Protein AF-A0A9D4UGA4-F1 (afdb_monomer)

Mean predicted aligned error: 6.52 Å

Sequence (391 aa):
MIQISGEIFNSGRSSRLSQLRIISALFQHAKQYIHEDLAPWADGACFQTRALFSIWGLLQLIEFYPGLVPDIDMLFGCEDTPKVHKRTFIYRPQPPPVFRYCSNMNSFDIPFPDWSFWGWPELHIKSWDKELSEILKENSAMIWEKRQPTAFWRGNTNTGGKLRKDLQHCNAAKCSAEIIHQNWNNETNMRSEESKLAQQCKHRYKIYVEGWGWSVSLKYILACDSPVFLLSPNFYDFFSRGLTPMKHYWPIRTNKLCRSIKFASDWGNNNTVEAQAMGKAGNEFIRKELSMKHVYDYMLHLLLEYAKMLQFEPMPGKFAKEMCHESFMCQATSHIEKSVYEDSMVKSHSKSSPCFLPTRDENRIETSMQQHLDIKRMIAEAEDRGLFSQN

pLDDT: mean 87.29, std 13.97, range [33.34, 98.56]

Nearest PDB structures (foldseek):
  5ub5-assembly1_A  TM=8.448E-01  e=4.622E-19  Homo sapiens
  5f87-assembly3_C  TM=8.287E-01  e=1.128E-16  Drosophila melanogaster
  7zay-assembly1_B  TM=6.312E-01  e=2.414E-03  Homo sapiens
  7scj-assembly1_B  TM=5.598E-01  e=2.414E-03  Homo sapiens
  7sck-assembly1_B  TM=6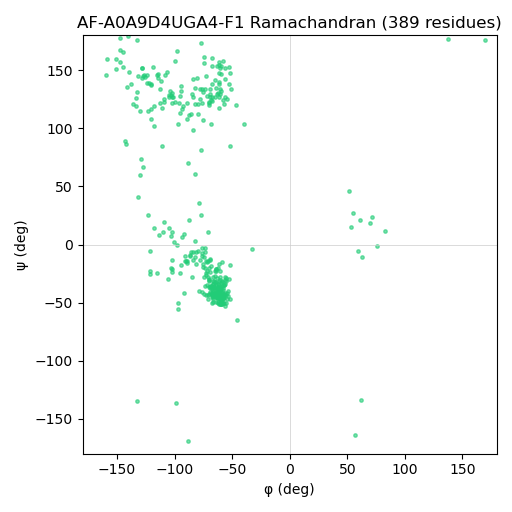.416E-01  e=9.543E-03  Homo sapiens

Secondary structure (DSSP, 8-state):
---IIIIIHHT-S--GGGGS--EEEEEETTEEEEEGGG-TTSTTSSSTTHHHHHHHHHHHHHHHSTTTSPPEEEEEE-SSS---BGGGGTTS-----EEES-B-TTB--EE---GGGT-BGGGTBPPHHHHHHHHHHHHTTS-GGGSEEEEEEEE-TTSSHHHHHHHHHGGGSTTSEEEEE--HHHHHH---TTT-GGGGTTEEEEEE---SS--THHHHHHTTSS-EEEE--S-B-SSGGGPPBTTTEEEE-GGGHHHHHHHHHHHHHH-HHHHHHHHHHHHHHHHHHSSHHHHHHHHHHHHHHHHTT-SS-----TTEEEE-HHHHHHH--SHHHHHHHHHH---S--SSPPPP-PPP-HHHHHHHHHHHHHHHHHHHHHHHHT-----

Organism: Adiantum capillus-veneris (NCBI:txid13818)

Solvent-accessible surface area (backbone atoms only — not comparable to full-atom values): 21631 Å² total; per-residue (Å²): 119,79,63,62,69,55,53,67,73,70,61,85,56,93,44,80,65,76,75,47,57,48,35,47,42,34,32,50,95,83,38,40,31,35,38,59,97,42,37,67,83,46,88,83,56,42,71,73,66,41,43,52,33,38,53,47,48,53,53,39,40,38,55,32,38,70,90,68,61,60,58,34,74,46,41,36,35,58,58,64,57,65,77,45,41,47,82,78,29,75,90,44,91,72,76,75,76,33,34,20,45,27,20,39,97,60,38,63,27,40,48,34,83,54,22,54,55,38,21,34,54,74,74,70,41,47,16,38,72,59,44,49,51,47,23,47,54,48,36,69,75,51,64,69,89,79,29,43,79,28,30,35,40,74,44,50,38,89,38,25,62,66,59,34,46,56,50,50,59,32,40,77,53,78,75,26,38,49,56,43,79,39,61,64,77,52,52,60,75,41,90,51,74,80,71,39,72,41,65,62,46,55,32,42,25,30,55,44,66,55,34,81,26,63,46,85,58,54,68,65,46,28,46,33,44,14,27,29,39,34,39,72,69,75,49,36,44,70,59,60,80,78,58,47,67,76,46,30,26,43,78,28,48,76,94,47,40,58,61,38,46,34,52,53,34,55,48,34,73,76,36,51,67,62,34,45,50,19,1,42,43,20,20,49,46,45,67,71,66,57,36,70,67,47,51,46,34,52,52,47,54,51,47,51,60,50,42,75,69,53,81,63,84,63,67,84,28,98,58,44,42,79,56,53,74,65,56,54,59,72,65,42,89,43,75,59,44,39,50,28,51,66,67,46,52,70,88,63,57,58,92,62,80,70,74,88,81,75,78,90,52,66,67,61,52,52,51,53,54,49,52,49,50,50,54,54,47,54,50,53,52,24,65,74,69,76,47,85,80,87,128

Foldseek 3Di:
DDQCQADVPPPPDPDVVVVALKWKWWADQLFIWTFPVNPPPPPPSADACFVVLVSLLVNQLCQQAPPLQDTDIAIEGRDFAADAFQVVCPVPVDTDAYEYCKDFPGHNHHFAPTSPCLHHLLQLGAHPVVLLVLLLVLLVVDDLVQAALEEEDEEALVFPPVQSVVVVVLVVVVRHHDYHHDDSVCSSVDPDPCVRLSNPLRHQEYEADQGNAHDPCLLSRLQSLHAYAYEPHRIDHPCCLVDADLQQHPYAYSVCHSLRSRLVSVVCVVVVVSRSRNSVSSSVCSVPCVDVLNSSLSVSVVSVVVVVPDPDRHDRYPRMDTDDLVNQCVPDPDP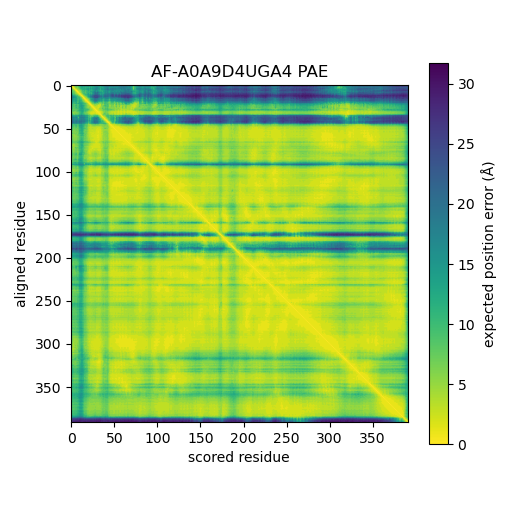SSNVSSVRSHDPHHHPDDRDDDDDDDPVVSVVSVVNRVVVVVLSVVCSVVVHDDDD

Radius of gyration: 21.74 Å; Cα contacts (8 Å, |Δi|>4): 654; chains: 1; bounding box: 60×44×57 Å

InterPro domains:
  IPR006598 Glycosyl transferase CAP10 domain [PF05686] (45-380)
  IPR006598 Glycosyl transferase CAP10 domain [SM00672] (68-313)
  IPR051091 Protein O-Glucosyltransferase/Glycosyltransferase 90 [PTHR12203] (45-338)

Structure (mmCIF, N/CA/C/O backbone):
data_AF-A0A9D4UGA4-F1
#
_entry.id   AF-A0A9D4UGA4-F1
#
loop_
_atom_site.group_PDB
_atom_site.id
_atom_site.type_symbol
_atom_site.label_atom_id
_atom_site.label_alt_id
_atom_site.label_comp_id
_atom_site.label_asym_id
_atom_site.label_entity_id
_atom_site.label_seq_id
_atom_site.pdbx_PDB_ins_code
_atom_site.Cartn_x
_atom_site.Cartn_y
_atom_site.Cartn_z
_atom_site.occupancy
_atom_site.B_iso_or_equiv
_atom_site.auth_seq_id
_atom_site.auth_comp_id
_atom_site.auth_asym_id
_atom_site.auth_atom_id
_atom_site.pdbx_PDB_model_num
ATOM 1 N N . MET A 1 1 ? 5.167 5.399 -29.998 1.00 48.22 1 MET A N 1
ATOM 2 C CA . MET A 1 1 ? 5.818 5.541 -28.672 1.00 48.22 1 MET A CA 1
ATOM 3 C C . MET A 1 1 ? 7.317 5.371 -28.907 1.00 48.22 1 MET A C 1
ATOM 5 O O . MET A 1 1 ? 7.657 4.472 -29.660 1.00 48.22 1 MET A O 1
ATOM 9 N N . ILE A 1 2 ? 8.177 6.266 -28.411 1.00 51.97 2 ILE A N 1
ATOM 10 C CA . ILE A 1 2 ? 9.638 6.207 -28.635 1.00 51.97 2 ILE A CA 1
ATOM 11 C C . ILE A 1 2 ? 10.263 5.254 -27.604 1.00 51.97 2 ILE A C 1
ATOM 13 O O . ILE A 1 2 ? 9.816 5.264 -26.456 1.00 51.97 2 ILE A O 1
ATOM 17 N N . GLN A 1 3 ? 11.275 4.471 -27.996 1.00 56.09 3 GLN A N 1
ATOM 18 C CA . GLN A 1 3 ? 12.057 3.644 -27.072 1.00 56.09 3 GLN A CA 1
ATOM 19 C C . GLN A 1 3 ? 12.676 4.530 -25.985 1.00 56.09 3 GLN A C 1
ATOM 21 O O . GLN A 1 3 ? 13.428 5.472 -26.261 1.00 56.09 3 GLN A O 1
ATOM 26 N N . ILE A 1 4 ? 12.333 4.240 -24.737 1.00 60.44 4 ILE A N 1
ATOM 27 C CA . ILE A 1 4 ? 12.597 5.126 -23.612 1.00 60.44 4 ILE A CA 1
ATOM 28 C C . ILE A 1 4 ? 14.060 5.012 -23.187 1.00 60.44 4 ILE A C 1
ATOM 30 O O . ILE A 1 4 ? 14.707 6.031 -22.940 1.00 60.44 4 ILE A O 1
ATOM 34 N N . SER A 1 5 ? 14.589 3.789 -23.195 1.00 53.25 5 SER A N 1
ATOM 35 C CA . SER A 1 5 ? 15.981 3.468 -22.874 1.00 53.25 5 SER A CA 1
ATOM 36 C C . SER A 1 5 ? 17.000 4.124 -23.829 1.00 53.25 5 SER A C 1
ATOM 38 O O . SER A 1 5 ? 18.093 4.512 -23.423 1.00 53.25 5 SER A O 1
ATOM 40 N N . GLY A 1 6 ? 16.650 4.328 -25.103 1.00 48.94 6 GLY A N 1
ATOM 41 C CA . GLY A 1 6 ? 17.597 4.778 -26.132 1.00 48.94 6 GLY A CA 1
ATOM 42 C C . GLY A 1 6 ? 17.597 6.280 -26.426 1.00 48.94 6 GLY A C 1
ATOM 43 O O . GLY A 1 6 ? 18.655 6.906 -26.470 1.00 48.94 6 GLY A O 1
ATOM 44 N N . GLU A 1 7 ? 16.431 6.879 -26.670 1.00 50.47 7 GLU A N 1
ATOM 45 C CA . GLU A 1 7 ? 16.360 8.202 -27.319 1.00 50.47 7 GLU A CA 1
ATOM 46 C C . GLU A 1 7 ? 15.999 9.344 -26.363 1.00 50.47 7 GLU A C 1
ATOM 48 O O . GLU A 1 7 ? 16.448 10.478 -26.549 1.00 50.47 7 GLU A O 1
ATOM 53 N N . ILE A 1 8 ? 15.230 9.063 -25.304 1.00 52.91 8 ILE A N 1
ATOM 54 C CA . ILE A 1 8 ? 14.764 10.098 -24.366 1.00 52.91 8 ILE A CA 1
ATOM 55 C C . ILE A 1 8 ? 15.941 10.718 -23.598 1.00 52.91 8 ILE A C 1
ATOM 57 O O . ILE A 1 8 ? 15.968 11.937 -23.398 1.00 52.91 8 ILE A O 1
ATOM 61 N N . PHE A 1 9 ? 16.935 9.905 -23.232 1.00 51.38 9 PHE A N 1
ATOM 62 C CA . PHE A 1 9 ? 18.063 10.320 -22.392 1.00 51.38 9 PHE A CA 1
ATOM 63 C C . PHE A 1 9 ? 19.315 10.733 -23.186 1.00 51.38 9 PHE A C 1
ATOM 65 O O . PHE A 1 9 ? 20.061 11.592 -22.727 1.00 51.38 9 PHE A O 1
ATOM 72 N N . ASN A 1 10 ? 19.497 10.247 -24.422 1.00 43.69 10 ASN A N 1
ATOM 73 C CA . ASN A 1 10 ? 20.617 10.647 -25.292 1.00 43.69 10 ASN A CA 1
ATOM 74 C C . ASN A 1 10 ? 20.450 12.040 -25.935 1.00 43.69 10 ASN A C 1
ATOM 76 O O . ASN A 1 10 ? 21.387 12.563 -26.534 1.00 43.69 10 ASN A O 1
ATOM 80 N N . SER A 1 11 ? 19.270 12.662 -25.837 1.00 43.84 11 SER A N 1
ATOM 81 C CA . SER A 1 11 ? 18.947 13.879 -26.599 1.00 43.84 11 SER A CA 1
ATOM 82 C C . SER A 1 11 ? 19.579 15.185 -26.086 1.00 43.84 11 SER A C 1
ATOM 84 O O . SER A 1 11 ? 19.383 16.223 -26.720 1.00 43.84 11 SER A O 1
ATOM 86 N N . GLY A 1 12 ? 20.320 15.188 -24.965 1.00 37.75 12 GLY A N 1
ATOM 87 C CA . GLY A 1 12 ? 21.075 16.348 -24.442 1.00 37.75 12 GLY A CA 1
ATOM 88 C C . GLY A 1 12 ? 20.252 17.608 -24.110 1.00 37.75 12 GLY A C 1
ATOM 89 O O . GLY A 1 12 ? 20.771 18.580 -23.563 1.00 37.75 12 GLY A O 1
ATOM 90 N N . ARG A 1 13 ? 18.953 17.615 -24.416 1.00 36.19 13 ARG A N 1
ATOM 91 C CA . ARG A 1 13 ? 17.993 18.645 -24.041 1.00 36.19 13 ARG A CA 1
ATOM 92 C C . ARG A 1 13 ? 17.325 18.202 -22.752 1.00 36.19 13 ARG A C 1
ATOM 94 O O . ARG A 1 13 ? 16.845 17.078 -22.668 1.00 36.19 13 ARG A O 1
ATOM 101 N N . SER A 1 14 ? 17.249 19.120 -21.790 1.00 39.72 14 SER A N 1
ATOM 102 C CA . SER A 1 14 ? 16.376 19.045 -20.613 1.00 39.72 14 SER A CA 1
ATOM 103 C C . SER A 1 14 ? 14.934 18.778 -21.064 1.00 39.72 14 SER A C 1
ATOM 105 O O . SER A 1 14 ? 14.150 19.691 -21.335 1.00 39.72 14 SER A O 1
ATOM 107 N N . SER A 1 15 ? 14.598 17.507 -21.270 1.00 46.91 15 SER A N 1
ATOM 108 C CA . SER A 1 15 ? 13.240 17.074 -21.542 1.00 46.91 15 SER A CA 1
ATOM 109 C C . SER A 1 15 ? 12.481 17.188 -20.221 1.00 46.91 15 SER A C 1
ATOM 111 O O . SER A 1 15 ? 13.035 16.955 -19.155 1.00 46.91 15 SER A O 1
ATOM 113 N N . ARG A 1 16 ? 11.191 17.540 -20.219 1.00 48.78 16 ARG A N 1
ATOM 114 C CA . ARG A 1 16 ? 10.429 17.582 -18.948 1.00 48.78 16 ARG A CA 1
ATOM 115 C C . ARG A 1 16 ? 10.398 16.223 -18.226 1.00 48.78 16 ARG A C 1
ATOM 117 O O . ARG A 1 16 ? 10.083 16.186 -17.044 1.00 48.78 16 ARG A O 1
ATOM 124 N N . LEU A 1 17 ? 10.751 15.131 -18.913 1.00 48.00 17 LEU A N 1
ATOM 125 C CA . LEU A 1 17 ? 10.962 13.814 -18.314 1.00 48.00 17 LEU A CA 1
ATOM 126 C C . LEU A 1 17 ? 12.234 13.763 -17.454 1.00 48.00 17 LEU A C 1
ATOM 128 O O . LEU A 1 17 ? 12.207 13.099 -16.430 1.00 48.00 17 LEU A O 1
ATOM 132 N N . SER A 1 18 ? 13.286 14.529 -17.766 1.00 44.69 18 SER A N 1
ATOM 133 C CA . SER A 1 18 ? 14.470 14.661 -16.900 1.00 44.69 18 SER A CA 1
ATOM 134 C C . SER A 1 18 ? 14.191 15.435 -15.602 1.00 44.69 18 SER A C 1
ATOM 136 O O . SER A 1 18 ? 15.013 15.427 -14.693 1.00 44.69 18 SER A O 1
ATOM 138 N N . GLN A 1 19 ? 13.036 16.110 -15.491 1.00 46.34 19 GLN A N 1
ATOM 139 C CA . GLN A 1 19 ? 12.551 16.691 -14.228 1.00 46.34 19 GLN A CA 1
ATOM 140 C C . GLN A 1 19 ? 11.806 15.669 -13.357 1.00 46.34 19 GLN A C 1
ATOM 142 O O . GLN A 1 19 ? 11.522 15.938 -12.189 1.00 46.34 19 GLN A O 1
ATOM 147 N N . LEU A 1 20 ? 11.452 14.512 -13.917 1.00 55.56 20 LEU A N 1
ATOM 148 C CA . LEU A 1 20 ? 10.861 13.407 -13.185 1.00 55.56 20 LEU A CA 1
ATOM 149 C C . LEU A 1 20 ? 12.004 12.489 -12.749 1.00 55.56 20 LEU A C 1
ATOM 151 O O . LEU A 1 20 ? 12.716 11.938 -13.581 1.00 55.56 20 LEU A O 1
ATOM 155 N N . ARG A 1 21 ? 12.180 12.306 -11.439 1.00 63.88 21 ARG A N 1
ATOM 156 C CA . ARG A 1 21 ? 13.088 11.277 -10.927 1.00 63.88 21 ARG A CA 1
ATOM 157 C C . ARG A 1 21 ? 12.486 9.908 -11.248 1.00 63.88 21 ARG A C 1
ATOM 159 O O . ARG A 1 21 ? 11.469 9.523 -10.660 1.00 63.88 21 ARG A O 1
ATOM 166 N N . ILE A 1 22 ? 13.039 9.243 -12.257 1.00 68.75 22 ILE A N 1
ATOM 167 C CA . ILE A 1 22 ? 12.515 8.008 -12.839 1.00 68.75 22 ILE A CA 1
ATOM 168 C C . ILE A 1 22 ? 13.650 6.991 -12.960 1.00 68.75 22 ILE A C 1
ATOM 170 O O . ILE A 1 22 ? 14.777 7.361 -13.251 1.00 68.75 22 ILE A O 1
ATOM 174 N N . ILE A 1 23 ? 13.331 5.717 -12.774 1.00 70.25 23 ILE A N 1
ATOM 175 C CA . ILE A 1 23 ? 14.175 4.568 -13.087 1.00 70.25 23 ILE A CA 1
ATOM 176 C C . ILE A 1 23 ? 13.633 3.967 -14.383 1.00 70.25 23 ILE A C 1
ATOM 178 O O . ILE A 1 23 ? 12.432 3.712 -14.479 1.00 70.25 23 ILE A O 1
ATOM 182 N N . SER A 1 24 ? 14.491 3.748 -15.378 1.00 74.31 24 SER A N 1
ATOM 183 C CA . SER A 1 24 ? 14.140 2.927 -16.541 1.00 74.31 24 SER A CA 1
ATOM 184 C C . SER A 1 24 ? 14.638 1.508 -16.306 1.00 74.31 24 SER A C 1
ATOM 186 O O . SER A 1 24 ? 15.809 1.317 -15.960 1.00 74.31 24 SER A O 1
ATOM 188 N N . ALA A 1 25 ? 13.734 0.543 -16.458 1.00 78.44 25 ALA A N 1
ATOM 189 C CA . ALA A 1 25 ? 14.048 -0.875 -16.406 1.00 78.44 25 ALA A CA 1
ATOM 190 C C . ALA A 1 25 ? 13.585 -1.552 -17.695 1.00 78.44 25 ALA A C 1
ATOM 192 O O . ALA A 1 25 ? 12.500 -1.265 -18.207 1.00 78.44 25 ALA A O 1
ATOM 193 N N . LEU A 1 26 ? 14.420 -2.458 -18.185 1.00 81.12 26 LEU A N 1
ATOM 194 C CA . LEU A 1 26 ? 14.144 -3.291 -19.339 1.00 81.12 26 LEU A CA 1
ATOM 195 C C . LEU A 1 26 ? 14.208 -4.756 -18.931 1.00 81.12 26 LEU A C 1
ATOM 197 O O . LEU A 1 26 ? 15.137 -5.157 -18.229 1.00 81.12 26 LEU A O 1
ATOM 201 N N . PHE A 1 27 ? 13.266 -5.546 -19.430 1.00 85.12 27 PHE A N 1
ATOM 202 C CA . PHE A 1 27 ? 13.362 -7.001 -19.397 1.00 85.12 27 PHE A CA 1
ATOM 203 C C . PHE A 1 27 ? 13.600 -7.485 -20.815 1.00 85.12 27 PHE A C 1
ATOM 205 O O . PHE A 1 27 ? 12.837 -7.128 -21.708 1.00 85.12 27 PHE A O 1
ATOM 212 N N . GLN A 1 28 ? 14.691 -8.214 -21.022 1.00 82.31 28 GLN A N 1
ATOM 213 C CA . GLN A 1 28 ? 15.014 -8.799 -22.314 1.00 82.31 28 GLN A CA 1
ATOM 214 C C . GLN A 1 28 ? 15.481 -10.230 -22.097 1.00 82.31 28 GLN A C 1
ATOM 216 O O . GLN A 1 28 ? 16.459 -10.449 -21.381 1.00 82.31 28 GLN A O 1
ATOM 221 N N . HIS A 1 29 ? 14.793 -11.203 -22.693 1.00 84.00 29 HIS A N 1
ATOM 222 C CA . HIS A 1 29 ? 15.138 -12.623 -22.557 1.00 84.00 29 HIS A CA 1
ATOM 223 C C . HIS A 1 29 ? 15.300 -13.054 -21.084 1.00 84.00 29 HIS A C 1
ATOM 225 O O . HIS A 1 29 ? 16.275 -13.712 -20.719 1.00 84.00 29 HIS A O 1
ATOM 231 N N . ALA A 1 30 ? 14.354 -12.645 -20.229 1.00 85.69 30 ALA A N 1
ATOM 232 C CA . ALA A 1 30 ? 14.355 -12.905 -18.783 1.00 85.69 30 ALA A CA 1
ATOM 233 C C . ALA A 1 30 ? 15.552 -12.320 -18.002 1.00 85.69 30 ALA A C 1
ATOM 235 O O . ALA A 1 30 ? 15.843 -12.753 -16.891 1.00 85.69 30 ALA A O 1
ATOM 236 N N . LYS A 1 31 ? 16.230 -11.308 -18.546 1.00 90.00 31 LYS A N 1
ATOM 237 C CA . LYS A 1 31 ? 17.246 -10.531 -17.831 1.00 90.00 31 LYS A CA 1
ATOM 238 C C . LYS A 1 31 ? 16.762 -9.116 -17.589 1.00 90.00 31 LYS A C 1
ATOM 240 O O . LYS A 1 31 ? 16.133 -8.518 -18.459 1.00 90.00 31 LYS A O 1
ATOM 245 N N . GLN A 1 32 ? 17.070 -8.582 -16.413 1.00 91.56 32 GLN A N 1
ATOM 246 C CA . GLN A 1 32 ? 16.742 -7.211 -16.053 1.00 91.56 32 GLN A CA 1
ATOM 247 C C . GLN A 1 32 ? 17.921 -6.288 -16.348 1.00 91.56 32 GLN A C 1
ATOM 249 O O . GLN A 1 32 ? 19.053 -6.587 -15.980 1.00 91.56 32 GLN A O 1
ATOM 254 N N . TYR A 1 33 ? 17.642 -5.129 -16.934 1.00 89.00 33 TYR A N 1
ATOM 255 C CA . TYR A 1 33 ? 18.623 -4.079 -17.163 1.00 89.00 33 TYR A CA 1
ATOM 256 C C . TYR A 1 33 ? 18.123 -2.739 -16.626 1.00 89.00 33 TYR A C 1
ATOM 258 O O . TYR A 1 33 ? 16.938 -2.434 -16.750 1.00 89.00 33 TYR A O 1
ATOM 266 N N . ILE A 1 34 ? 19.019 -1.922 -16.068 1.00 84.56 34 ILE A N 1
ATOM 267 C CA . ILE A 1 34 ? 18.726 -0.545 -15.637 1.00 84.56 34 ILE A CA 1
ATOM 268 C C . ILE A 1 34 ? 19.670 0.454 -16.304 1.00 84.56 34 ILE A C 1
ATOM 270 O O . ILE A 1 34 ? 20.839 0.153 -16.531 1.00 84.56 34 ILE A O 1
ATOM 274 N N . HIS A 1 35 ? 19.190 1.658 -16.607 1.00 75.00 35 HIS A N 1
ATOM 275 C CA . HIS A 1 35 ? 20.036 2.709 -17.187 1.00 75.00 35 HIS A CA 1
ATOM 276 C C . HIS A 1 35 ? 20.973 3.356 -16.153 1.00 75.00 35 HIS A C 1
ATOM 278 O O . HIS A 1 35 ? 20.525 3.772 -15.086 1.00 75.00 35 HIS A O 1
ATOM 284 N N . GLU A 1 36 ? 22.265 3.473 -16.487 1.00 60.41 36 GLU A N 1
ATOM 285 C CA . GLU A 1 36 ? 23.337 3.940 -15.589 1.00 60.41 36 GLU A CA 1
ATOM 286 C C . GLU A 1 36 ? 23.142 5.371 -15.049 1.00 60.41 36 GLU A C 1
ATOM 288 O O . GLU A 1 36 ? 23.351 5.592 -13.857 1.00 60.41 36 GLU A O 1
ATOM 293 N N . ASP A 1 37 ? 22.646 6.309 -15.863 1.00 55.16 37 ASP A N 1
ATOM 294 C CA . ASP A 1 37 ? 22.392 7.708 -15.452 1.00 55.16 37 ASP A CA 1
ATOM 295 C C . ASP A 1 37 ? 21.230 7.860 -14.451 1.00 55.16 37 ASP A C 1
ATOM 297 O O . ASP A 1 37 ? 21.043 8.913 -13.842 1.00 55.16 37 ASP A O 1
ATOM 301 N N . LEU A 1 38 ? 20.426 6.806 -14.293 1.00 53.78 38 LEU A N 1
ATOM 302 C CA . LEU A 1 38 ? 19.254 6.736 -13.416 1.00 53.78 38 LEU A CA 1
ATOM 303 C C . LEU A 1 38 ? 19.431 5.670 -12.336 1.00 53.78 38 LEU A C 1
ATOM 305 O O . LEU A 1 38 ? 18.459 5.253 -11.696 1.00 53.78 38 LEU A O 1
ATOM 309 N N . ALA A 1 39 ? 20.665 5.193 -12.162 1.00 53.78 39 ALA A N 1
ATOM 310 C CA . ALA A 1 39 ? 20.944 4.151 -11.211 1.00 53.78 39 ALA A CA 1
ATOM 311 C C . ALA A 1 39 ? 20.548 4.651 -9.802 1.00 53.78 39 ALA A C 1
ATOM 313 O O . ALA A 1 39 ? 20.879 5.779 -9.435 1.00 53.78 39 ALA A O 1
ATOM 314 N N . PRO A 1 40 ? 19.844 3.838 -9.000 1.00 52.78 40 PRO A N 1
ATOM 315 C CA . PRO A 1 40 ? 19.331 4.204 -7.671 1.00 52.78 40 PRO A CA 1
ATOM 316 C C . PRO A 1 40 ? 20.357 4.793 -6.691 1.00 52.78 40 PRO A C 1
ATOM 318 O O . PRO A 1 40 ? 19.983 5.379 -5.679 1.00 52.78 40 PRO A O 1
ATOM 321 N N . TRP A 1 41 ? 21.638 4.577 -6.989 1.00 54.00 41 TRP A N 1
ATOM 322 C CA . TRP A 1 41 ? 22.827 4.979 -6.239 1.00 54.00 41 TRP A CA 1
ATOM 323 C C . TRP A 1 41 ? 23.305 6.398 -6.579 1.00 54.00 41 TRP A C 1
ATOM 325 O O . TRP A 1 41 ? 24.209 6.897 -5.918 1.00 54.00 41 TRP A O 1
ATOM 335 N N . ALA A 1 42 ? 22.749 7.040 -7.613 1.00 50.00 42 ALA A N 1
ATOM 336 C CA . ALA A 1 42 ? 23.038 8.435 -7.916 1.00 50.00 42 ALA A CA 1
ATOM 337 C C . ALA A 1 42 ? 22.408 9.332 -6.839 1.00 50.00 42 ALA A C 1
ATOM 339 O O . ALA A 1 42 ? 21.194 9.276 -6.601 1.00 50.00 42 ALA A O 1
ATOM 340 N N . ASP A 1 43 ? 23.240 10.147 -6.183 1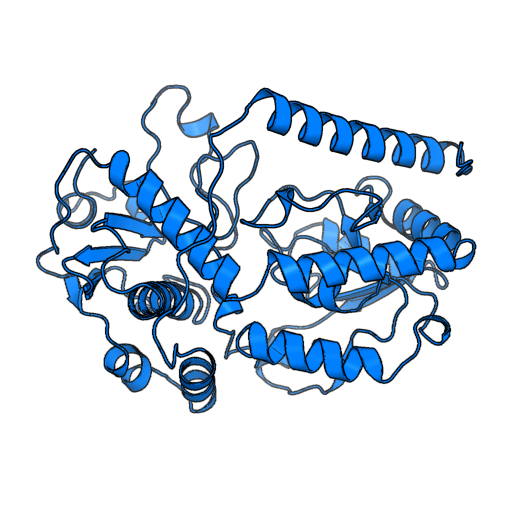.00 45.06 43 ASP A N 1
ATOM 341 C CA . ASP A 1 43 ? 22.836 11.033 -5.091 1.00 45.06 43 ASP A CA 1
ATOM 342 C C . ASP A 1 43 ? 21.555 11.806 -5.435 1.00 45.06 43 ASP A C 1
ATOM 344 O O . ASP A 1 43 ? 21.481 12.579 -6.392 1.00 45.06 43 ASP A O 1
ATOM 348 N N . GLY A 1 44 ? 20.519 11.596 -4.623 1.00 52.22 44 GLY A N 1
ATOM 349 C CA . GLY A 1 44 ? 19.276 12.348 -4.714 1.00 52.22 44 GLY A CA 1
ATOM 350 C C . GLY A 1 44 ? 18.266 11.873 -5.762 1.00 52.22 44 GLY A C 1
ATOM 351 O O . GLY A 1 44 ? 17.301 12.600 -5.968 1.00 52.22 44 GLY A O 1
ATOM 352 N N . ALA A 1 45 ? 18.389 10.700 -6.394 1.00 62.47 45 ALA A N 1
ATOM 353 C CA . ALA A 1 45 ? 17.356 10.213 -7.325 1.00 62.47 45 ALA A CA 1
ATOM 354 C C . ALA A 1 45 ? 16.086 9.694 -6.611 1.00 62.47 45 ALA A C 1
ATOM 356 O O . ALA A 1 45 ? 14.964 10.017 -6.996 1.00 62.47 45 ALA A O 1
ATOM 357 N N . CYS A 1 46 ? 16.226 8.945 -5.517 1.00 77.31 46 CYS A N 1
ATOM 358 C CA . CYS A 1 46 ? 15.100 8.358 -4.785 1.00 77.31 46 CYS A CA 1
ATOM 359 C C . CYS A 1 46 ? 15.326 8.465 -3.276 1.00 77.31 46 CYS A C 1
ATOM 361 O O . CYS A 1 46 ? 16.461 8.462 -2.809 1.00 77.31 46 CYS A O 1
ATOM 363 N N . PHE A 1 47 ? 14.250 8.600 -2.496 1.00 80.44 47 PHE A N 1
ATOM 364 C CA . PHE A 1 47 ? 14.370 8.582 -1.037 1.00 80.44 47 PHE A CA 1
ATOM 365 C C . PHE A 1 47 ? 14.765 7.173 -0.603 1.00 80.44 47 PHE A C 1
ATOM 367 O O . PHE A 1 47 ? 14.014 6.253 -0.914 1.00 80.44 47 PHE A O 1
ATOM 374 N N . GLN 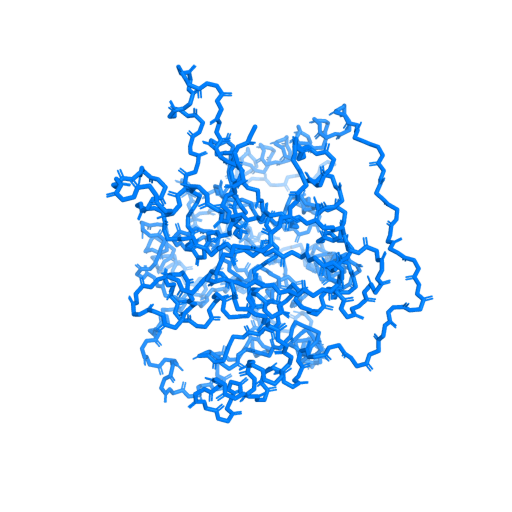A 1 48 ? 15.865 7.015 0.143 1.00 85.69 48 GLN A N 1
ATOM 375 C CA . GLN A 1 48 ? 16.262 5.724 0.727 1.00 85.69 48 GLN A CA 1
ATOM 376 C C . GLN A 1 48 ? 16.416 4.595 -0.326 1.00 85.69 48 GLN A C 1
ATOM 378 O O . GLN A 1 48 ? 16.479 4.842 -1.530 1.00 85.69 48 GLN A O 1
ATOM 383 N N . THR A 1 49 ? 16.451 3.337 0.108 1.00 88.50 49 THR A N 1
ATOM 384 C CA . THR A 1 49 ? 16.589 2.122 -0.720 1.00 88.50 49 THR A CA 1
ATOM 385 C C . THR A 1 49 ? 15.346 1.776 -1.557 1.00 88.50 49 THR A C 1
ATOM 387 O O . THR A 1 49 ? 15.269 0.712 -2.169 1.00 88.50 49 THR A O 1
ATOM 390 N N . ARG A 1 50 ? 14.349 2.665 -1.653 1.00 89.56 50 ARG A N 1
ATOM 391 C CA . ARG A 1 50 ? 13.052 2.382 -2.303 1.00 89.56 50 ARG A CA 1
ATOM 392 C C . ARG A 1 50 ? 13.181 1.929 -3.751 1.00 89.56 50 ARG A C 1
ATOM 394 O O . ARG A 1 50 ? 12.513 0.999 -4.194 1.00 89.56 50 ARG A O 1
ATOM 401 N N . ALA A 1 51 ? 14.038 2.621 -4.489 1.00 87.12 51 ALA A N 1
ATOM 402 C CA . ALA A 1 51 ? 14.356 2.298 -5.869 1.00 87.12 51 ALA A CA 1
ATOM 403 C C . ALA A 1 51 ? 14.936 0.889 -5.994 1.00 87.12 51 ALA A C 1
ATOM 405 O O . ALA A 1 51 ? 14.482 0.105 -6.821 1.00 87.12 51 ALA A O 1
ATOM 406 N N . LEU A 1 52 ? 15.879 0.560 -5.114 1.00 89.00 52 LEU A N 1
ATOM 407 C CA . LEU A 1 52 ? 16.550 -0.731 -5.077 1.00 89.00 52 LEU A CA 1
ATOM 408 C C . LEU A 1 52 ? 15.582 -1.866 -4.842 1.00 89.00 52 LEU A C 1
ATOM 410 O O . LEU A 1 52 ? 15.528 -2.789 -5.643 1.00 89.00 52 LEU A O 1
ATOM 414 N N . PHE A 1 53 ? 14.757 -1.752 -3.807 1.00 93.25 53 PHE A N 1
ATOM 415 C CA . PHE A 1 53 ? 13.795 -2.791 -3.469 1.00 93.25 53 PHE A CA 1
ATOM 416 C C . PHE A 1 53 ? 12.657 -2.911 -4.495 1.00 93.25 53 PHE A C 1
ATOM 418 O O . PHE A 1 53 ? 12.095 -3.991 -4.653 1.00 93.25 53 PHE A O 1
ATOM 425 N N . SER A 1 54 ? 12.361 -1.853 -5.257 1.00 93.56 54 SER A N 1
ATOM 426 C CA . SER A 1 54 ? 11.423 -1.934 -6.388 1.00 93.56 54 SER A CA 1
ATOM 427 C C . SER A 1 54 ? 12.018 -2.683 -7.583 1.00 93.56 54 SER A C 1
ATOM 429 O O . SER A 1 54 ? 11.351 -3.529 -8.175 1.00 93.56 54 SER A O 1
ATOM 431 N N . ILE A 1 55 ? 13.284 -2.411 -7.925 1.00 92.19 55 ILE A N 1
ATOM 432 C CA . ILE A 1 55 ? 13.997 -3.119 -9.003 1.00 92.19 55 ILE A CA 1
ATOM 433 C C . ILE A 1 55 ? 14.249 -4.574 -8.592 1.00 92.19 55 ILE A C 1
ATOM 435 O O . ILE A 1 55 ? 14.013 -5.477 -9.390 1.00 92.19 55 ILE A O 1
ATOM 439 N N . TRP A 1 56 ? 14.639 -4.808 -7.337 1.00 94.62 56 TRP A N 1
ATOM 440 C CA . TRP A 1 56 ? 14.745 -6.135 -6.738 1.00 94.62 56 TRP A CA 1
ATOM 441 C C . TRP A 1 56 ? 13.436 -6.901 -6.866 1.00 94.62 56 TRP A C 1
ATOM 443 O O . TRP A 1 56 ? 13.439 -8.040 -7.313 1.00 94.62 56 TRP A O 1
ATOM 453 N N . GLY A 1 57 ? 12.307 -6.269 -6.546 1.00 96.44 57 GLY A N 1
ATOM 454 C CA . GLY A 1 57 ? 11.003 -6.902 -6.663 1.00 96.44 57 GLY A CA 1
ATOM 455 C C . GLY A 1 57 ? 10.649 -7.354 -8.076 1.00 96.44 57 GLY A C 1
ATOM 456 O O . GLY A 1 57 ? 10.071 -8.424 -8.262 1.00 96.44 57 GLY A O 1
ATOM 457 N N . LEU A 1 58 ? 11.056 -6.577 -9.079 1.00 95.75 58 LEU A N 1
ATOM 458 C CA . LEU A 1 58 ? 10.949 -6.963 -10.484 1.00 95.75 58 LEU A CA 1
ATOM 459 C C . LEU A 1 58 ? 11.860 -8.153 -10.828 1.00 95.75 58 LEU A C 1
ATOM 461 O O . LEU A 1 58 ? 11.403 -9.064 -11.510 1.00 95.75 58 LEU A O 1
ATOM 465 N N . LEU A 1 59 ? 13.098 -8.201 -10.321 1.00 95.69 59 LEU A N 1
ATOM 466 C CA . LEU A 1 59 ? 13.958 -9.386 -10.459 1.00 95.69 59 LEU A CA 1
ATOM 467 C C . LEU A 1 59 ? 13.297 -10.618 -9.825 1.00 95.69 59 LEU A C 1
ATOM 469 O O . LEU A 1 59 ? 13.229 -11.676 -10.442 1.00 95.69 59 LEU A O 1
ATOM 473 N N . GLN A 1 60 ? 12.726 -10.460 -8.628 1.00 97.56 60 GLN A N 1
ATOM 474 C CA . GLN A 1 60 ? 12.021 -11.540 -7.943 1.00 97.56 60 GLN A CA 1
ATOM 475 C C . GLN A 1 60 ? 10.799 -12.031 -8.730 1.00 97.56 60 GLN A C 1
ATOM 477 O O . GLN A 1 60 ? 10.512 -13.223 -8.717 1.00 97.56 60 GLN A O 1
ATOM 482 N N . LEU A 1 61 ? 10.098 -11.155 -9.457 1.00 97.62 61 LEU A N 1
ATOM 483 C CA . LEU A 1 61 ? 9.013 -11.560 -10.353 1.00 97.62 61 LEU A CA 1
ATOM 484 C C . LEU A 1 61 ? 9.511 -12.464 -11.494 1.00 97.62 61 LEU A C 1
ATOM 486 O O . LEU A 1 61 ? 8.862 -13.471 -11.780 1.00 97.62 61 LEU A O 1
ATOM 490 N N . ILE A 1 62 ? 10.634 -12.119 -12.135 1.00 96.19 62 ILE A N 1
ATOM 491 C CA . ILE A 1 62 ? 11.236 -12.929 -13.211 1.00 96.19 62 ILE A CA 1
ATOM 492 C C . ILE A 1 62 ? 11.582 -14.321 -12.687 1.00 96.19 62 ILE A C 1
ATOM 494 O O . ILE A 1 62 ? 11.240 -15.322 -13.314 1.00 96.19 62 ILE A O 1
ATOM 498 N N . GLU A 1 63 ? 12.197 -14.380 -11.507 1.00 96.00 63 GLU A N 1
ATOM 499 C CA . GLU A 1 63 ? 12.529 -15.637 -10.839 1.00 96.00 63 GLU A CA 1
ATOM 500 C C . GLU A 1 63 ? 11.279 -16.402 -10.400 1.00 96.00 63 GLU A C 1
ATOM 502 O O . GLU A 1 63 ? 11.249 -17.627 -10.423 1.00 96.00 63 GLU A O 1
ATOM 507 N N . PHE A 1 64 ? 10.205 -15.726 -10.006 1.00 97.25 64 PHE A N 1
ATOM 508 C CA . PHE A 1 64 ? 8.982 -16.407 -9.598 1.00 97.25 64 PHE A CA 1
ATOM 509 C C . PHE A 1 64 ? 8.224 -17.006 -10.794 1.00 97.25 64 PHE A C 1
ATOM 511 O O . PHE A 1 64 ? 7.671 -18.102 -10.678 1.00 97.25 64 PHE A O 1
ATOM 518 N N . TYR A 1 65 ? 8.237 -16.329 -11.946 1.00 97.00 65 TYR A N 1
ATOM 519 C CA . TYR A 1 65 ? 7.543 -16.727 -13.174 1.00 97.00 65 TYR A CA 1
ATOM 520 C C . TYR A 1 65 ? 8.477 -16.765 -14.399 1.00 97.00 65 TYR A C 1
ATOM 522 O O . TYR A 1 65 ? 8.294 -15.988 -15.347 1.00 97.00 65 TYR A O 1
ATOM 530 N N . PRO A 1 66 ? 9.456 -17.690 -14.427 1.00 94.31 66 PRO A N 1
ATOM 531 C CA . PRO A 1 66 ? 10.419 -17.769 -15.518 1.00 94.31 66 PRO A CA 1
ATOM 532 C C . PRO A 1 66 ? 9.712 -18.020 -16.855 1.00 94.31 66 PRO A C 1
ATOM 534 O O . PRO A 1 66 ? 8.852 -18.894 -16.972 1.00 94.31 66 PRO A O 1
ATOM 537 N N . GLY A 1 67 ? 10.073 -17.230 -17.868 1.00 92.94 67 GLY A N 1
ATOM 538 C CA . GLY A 1 67 ? 9.525 -17.332 -19.225 1.00 92.94 67 GLY A CA 1
ATOM 539 C C . GLY A 1 67 ? 8.112 -16.768 -19.419 1.00 92.94 67 GLY A C 1
ATOM 540 O O . GLY A 1 67 ? 7.621 -16.795 -20.544 1.00 92.94 67 GLY A O 1
ATOM 541 N N . LEU A 1 68 ? 7.454 -16.255 -18.370 1.00 95.19 68 LEU A N 1
ATOM 542 C CA . LEU A 1 68 ? 6.133 -15.617 -18.494 1.00 95.19 68 LEU A CA 1
ATOM 543 C C . LEU A 1 68 ? 6.193 -14.087 -18.469 1.00 95.19 68 LEU A C 1
ATOM 545 O O . LEU A 1 68 ? 5.274 -13.439 -18.967 1.00 95.19 68 LEU A O 1
ATOM 549 N N . VAL A 1 69 ? 7.240 -13.505 -17.878 1.00 95.69 69 VAL A N 1
ATOM 550 C CA . VAL A 1 69 ? 7.431 -12.048 -17.860 1.00 95.69 69 VAL A CA 1
ATOM 551 C C . VAL A 1 69 ? 7.777 -11.577 -19.279 1.00 95.69 69 VAL A C 1
ATOM 553 O O . VAL A 1 69 ? 8.761 -12.066 -19.835 1.00 95.69 69 VAL A O 1
ATOM 556 N N . PRO A 1 70 ? 6.991 -10.665 -19.880 1.00 95.06 70 PRO A N 1
ATOM 557 C CA . PRO A 1 70 ? 7.239 -10.194 -21.237 1.00 95.06 70 PRO A CA 1
ATOM 558 C C . PRO A 1 70 ? 8.433 -9.240 -21.292 1.00 95.06 70 PRO A C 1
ATOM 560 O O . PRO A 1 70 ? 8.732 -8.544 -20.317 1.00 95.06 70 PRO A O 1
ATOM 563 N N . ASP A 1 71 ? 9.043 -9.135 -22.469 1.00 93.25 71 ASP A N 1
ATOM 564 C CA . ASP A 1 71 ? 10.018 -8.084 -22.731 1.00 93.25 71 ASP A CA 1
ATOM 565 C C . ASP A 1 71 ? 9.310 -6.720 -22.750 1.00 93.25 71 ASP A C 1
ATOM 567 O O . ASP A 1 71 ? 8.348 -6.511 -23.495 1.00 93.25 71 ASP A O 1
ATOM 571 N N . ILE A 1 72 ? 9.759 -5.785 -21.907 1.00 92.75 72 ILE A N 1
ATOM 572 C CA . ILE A 1 72 ? 9.180 -4.436 -21.791 1.00 92.75 72 ILE A CA 1
ATOM 573 C C . ILE A 1 72 ? 10.253 -3.393 -21.490 1.00 92.75 72 ILE A C 1
ATOM 575 O O . ILE A 1 72 ? 11.240 -3.695 -20.827 1.00 92.75 72 ILE A O 1
ATOM 579 N N . ASP A 1 73 ? 10.002 -2.150 -21.899 1.00 88.81 73 ASP A N 1
ATOM 580 C CA . ASP A 1 73 ? 10.720 -0.948 -21.456 1.00 88.81 73 ASP A CA 1
ATOM 581 C C . ASP A 1 73 ? 9.765 -0.098 -20.607 1.00 88.81 73 ASP A C 1
ATOM 583 O O . ASP A 1 73 ? 8.700 0.318 -21.084 1.00 88.81 73 ASP A O 1
ATOM 587 N N . MET A 1 74 ? 10.096 0.111 -19.330 1.00 89.19 74 MET A N 1
ATOM 588 C CA . MET A 1 74 ? 9.215 0.785 -18.377 1.00 89.19 74 MET A CA 1
ATOM 589 C C . MET A 1 74 ? 9.874 1.977 -17.686 1.00 89.19 74 MET A C 1
ATOM 591 O O . MET A 1 74 ? 11.046 1.942 -17.315 1.00 89.19 74 MET A O 1
ATOM 595 N N . LEU A 1 75 ? 9.068 3.013 -17.436 1.00 87.62 75 LEU A N 1
ATOM 596 C CA . LEU A 1 75 ? 9.420 4.153 -16.593 1.00 87.62 75 LEU A CA 1
ATOM 597 C C . LEU A 1 75 ? 8.822 3.992 -15.202 1.00 87.62 75 LEU A C 1
ATOM 599 O O . LEU A 1 75 ? 7.602 3.929 -15.058 1.00 87.62 75 LEU A O 1
ATOM 603 N N . PHE A 1 76 ? 9.664 4.011 -14.177 1.00 87.50 76 PHE A N 1
ATOM 604 C CA . PHE A 1 76 ? 9.260 3.835 -12.790 1.00 87.50 76 PHE A CA 1
ATOM 605 C C . PHE A 1 76 ? 9.620 5.037 -11.908 1.00 87.50 76 PHE A C 1
ATOM 607 O O . PHE A 1 76 ? 10.786 5.356 -11.693 1.00 87.50 76 PHE A O 1
ATOM 614 N N . GLY A 1 77 ? 8.618 5.714 -11.358 1.00 87.12 77 GLY A N 1
ATOM 615 C CA . GLY A 1 77 ? 8.783 6.838 -10.446 1.00 87.12 77 GLY A CA 1
ATOM 616 C C . GLY A 1 77 ? 8.754 6.423 -8.974 1.00 87.12 77 GLY A C 1
ATOM 617 O O . GLY A 1 77 ? 7.716 6.023 -8.457 1.00 87.12 77 GLY A O 1
ATOM 618 N N . CYS A 1 78 ? 9.870 6.626 -8.273 1.00 87.00 78 CYS A N 1
ATOM 619 C CA . CYS A 1 78 ? 10.113 6.162 -6.899 1.00 87.00 78 CYS A CA 1
ATOM 620 C C . CYS A 1 78 ? 9.741 7.165 -5.774 1.00 87.00 78 CYS A C 1
ATOM 622 O O . CYS A 1 78 ? 10.090 6.944 -4.611 1.00 87.00 78 CYS A O 1
ATOM 624 N N . GLU A 1 79 ? 9.077 8.283 -6.086 1.00 86.62 79 GLU A N 1
ATOM 625 C CA . GLU A 1 79 ? 8.645 9.276 -5.079 1.00 86.62 79 GLU A CA 1
ATOM 626 C C . GLU A 1 79 ? 7.174 9.093 -4.667 1.00 86.62 79 GLU A C 1
ATOM 628 O O . GLU A 1 79 ? 6.394 8.460 -5.377 1.00 86.62 79 GLU A O 1
ATOM 633 N N . ASP A 1 80 ? 6.778 9.758 -3.579 1.00 88.50 80 ASP A N 1
ATOM 634 C CA . ASP A 1 80 ? 5.486 9.575 -2.902 1.00 88.50 80 ASP A CA 1
ATOM 635 C C . ASP A 1 80 ? 4.238 9.976 -3.712 1.00 88.50 80 ASP A C 1
ATOM 637 O O . ASP A 1 80 ? 3.151 9.471 -3.448 1.00 88.50 80 ASP A O 1
ATOM 641 N N . THR A 1 81 ? 4.342 10.912 -4.661 1.00 89.94 81 THR A N 1
ATOM 642 C CA . THR A 1 81 ? 3.161 11.499 -5.324 1.00 89.94 81 THR A CA 1
ATOM 643 C C . THR A 1 81 ? 3.092 11.175 -6.815 1.00 89.94 81 THR A C 1
ATOM 645 O O . THR A 1 81 ? 4.139 11.125 -7.468 1.00 89.94 81 THR A O 1
ATOM 648 N N . PRO A 1 82 ? 1.881 11.004 -7.384 1.00 91.19 82 PRO A N 1
ATOM 649 C CA . PRO A 1 82 ? 1.681 10.898 -8.827 1.00 91.19 82 PRO A CA 1
ATOM 650 C C . PRO A 1 82 ? 2.174 12.153 -9.559 1.00 91.19 82 PRO A C 1
ATOM 652 O O . PRO A 1 82 ? 2.068 13.259 -9.020 1.00 91.19 82 PRO A O 1
ATOM 655 N N . LYS A 1 83 ? 2.687 12.005 -10.787 1.00 88.00 83 LYS A N 1
ATOM 656 C CA . LYS A 1 83 ? 3.295 13.110 -11.556 1.00 88.00 83 LYS A CA 1
ATOM 657 C C . LYS A 1 83 ? 2.624 13.368 -12.901 1.00 88.00 83 LYS A C 1
ATOM 659 O O . LYS A 1 83 ? 2.667 14.494 -13.403 1.00 88.00 83 LYS A O 1
ATOM 664 N N . VAL A 1 84 ? 1.984 12.365 -13.492 1.00 90.56 84 VAL A N 1
ATOM 665 C CA . VAL A 1 84 ? 1.348 12.453 -14.809 1.00 90.56 84 VAL A CA 1
ATOM 666 C C . VAL A 1 84 ? -0.091 12.949 -14.650 1.00 90.56 84 VAL A C 1
ATOM 668 O O . VAL A 1 84 ? -1.064 12.217 -14.806 1.00 90.56 84 VAL A O 1
ATOM 671 N N . HIS A 1 85 ? -0.248 14.226 -14.294 1.00 90.81 85 HIS A N 1
ATOM 672 C CA . HIS A 1 85 ? -1.566 14.823 -14.063 1.00 90.81 85 HIS A CA 1
ATOM 673 C C . HIS A 1 85 ? -2.377 14.980 -15.355 1.00 90.81 85 HIS A C 1
ATOM 675 O O . HIS A 1 85 ? -1.927 15.639 -16.293 1.00 90.81 85 HIS A O 1
ATOM 681 N N . LYS A 1 86 ? -3.629 14.502 -15.361 1.00 91.88 86 LYS A N 1
ATOM 682 C CA . LYS A 1 86 ? -4.535 14.547 -16.524 1.00 91.88 86 LYS A CA 1
ATOM 683 C C . LYS A 1 86 ? -4.699 15.952 -17.106 1.00 91.88 86 LYS A C 1
ATOM 685 O O . LYS A 1 86 ? -4.650 16.130 -18.319 1.00 91.88 86 LYS A O 1
ATOM 690 N N . ARG A 1 87 ? -4.795 16.969 -16.238 1.00 91.00 87 ARG A N 1
ATOM 691 C CA . ARG A 1 87 ? -4.919 18.386 -16.633 1.00 91.00 87 ARG A CA 1
ATOM 692 C C . ARG A 1 87 ? -3.787 18.880 -17.542 1.00 91.00 87 ARG A C 1
ATOM 694 O O . ARG A 1 87 ? -4.008 19.758 -18.366 1.00 91.00 87 ARG A O 1
ATOM 701 N N . THR A 1 88 ? -2.587 18.317 -17.406 1.00 87.19 88 THR A N 1
ATOM 702 C CA . THR A 1 88 ? -1.408 18.700 -18.198 1.00 87.19 88 THR A CA 1
ATOM 703 C C . THR A 1 88 ? -1.517 18.225 -19.649 1.00 87.19 88 THR A C 1
ATOM 705 O O . THR A 1 88 ? -0.895 18.806 -20.536 1.00 87.19 88 THR A O 1
ATOM 708 N N . PHE A 1 89 ? -2.325 17.192 -19.900 1.00 86.00 89 PHE A N 1
ATOM 709 C CA . PHE A 1 89 ? -2.420 16.497 -21.183 1.00 86.00 89 PHE A CA 1
ATOM 710 C C . PHE A 1 89 ? -3.749 16.748 -21.915 1.00 86.00 89 PHE A C 1
ATOM 712 O O . PHE A 1 89 ? -3.990 16.136 -22.949 1.00 86.00 89 PHE A O 1
ATOM 719 N N . ILE A 1 90 ? -4.575 17.702 -21.453 1.00 85.31 90 ILE A N 1
ATOM 720 C CA . ILE A 1 90 ? -5.835 18.098 -22.124 1.00 85.31 90 ILE A CA 1
ATOM 721 C C . ILE A 1 90 ? -5.584 18.500 -23.587 1.00 85.31 90 ILE A C 1
ATOM 723 O O . ILE A 1 90 ? -6.306 18.074 -24.479 1.00 85.31 90 ILE A O 1
ATOM 727 N N . TYR A 1 91 ? -4.526 19.277 -23.837 1.00 82.00 91 TYR A N 1
ATOM 728 C CA . TYR A 1 91 ? -4.150 19.754 -25.176 1.00 82.00 91 TYR A CA 1
ATOM 729 C C . TYR A 1 91 ? -2.968 18.979 -25.787 1.00 82.00 91 TYR A C 1
ATOM 731 O O . TYR A 1 91 ? -2.413 19.387 -26.805 1.00 82.00 91 TYR A O 1
ATOM 739 N N . ARG A 1 92 ? -2.526 17.890 -25.139 1.00 78.00 92 ARG A N 1
ATOM 740 C CA . ARG A 1 92 ? -1.406 17.038 -25.575 1.00 78.00 92 ARG A CA 1
ATOM 741 C C . ARG A 1 92 ? -1.738 15.574 -25.263 1.00 78.00 92 ARG A C 1
ATOM 743 O O . ARG A 1 92 ? -1.345 15.097 -24.203 1.00 78.00 92 ARG A O 1
ATOM 750 N N . PRO A 1 93 ? -2.438 14.853 -26.150 1.00 73.38 93 PRO A N 1
ATOM 751 C CA . PRO A 1 93 ? -3.120 13.596 -25.816 1.00 73.38 93 PRO A CA 1
ATOM 752 C C . PRO A 1 93 ? -2.201 12.362 -25.692 1.00 73.38 93 PRO A C 1
ATOM 754 O O . PRO A 1 93 ? -2.646 11.239 -25.893 1.00 73.38 93 PRO A O 1
ATOM 757 N N . GLN A 1 94 ? -0.919 12.540 -25.370 1.00 83.00 94 GLN A N 1
ATOM 758 C CA . GLN A 1 94 ? 0.055 11.450 -25.247 1.00 83.00 94 GLN A CA 1
ATOM 759 C C . GLN A 1 94 ? 0.802 11.553 -23.908 1.00 83.00 94 GLN A C 1
ATOM 761 O O . GLN A 1 94 ? 1.953 11.997 -23.873 1.00 83.00 94 GLN A O 1
ATOM 766 N N . PRO A 1 95 ? 0.140 11.223 -22.783 1.00 87.12 95 PRO A N 1
ATOM 767 C CA . PRO A 1 95 ? 0.816 11.140 -21.496 1.00 87.12 95 PRO A CA 1
ATOM 768 C C . PRO A 1 95 ? 1.851 10.000 -21.500 1.00 87.12 95 PRO A C 1
ATOM 770 O O . PRO A 1 95 ? 1.577 8.938 -22.061 1.00 87.12 95 PRO A O 1
ATOM 773 N N . PRO A 1 96 ? 3.029 10.182 -20.877 1.00 86.62 96 PRO A N 1
ATOM 774 C CA . PRO A 1 96 ? 3.988 9.096 -20.712 1.00 86.62 96 PRO A CA 1
ATOM 775 C C . PRO A 1 96 ? 3.429 8.033 -19.747 1.00 86.62 96 PRO A C 1
ATOM 777 O O . PRO A 1 96 ? 2.867 8.407 -18.710 1.00 86.62 96 PRO A O 1
ATOM 780 N N . PRO A 1 97 ? 3.597 6.728 -20.031 1.00 90.19 97 PRO A N 1
ATOM 781 C CA . PRO A 1 97 ? 3.234 5.679 -19.088 1.00 90.19 97 PRO A CA 1
ATOM 782 C C . PRO A 1 97 ? 4.282 5.622 -17.972 1.00 90.19 97 PRO A C 1
ATOM 784 O O . PRO A 1 97 ? 5.411 5.192 -18.192 1.00 90.19 97 PRO A O 1
ATOM 787 N N . VAL A 1 98 ? 3.927 6.092 -16.775 1.00 91.50 98 VAL A N 1
ATOM 788 C CA . VAL A 1 98 ? 4.828 6.086 -15.614 1.00 91.50 98 VAL A CA 1
ATOM 789 C C . VAL A 1 98 ? 4.229 5.215 -14.521 1.00 91.50 98 VAL A C 1
ATOM 791 O O . VAL A 1 98 ? 3.147 5.503 -14.007 1.00 91.50 98 VAL A O 1
ATOM 794 N N . PHE A 1 99 ? 4.950 4.161 -14.156 1.00 94.81 99 PHE A N 1
ATOM 795 C CA . PHE A 1 99 ? 4.642 3.304 -13.021 1.00 94.81 99 PHE A CA 1
ATOM 796 C C . PHE A 1 99 ? 5.035 4.005 -11.734 1.00 94.81 99 PHE A C 1
ATOM 798 O O . PHE A 1 99 ? 6.122 4.571 -11.640 1.00 94.81 99 PHE A O 1
ATOM 805 N N . ARG A 1 100 ? 4.152 3.991 -10.743 1.00 93.88 100 ARG A N 1
ATOM 806 C CA . ARG A 1 100 ? 4.390 4.580 -9.424 1.00 93.88 100 ARG A CA 1
ATOM 807 C C . ARG A 1 100 ? 3.667 3.768 -8.373 1.00 93.88 100 ARG A C 1
ATOM 809 O O . ARG A 1 100 ? 2.789 2.975 -8.674 1.00 93.88 100 ARG A O 1
ATOM 816 N N . TYR A 1 101 ? 3.981 4.014 -7.119 1.00 95.62 101 TYR A N 1
ATOM 817 C CA . TYR A 1 101 ? 3.383 3.267 -6.020 1.00 95.62 101 TYR A CA 1
ATOM 818 C C . TYR A 1 101 ? 1.917 3.630 -5.717 1.00 95.62 101 TYR A C 1
ATOM 820 O O . TYR A 1 101 ? 1.191 2.852 -5.102 1.00 95.62 101 TYR A O 1
ATOM 828 N N . CYS A 1 102 ? 1.458 4.808 -6.151 1.00 96.38 102 CYS A N 1
ATOM 829 C CA . CYS A 1 102 ? 0.052 5.193 -6.081 1.00 96.38 102 CYS A CA 1
ATOM 830 C C . CYS A 1 102 ? -0.377 6.037 -7.282 1.00 96.38 102 CYS A C 1
ATOM 832 O O . CYS A 1 102 ? 0.446 6.597 -8.011 1.00 96.38 102 CYS A O 1
ATOM 834 N N . SER A 1 103 ? -1.692 6.169 -7.436 1.00 96.88 103 SER A N 1
ATOM 835 C CA . SER A 1 103 ? -2.335 7.083 -8.376 1.00 96.88 103 SER A CA 1
ATOM 836 C C . SER A 1 103 ? -3.570 7.725 -7.740 1.00 96.88 103 SER A C 1
ATOM 838 O O . SER A 1 103 ? -3.896 7.480 -6.578 1.00 96.88 103 SER A O 1
ATOM 840 N N . ASN A 1 104 ? -4.248 8.595 -8.482 1.00 95.50 104 ASN A N 1
ATOM 841 C CA . ASN A 1 104 ? -5.529 9.179 -8.093 1.00 95.50 104 ASN A CA 1
ATOM 842 C C . ASN A 1 104 ? -6.404 9.445 -9.325 1.00 95.50 104 ASN A C 1
ATOM 844 O O . ASN A 1 104 ? -5.996 9.222 -10.463 1.00 95.50 104 ASN A O 1
ATOM 848 N N . MET A 1 105 ? -7.630 9.933 -9.120 1.00 93.44 105 MET A N 1
ATOM 849 C CA . MET A 1 105 ? -8.577 10.173 -10.224 1.00 93.44 105 MET A CA 1
ATOM 850 C C . MET A 1 105 ? -8.089 11.219 -11.241 1.00 93.44 105 MET A C 1
ATOM 852 O O . MET A 1 105 ? -8.533 11.219 -12.391 1.00 93.44 105 MET A O 1
ATOM 856 N N . ASN A 1 106 ? -7.137 12.066 -10.843 1.00 95.00 106 ASN A N 1
ATOM 857 C CA . ASN A 1 106 ? -6.599 13.178 -11.624 1.00 95.00 106 ASN A CA 1
ATOM 858 C C . ASN A 1 106 ? -5.231 12.870 -12.253 1.00 95.00 106 ASN A C 1
ATOM 860 O O . ASN A 1 106 ? -4.574 13.782 -12.765 1.00 95.00 106 ASN A O 1
ATOM 864 N N . SER A 1 107 ? -4.787 11.615 -12.220 1.00 94.81 107 SER A N 1
ATOM 865 C CA . SER A 1 107 ? -3.479 11.173 -12.704 1.00 94.81 107 SER A CA 1
ATOM 866 C C . SER A 1 107 ? -3.612 9.988 -13.675 1.00 94.81 107 SER A C 1
ATOM 868 O O . SER A 1 107 ? -4.597 9.249 -13.640 1.00 94.81 107 SER A O 1
ATOM 870 N N . PHE A 1 108 ? -2.645 9.868 -14.588 1.00 94.44 108 PHE A N 1
ATOM 871 C CA . PHE A 1 108 ? -2.447 8.725 -15.486 1.00 94.44 108 PHE A CA 1
ATOM 872 C C . PHE A 1 108 ? -1.342 7.770 -15.000 1.00 94.44 108 PHE A C 1
ATOM 874 O O . PHE A 1 108 ? -1.027 6.810 -15.695 1.00 94.44 108 PHE A O 1
ATOM 881 N N . ASP A 1 109 ? -0.733 8.035 -13.841 1.00 94.81 109 ASP A N 1
ATOM 882 C CA . ASP A 1 109 ? 0.297 7.171 -13.266 1.00 94.81 109 ASP A CA 1
ATOM 883 C C . ASP A 1 109 ? -0.295 5.778 -12.984 1.00 94.81 109 ASP A C 1
ATOM 885 O O . ASP A 1 109 ? -1.441 5.662 -12.534 1.00 94.81 109 ASP A O 1
ATOM 889 N N . ILE A 1 110 ? 0.486 4.733 -13.258 1.00 96.88 110 ILE A N 1
ATOM 890 C CA . ILE A 1 110 ? 0.083 3.325 -13.181 1.00 96.88 110 ILE A CA 1
ATOM 891 C C . ILE A 1 110 ? 0.497 2.769 -11.807 1.00 96.88 110 ILE A C 1
ATOM 893 O O . ILE A 1 110 ? 1.700 2.663 -11.554 1.00 96.88 110 ILE A O 1
ATOM 897 N N . PRO A 1 111 ? -0.444 2.411 -10.908 1.00 97.00 111 PRO A N 1
ATOM 898 C CA . PRO A 1 111 ? -0.108 1.865 -9.596 1.00 97.00 111 PRO A CA 1
ATOM 899 C C . PRO A 1 111 ? 0.623 0.521 -9.682 1.00 97.00 111 PRO A C 1
ATOM 901 O O . PRO A 1 111 ? 0.138 -0.427 -10.306 1.00 97.00 111 PRO A O 1
ATOM 904 N N . PHE A 1 112 ? 1.745 0.430 -8.982 1.00 97.19 112 PHE A N 1
ATOM 905 C CA . PHE A 1 112 ? 2.599 -0.743 -8.848 1.00 97.19 112 PHE A CA 1
ATOM 906 C C . PHE A 1 112 ? 2.859 -1.030 -7.358 1.00 97.19 112 PHE A C 1
ATOM 908 O O . PHE A 1 112 ? 2.835 -0.085 -6.564 1.00 97.19 112 PHE A O 1
ATOM 915 N N . PRO A 1 113 ? 3.099 -2.291 -6.945 1.00 97.69 113 PRO A N 1
ATOM 916 C CA . PRO A 1 113 ? 3.471 -2.595 -5.566 1.00 97.69 113 PRO A CA 1
ATOM 917 C C . PRO A 1 113 ? 4.665 -1.767 -5.083 1.00 97.69 113 PRO A C 1
ATOM 919 O O . PRO A 1 113 ? 5.633 -1.555 -5.812 1.00 97.69 113 PRO A O 1
ATOM 922 N N . ASP A 1 114 ? 4.585 -1.273 -3.848 1.00 96.81 114 ASP A N 1
ATOM 923 C CA . ASP A 1 114 ? 5.680 -0.508 -3.260 1.00 96.81 114 ASP A CA 1
ATOM 924 C C . ASP A 1 114 ? 6.863 -1.384 -2.833 1.00 96.81 114 ASP A C 1
ATOM 926 O O . ASP A 1 114 ? 6.751 -2.595 -2.655 1.00 96.81 114 ASP A O 1
ATOM 930 N N . TRP A 1 115 ? 8.024 -0.756 -2.663 1.00 95.69 115 TRP A N 1
ATOM 931 C CA . TRP A 1 115 ? 9.266 -1.430 -2.280 1.00 95.69 115 TRP A CA 1
ATOM 932 C C . TRP A 1 115 ? 9.135 -2.243 -0.983 1.00 95.69 115 TRP A C 1
ATOM 934 O O . TRP A 1 115 ? 9.799 -3.265 -0.812 1.00 95.69 115 TRP A O 1
ATOM 944 N N . SER A 1 116 ? 8.245 -1.824 -0.076 1.00 96.94 116 SER A N 1
ATOM 945 C CA . SER A 1 116 ? 8.123 -2.425 1.250 1.00 96.94 116 SER A CA 1
ATOM 946 C C . SER A 1 116 ? 7.465 -3.806 1.238 1.00 96.94 116 SER A C 1
ATOM 948 O O . SER A 1 116 ? 7.402 -4.444 2.283 1.00 96.94 116 SER A O 1
ATOM 950 N N . PHE A 1 117 ? 7.011 -4.305 0.081 1.00 98.12 117 PHE A N 1
ATOM 951 C CA . PHE A 1 117 ? 6.660 -5.721 -0.070 1.00 98.12 117 PHE A CA 1
ATOM 952 C C . PHE A 1 117 ? 7.881 -6.643 0.035 1.00 98.12 117 PHE A C 1
ATOM 954 O O . PHE A 1 117 ? 7.786 -7.728 0.608 1.00 98.12 117 PHE A O 1
ATOM 961 N N . TRP A 1 118 ? 9.041 -6.189 -0.439 1.00 97.94 118 TRP A N 1
ATOM 962 C CA . TRP A 1 118 ? 10.309 -6.914 -0.310 1.00 97.94 118 TRP A CA 1
ATOM 963 C C . TRP A 1 118 ? 11.115 -6.470 0.914 1.00 97.94 118 TRP A C 1
ATOM 965 O O . TRP A 1 118 ? 11.950 -7.217 1.409 1.00 97.94 118 TRP A O 1
ATOM 975 N N . GLY A 1 119 ? 10.797 -5.304 1.467 1.00 95.62 119 GLY A N 1
ATOM 976 C CA . GLY A 1 119 ? 11.237 -4.875 2.790 1.00 95.62 119 GLY A CA 1
ATOM 977 C C . GLY A 1 119 ? 11.669 -3.418 2.816 1.00 95.62 119 GLY A C 1
ATOM 978 O O . GLY A 1 119 ? 11.639 -2.712 1.807 1.00 95.62 119 GLY A O 1
ATOM 979 N N . TRP A 1 120 ? 12.023 -2.941 4.006 1.00 94.06 120 TRP A N 1
ATOM 980 C CA . TRP A 1 120 ? 12.475 -1.568 4.207 1.00 94.06 120 TRP A CA 1
ATOM 981 C C . TRP A 1 120 ? 13.597 -1.533 5.260 1.00 94.06 120 TRP A C 1
ATOM 983 O O . TRP A 1 120 ? 13.317 -1.382 6.456 1.00 94.06 120 TRP A O 1
ATOM 993 N N . PRO A 1 121 ? 14.866 -1.685 4.831 1.00 91.38 121 PRO A N 1
ATOM 994 C CA . PRO A 1 121 ? 16.022 -1.795 5.722 1.00 91.38 121 PRO A CA 1
ATOM 995 C C . PRO A 1 121 ? 16.158 -0.646 6.719 1.00 91.38 121 PRO A C 1
ATOM 997 O O . PRO A 1 121 ? 16.428 -0.888 7.892 1.00 91.38 121 PRO A O 1
ATOM 1000 N N . GLU A 1 122 ? 15.920 0.591 6.279 1.00 88.88 122 GLU A N 1
ATOM 1001 C CA . GLU A 1 122 ? 16.078 1.798 7.098 1.00 88.88 122 GLU A CA 1
ATOM 1002 C C . GLU A 1 122 ? 15.124 1.851 8.291 1.00 88.88 122 GLU A C 1
ATOM 1004 O O . GLU A 1 122 ? 15.390 2.565 9.253 1.00 88.88 122 GLU A O 1
ATOM 1009 N N . LEU A 1 123 ? 14.020 1.104 8.229 1.00 86.69 123 LEU A N 1
ATOM 1010 C CA . LEU A 1 123 ? 13.035 0.989 9.303 1.00 86.69 123 LEU A CA 1
ATOM 1011 C C . LEU A 1 123 ? 12.988 -0.415 9.909 1.00 86.69 123 LEU A C 1
ATOM 1013 O O . LEU A 1 123 ? 12.091 -0.705 10.698 1.00 86.69 123 LEU A O 1
ATOM 1017 N N . HIS A 1 124 ? 13.924 -1.291 9.535 1.00 88.38 124 HIS A N 1
ATOM 1018 C CA . HIS A 1 124 ? 13.952 -2.690 9.957 1.00 88.38 124 HIS A CA 1
ATOM 1019 C C . HIS A 1 124 ? 12.657 -3.465 9.656 1.00 88.38 124 HIS A C 1
ATOM 1021 O O . HIS A 1 124 ? 12.340 -4.429 10.354 1.00 88.38 124 HIS A O 1
ATOM 1027 N N . ILE A 1 125 ? 11.912 -3.059 8.625 1.00 91.38 125 ILE A N 1
ATOM 1028 C CA . ILE A 1 125 ? 10.698 -3.764 8.205 1.00 91.38 125 ILE A CA 1
ATOM 1029 C C . ILE A 1 125 ? 11.114 -4.909 7.290 1.00 91.38 125 ILE A C 1
ATOM 1031 O O . ILE A 1 125 ? 11.840 -4.704 6.310 1.00 91.38 125 ILE A O 1
ATOM 1035 N N . LYS A 1 126 ? 10.655 -6.116 7.618 1.00 94.06 126 LYS A N 1
ATOM 1036 C CA . LYS A 1 126 ? 10.989 -7.328 6.867 1.00 94.06 126 LYS A CA 1
ATOM 1037 C C . LYS A 1 126 ? 10.185 -7.406 5.572 1.00 94.06 126 LYS A C 1
ATOM 1039 O O . LYS A 1 126 ? 9.268 -6.624 5.331 1.00 94.06 126 LYS A O 1
ATOM 1044 N N . SER A 1 127 ? 10.510 -8.398 4.748 1.00 96.19 127 SER A N 1
ATOM 1045 C CA . SER A 1 127 ? 9.662 -8.795 3.623 1.00 96.19 127 SER A CA 1
ATOM 1046 C C . SER A 1 127 ? 8.229 -9.051 4.089 1.00 96.19 127 SER A C 1
ATOM 1048 O O . SER A 1 127 ? 8.025 -9.585 5.186 1.00 96.19 127 SER A O 1
ATOM 1050 N N . TRP A 1 128 ? 7.258 -8.762 3.231 1.00 97.31 128 TRP A N 1
ATOM 1051 C CA . TRP A 1 128 ? 5.843 -8.788 3.574 1.00 97.31 128 TRP A CA 1
ATOM 1052 C C . TRP A 1 128 ? 5.371 -10.095 4.226 1.00 97.31 128 TRP A C 1
ATOM 1054 O O . TRP A 1 128 ? 4.743 -10.038 5.279 1.00 97.31 128 TRP A O 1
ATOM 1064 N N . ASP A 1 129 ? 5.727 -11.264 3.685 1.00 95.31 129 ASP A N 1
ATOM 1065 C CA . ASP A 1 129 ? 5.299 -12.553 4.253 1.00 95.31 129 ASP A CA 1
ATOM 1066 C C . ASP A 1 129 ? 5.821 -12.768 5.687 1.00 95.31 129 ASP A C 1
ATOM 1068 O O . ASP A 1 129 ? 5.107 -13.285 6.551 1.00 95.31 129 ASP A O 1
ATOM 1072 N N . LYS A 1 130 ? 7.057 -12.333 5.967 1.00 95.44 130 LYS A N 1
ATOM 1073 C CA . LYS A 1 130 ? 7.661 -12.430 7.305 1.00 95.44 130 LYS A CA 1
ATOM 1074 C C . LYS A 1 130 ? 7.015 -11.454 8.280 1.00 95.44 130 LYS A C 1
ATOM 1076 O O . LYS A 1 130 ? 6.653 -11.856 9.383 1.00 95.44 130 LYS A O 1
ATOM 1081 N N . GLU A 1 131 ? 6.838 -10.200 7.868 1.00 95.50 131 GLU A N 1
ATOM 1082 C CA . GLU A 1 131 ? 6.204 -9.175 8.702 1.00 95.50 131 GLU A CA 1
ATOM 1083 C C . GLU A 1 131 ? 4.745 -9.547 9.008 1.00 95.50 131 GLU A C 1
ATOM 1085 O O . GLU A 1 131 ? 4.311 -9.482 10.157 1.00 95.50 131 GLU A O 1
ATOM 1090 N N . LEU A 1 132 ? 4.002 -10.035 8.007 1.00 96.44 132 LEU A N 1
ATOM 1091 C CA . LEU A 1 132 ? 2.646 -10.548 8.182 1.00 96.44 132 LEU A CA 1
ATOM 1092 C C . LEU A 1 132 ? 2.624 -11.716 9.174 1.00 96.44 132 LEU A C 1
ATOM 1094 O O . LEU A 1 132 ? 1.794 -11.724 10.080 1.00 96.44 132 LEU A O 1
ATOM 1098 N N . SER A 1 133 ? 3.538 -12.683 9.050 1.00 95.75 133 SER A N 1
ATOM 1099 C CA . SER A 1 133 ? 3.618 -13.805 9.991 1.00 95.75 133 SER A CA 1
ATOM 1100 C C . SER A 1 133 ? 3.878 -13.346 11.430 1.00 95.75 133 SER A C 1
ATOM 1102 O O . SER A 1 133 ? 3.319 -13.929 12.361 1.00 95.75 133 SER A O 1
ATOM 1104 N N . GLU A 1 134 ? 4.712 -12.325 11.635 1.00 95.00 134 GLU A N 1
ATOM 1105 C CA . GLU A 1 134 ? 4.996 -11.774 12.965 1.00 95.00 134 GLU A CA 1
ATOM 1106 C C . GLU A 1 134 ? 3.801 -11.015 13.536 1.00 95.00 134 GLU A C 1
ATOM 1108 O O . GLU A 1 134 ? 3.439 -11.237 14.694 1.00 95.00 134 GLU A O 1
ATOM 1113 N N . ILE A 1 135 ? 3.134 -10.199 12.715 1.00 95.06 135 ILE A N 1
ATOM 1114 C CA . ILE A 1 135 ? 1.898 -9.513 13.099 1.00 95.06 135 ILE A CA 1
ATOM 1115 C C . ILE A 1 135 ? 0.828 -10.534 13.493 1.00 95.06 135 ILE A C 1
ATOM 1117 O O . ILE A 1 135 ? 0.245 -10.408 14.563 1.00 95.06 135 ILE A O 1
ATOM 1121 N N . LEU A 1 136 ? 0.593 -11.573 12.684 1.00 94.44 136 LEU A N 1
ATOM 1122 C CA . LEU A 1 136 ? -0.421 -12.594 12.971 1.00 94.44 136 LEU A CA 1
ATOM 1123 C C . LEU A 1 136 ? -0.114 -13.379 14.251 1.00 94.44 136 LEU A C 1
ATOM 1125 O O . LEU A 1 136 ? -1.026 -13.666 15.030 1.00 94.44 136 LEU A O 1
ATOM 1129 N N . LYS A 1 137 ? 1.164 -13.698 14.489 1.00 93.69 137 LYS A N 1
ATOM 1130 C CA . LYS A 1 137 ? 1.605 -14.361 15.718 1.00 93.69 137 LYS A CA 1
ATOM 1131 C C . LYS A 1 137 ? 1.314 -13.493 16.940 1.00 93.69 137 LYS A C 1
ATOM 1133 O O . LYS A 1 137 ? 0.678 -13.971 17.876 1.00 93.69 137 LYS A O 1
ATOM 1138 N N . GLU A 1 138 ? 1.722 -12.229 16.924 1.00 89.56 138 GLU A N 1
ATOM 1139 C CA . GLU A 1 138 ? 1.506 -11.319 18.055 1.00 89.56 138 GLU A CA 1
ATOM 1140 C C . GLU A 1 138 ? 0.019 -11.008 18.263 1.00 89.56 138 GLU A C 1
ATOM 1142 O O . GLU A 1 138 ? -0.483 -10.998 19.384 1.00 89.56 138 GLU A O 1
ATOM 1147 N N . ASN A 1 139 ? -0.720 -10.840 17.170 1.00 90.00 139 ASN A N 1
ATOM 1148 C CA . ASN A 1 139 ? -2.160 -10.623 17.169 1.00 90.00 139 ASN A CA 1
ATOM 1149 C C . ASN A 1 139 ? -2.923 -11.757 17.884 1.00 90.00 139 ASN A C 1
ATOM 1151 O O . ASN A 1 139 ? -3.904 -11.496 18.582 1.00 90.00 139 ASN A O 1
ATOM 1155 N N . SER A 1 140 ? -2.439 -13.001 17.777 1.00 89.12 140 SER A N 1
ATOM 1156 C CA . SER A 1 140 ? -3.010 -14.166 18.469 1.00 89.12 140 SER A CA 1
ATOM 1157 C C . SER A 1 140 ? -2.737 -14.207 19.982 1.00 89.12 140 SER A C 1
ATOM 1159 O O . SER A 1 140 ? -3.409 -14.945 20.702 1.00 89.12 140 SER A O 1
ATOM 1161 N N . ALA A 1 141 ? -1.799 -13.397 20.488 1.00 89.12 141 ALA A N 1
ATOM 1162 C CA . ALA A 1 141 ? -1.443 -13.361 21.908 1.00 89.12 141 ALA A CA 1
ATOM 1163 C C . ALA A 1 141 ? -2.482 -12.628 22.780 1.00 89.12 141 ALA A C 1
ATOM 1165 O O . ALA A 1 141 ? -2.485 -12.783 24.002 1.00 89.12 141 ALA A O 1
ATOM 1166 N N . MET A 1 142 ? -3.376 -11.834 22.177 1.00 89.31 142 MET A N 1
ATOM 1167 C CA . MET A 1 142 ? -4.401 -11.070 22.889 1.00 89.31 142 MET A CA 1
ATOM 1168 C C . MET A 1 142 ? -5.770 -11.213 22.225 1.00 89.31 142 MET A C 1
ATOM 1170 O O . MET A 1 142 ? -5.978 -10.767 21.095 1.00 89.31 142 MET A O 1
ATOM 1174 N N . ILE A 1 143 ? -6.737 -11.750 22.977 1.00 92.69 143 ILE A N 1
ATOM 1175 C CA . ILE A 1 143 ? -8.140 -11.769 22.547 1.00 92.69 143 ILE A CA 1
ATOM 1176 C C . ILE A 1 143 ? -8.657 -10.338 22.365 1.00 92.69 143 ILE A C 1
ATOM 1178 O O . ILE A 1 143 ? -8.353 -9.441 23.158 1.00 92.69 143 ILE A O 1
ATOM 1182 N N . TRP A 1 144 ? -9.423 -10.119 21.301 1.00 94.38 144 TRP A N 1
ATOM 1183 C CA . TRP A 1 144 ? -9.811 -8.786 20.839 1.00 94.38 144 TRP A CA 1
ATOM 1184 C C . TRP A 1 144 ? -10.576 -7.978 21.898 1.00 94.38 144 TRP A C 1
ATOM 1186 O O . TRP A 1 144 ? -10.368 -6.776 22.044 1.00 94.38 144 TRP A O 1
ATOM 1196 N N . GLU A 1 145 ? -11.406 -8.640 22.702 1.00 92.50 145 GLU A N 1
ATOM 1197 C CA . GLU A 1 145 ? -12.250 -8.026 23.729 1.00 92.50 145 GLU A CA 1
ATOM 1198 C C . GLU A 1 145 ? -11.419 -7.345 24.828 1.00 92.50 145 GLU A C 1
ATOM 1200 O O . GLU A 1 145 ? -11.863 -6.342 25.395 1.00 92.50 145 GLU A O 1
ATOM 1205 N N . LYS A 1 146 ? -10.199 -7.850 25.081 1.00 94.31 146 LYS A N 1
ATOM 1206 C CA . LYS A 1 146 ? -9.236 -7.309 26.056 1.00 94.31 146 LYS A CA 1
ATOM 1207 C C . LYS A 1 146 ? -8.387 -6.155 25.514 1.00 94.31 146 LYS A C 1
ATOM 1209 O O . LYS A 1 146 ? -7.627 -5.563 26.279 1.00 94.31 146 LYS A O 1
ATOM 1214 N N . ARG A 1 147 ? -8.489 -5.826 24.223 1.00 94.56 147 ARG A N 1
ATOM 1215 C CA . ARG A 1 147 ? -7.765 -4.691 23.634 1.00 94.56 147 ARG A CA 1
ATOM 1216 C C . ARG A 1 147 ? -8.285 -3.372 24.168 1.00 94.56 147 ARG A C 1
ATOM 1218 O O . ARG A 1 147 ? -9.462 -3.243 24.511 1.00 94.56 147 ARG A O 1
ATOM 1225 N N . GLN A 1 148 ? -7.414 -2.370 24.164 1.00 93.38 148 GLN A N 1
ATOM 1226 C CA . GLN A 1 148 ? -7.785 -1.026 24.580 1.00 93.38 148 GLN A CA 1
ATOM 1227 C C . GLN A 1 148 ? -8.904 -0.485 23.673 1.00 93.38 148 GLN A C 1
ATOM 1229 O O . GLN A 1 148 ? -8.759 -0.537 22.447 1.00 93.38 148 GLN A O 1
ATOM 1234 N N . PRO A 1 149 ? -10.015 0.037 24.228 1.00 94.00 149 PRO A N 1
ATOM 1235 C CA . PRO A 1 149 ? -11.200 0.436 23.466 1.00 94.00 149 PRO A CA 1
ATOM 1236 C C . PRO A 1 149 ? -11.042 1.796 22.762 1.00 94.00 149 PRO A C 1
ATOM 1238 O O . PRO A 1 149 ? -11.989 2.573 22.659 1.00 94.00 149 PRO A O 1
ATOM 1241 N N . THR A 1 150 ? -9.837 2.096 22.286 1.00 93.12 150 THR A N 1
ATOM 1242 C CA . THR A 1 150 ? -9.450 3.364 21.668 1.00 93.12 150 THR A CA 1
ATOM 1243 C C . THR A 1 150 ? -9.011 3.143 20.225 1.00 93.12 150 THR A C 1
ATOM 1245 O O . THR A 1 150 ? -8.553 2.061 19.852 1.00 93.12 150 THR A O 1
ATOM 1248 N N . ALA A 1 151 ? -9.169 4.171 19.391 1.00 95.38 151 ALA A N 1
ATOM 1249 C CA . ALA A 1 151 ? -8.581 4.186 18.059 1.00 95.38 151 ALA A CA 1
ATOM 1250 C C . ALA A 1 151 ? -7.119 4.618 18.132 1.00 95.38 151 ALA A C 1
ATOM 1252 O O . ALA A 1 151 ? -6.806 5.594 18.800 1.00 95.38 151 ALA A O 1
ATOM 1253 N N . PHE A 1 152 ? -6.223 3.926 17.441 1.00 94.94 152 PHE A N 1
ATOM 1254 C CA . PHE A 1 152 ? -4.792 4.177 17.570 1.00 94.94 152 PHE A CA 1
ATOM 1255 C C . PHE A 1 152 ? -4.136 4.572 16.256 1.00 94.94 152 PHE A C 1
ATOM 1257 O O . PHE A 1 152 ? -4.336 3.933 15.214 1.00 94.94 152 PHE A O 1
ATOM 1264 N N . TRP A 1 153 ? -3.262 5.570 16.340 1.00 94.44 153 TRP A N 1
ATOM 1265 C CA . TRP A 1 153 ? -2.339 5.942 15.283 1.00 94.44 153 TRP A CA 1
ATOM 1266 C C . TRP A 1 153 ? -0.957 6.256 15.846 1.00 94.44 153 TRP A C 1
ATOM 1268 O O . TRP A 1 153 ? -0.832 6.983 16.827 1.00 94.44 153 TRP A O 1
ATOM 1278 N N . ARG A 1 154 ? 0.090 5.794 15.164 1.00 91.44 154 ARG A N 1
ATOM 1279 C CA . ARG A 1 154 ? 1.473 6.196 15.422 1.00 91.44 154 ARG A CA 1
ATOM 1280 C C . ARG A 1 154 ? 2.133 6.545 14.092 1.00 91.44 154 ARG A C 1
ATOM 1282 O O . ARG A 1 154 ? 2.008 5.791 13.128 1.00 91.44 154 ARG A O 1
ATOM 1289 N N . GLY A 1 155 ? 2.791 7.698 14.025 1.00 90.44 155 GLY A N 1
ATOM 1290 C CA . GLY A 1 155 ? 3.489 8.123 12.816 1.00 90.44 155 GLY A CA 1
ATOM 1291 C C . GLY A 1 155 ? 3.964 9.572 12.853 1.00 90.44 155 GLY A C 1
ATOM 1292 O O . GLY A 1 155 ? 3.712 10.324 13.794 1.00 90.44 155 GLY A O 1
ATOM 1293 N N . ASN A 1 156 ? 4.672 9.992 11.806 1.00 90.00 156 ASN A N 1
ATOM 1294 C CA . ASN A 1 156 ? 5.214 11.347 11.741 1.00 90.00 156 ASN A CA 1
ATOM 1295 C C . ASN A 1 156 ? 4.145 12.368 11.321 1.00 90.00 156 ASN A C 1
ATOM 1297 O O . ASN A 1 156 ? 3.703 12.380 10.167 1.00 90.00 156 ASN A O 1
ATOM 1301 N N . THR A 1 157 ? 3.768 13.260 12.240 1.00 90.38 157 THR A N 1
ATOM 1302 C CA . THR A 1 157 ? 2.747 14.302 12.005 1.00 90.38 157 THR A CA 1
ATOM 1303 C C . THR A 1 157 ? 3.232 15.459 11.125 1.00 90.38 157 THR A C 1
ATOM 1305 O O . THR A 1 157 ? 2.416 16.243 10.647 1.00 90.38 157 THR A O 1
ATOM 1308 N N . ASN A 1 158 ? 4.536 15.538 10.838 1.00 88.62 158 ASN A N 1
ATOM 1309 C CA . ASN A 1 158 ? 5.111 16.509 9.899 1.00 88.62 158 ASN A CA 1
ATOM 1310 C C . ASN A 1 158 ? 4.974 16.081 8.429 1.00 88.62 158 ASN A C 1
ATOM 1312 O O . ASN A 1 158 ? 5.297 16.852 7.530 1.00 88.62 158 ASN A O 1
ATOM 1316 N N . THR A 1 159 ? 4.489 14.864 8.175 1.00 84.31 159 THR A N 1
ATOM 1317 C CA . THR A 1 159 ? 4.160 14.371 6.827 1.00 84.31 159 THR A CA 1
ATOM 1318 C C . THR A 1 159 ? 2.652 14.489 6.577 1.00 84.31 159 THR A C 1
ATOM 1320 O O . THR A 1 159 ? 1.878 14.576 7.525 1.00 84.31 159 THR A O 1
ATOM 1323 N N . GLY A 1 160 ? 2.198 14.529 5.321 1.00 79.12 160 GLY A N 1
ATOM 1324 C CA . GLY A 1 160 ? 0.754 14.585 5.012 1.00 79.12 160 GLY A CA 1
ATOM 1325 C C . GLY A 1 160 ? 0.050 15.908 5.329 1.00 79.12 160 GLY A C 1
ATOM 1326 O O . GLY A 1 160 ? -1.170 15.955 5.496 1.00 79.12 160 GLY A O 1
ATOM 1327 N N . GLY A 1 161 ? 0.813 17.003 5.386 1.00 85.31 161 GLY A N 1
ATOM 1328 C CA . GLY A 1 161 ? 0.284 18.364 5.445 1.00 85.31 161 GLY A CA 1
ATOM 1329 C C . GLY A 1 161 ? -0.565 18.642 6.687 1.00 85.31 161 GLY A C 1
ATOM 1330 O O . GLY A 1 161 ? -0.172 18.347 7.814 1.00 85.31 161 GLY A O 1
ATOM 1331 N N . LYS A 1 162 ? -1.729 19.268 6.485 1.00 90.12 162 LYS A N 1
ATOM 1332 C CA . LYS A 1 162 ? -2.631 19.663 7.578 1.00 90.12 162 LYS A CA 1
ATOM 1333 C C . LYS A 1 162 ? -3.300 18.457 8.248 1.00 90.12 162 LYS A C 1
ATOM 1335 O O . LYS A 1 162 ? -3.540 18.496 9.448 1.00 90.12 162 LYS A O 1
ATOM 1340 N N . LEU A 1 163 ? -3.559 17.375 7.510 1.00 92.12 163 LEU A N 1
ATOM 1341 C CA . LEU A 1 163 ? -4.410 16.284 7.990 1.00 92.12 163 LEU A CA 1
ATOM 1342 C C . LEU A 1 163 ? -3.794 15.509 9.165 1.00 92.12 163 LEU A C 1
ATOM 1344 O O . LEU A 1 163 ? -4.484 15.263 10.151 1.00 92.12 163 LEU A O 1
ATOM 1348 N N . ARG A 1 164 ? -2.495 15.168 9.115 1.00 93.62 164 ARG A N 1
ATOM 1349 C CA . ARG A 1 164 ? -1.827 14.498 10.251 1.00 93.62 164 ARG A CA 1
ATOM 1350 C C . ARG A 1 164 ? -1.639 15.423 11.460 1.00 93.62 164 ARG A C 1
ATOM 1352 O O . ARG A 1 164 ? -1.668 14.946 12.591 1.00 93.62 164 ARG A O 1
ATOM 1359 N N . LYS A 1 165 ? -1.499 16.735 11.239 1.00 91.62 165 LYS A N 1
ATOM 1360 C CA . LYS A 1 165 ? -1.482 17.738 12.319 1.00 91.62 165 LYS A CA 1
ATOM 1361 C C . LYS A 1 165 ? -2.848 17.848 12.996 1.00 91.62 165 LYS A C 1
ATOM 1363 O O . LYS A 1 165 ? -2.925 17.818 14.217 1.00 91.62 165 LYS A O 1
ATOM 1368 N N . ASP A 1 166 ? -3.925 17.900 12.213 1.00 91.12 166 ASP A N 1
ATOM 1369 C CA . ASP A 1 166 ? -5.294 17.900 12.738 1.00 91.12 166 ASP A CA 1
ATOM 1370 C C . ASP A 1 166 ? -5.595 16.610 13.512 1.00 91.12 166 ASP A C 1
ATOM 1372 O O . ASP A 1 166 ? -6.208 16.665 14.577 1.00 91.12 166 ASP A O 1
ATOM 1376 N N . LEU A 1 167 ? -5.121 15.458 13.019 1.00 92.62 167 LEU A N 1
ATOM 1377 C CA . LEU A 1 167 ? -5.257 14.176 13.712 1.00 92.62 167 LEU A CA 1
ATOM 1378 C C . LEU A 1 167 ? -4.607 14.214 15.101 1.00 92.62 167 LEU A C 1
ATOM 1380 O O . LEU A 1 167 ? -5.200 13.727 16.058 1.00 92.62 167 LEU A O 1
ATOM 1384 N N . GLN A 1 168 ? -3.435 14.843 15.238 1.00 90.50 168 GLN A N 1
ATOM 1385 C CA . GLN A 1 168 ? -2.752 14.997 16.528 1.00 90.50 168 GLN A CA 1
ATOM 1386 C C . GLN A 1 168 ? -3.608 15.744 17.563 1.00 90.50 168 GLN A C 1
ATOM 1388 O O . GLN A 1 168 ? -3.560 15.419 18.750 1.00 90.50 168 GLN A O 1
ATOM 1393 N N . HIS A 1 169 ? -4.445 16.692 17.132 1.00 89.00 169 HIS A N 1
ATOM 1394 C CA . HIS A 1 169 ? -5.360 17.405 18.027 1.00 89.00 169 HIS A CA 1
ATOM 1395 C C . HIS A 1 169 ? -6.526 16.538 18.527 1.00 89.00 169 HIS A C 1
ATOM 1397 O O . HIS A 1 169 ? -7.151 16.884 19.530 1.00 89.00 169 HIS A O 1
ATOM 1403 N N . CYS A 1 170 ? -6.793 15.383 17.908 1.00 88.81 170 CYS A N 1
ATOM 1404 C CA . CYS A 1 170 ? -7.842 14.475 18.370 1.00 88.81 170 CYS A CA 1
ATOM 1405 C C . CYS A 1 170 ? -7.501 13.765 19.693 1.00 88.81 170 CYS A C 1
ATOM 1407 O O . CYS A 1 170 ? -8.417 13.270 20.347 1.00 88.81 170 CYS A O 1
ATOM 1409 N N . ASN A 1 171 ? -6.238 13.793 20.149 1.00 83.44 171 ASN A N 1
ATOM 1410 C CA . ASN A 1 171 ? -5.844 13.307 21.483 1.00 83.44 171 ASN A CA 1
ATOM 1411 C C . ASN A 1 171 ? -6.567 14.022 22.629 1.00 83.44 171 ASN A C 1
ATOM 1413 O O . ASN A 1 171 ? -6.801 13.434 23.683 1.00 83.44 171 ASN A O 1
ATOM 1417 N N . ALA A 1 172 ? -6.912 15.301 22.446 1.00 65.94 172 ALA A N 1
ATOM 1418 C CA . ALA A 1 172 ? -7.564 16.093 23.485 1.00 65.94 172 ALA A CA 1
ATOM 1419 C C . ALA A 1 172 ? -8.962 15.552 23.845 1.00 65.94 172 ALA A C 1
ATOM 1421 O O . ALA A 1 172 ? -9.437 15.754 24.963 1.00 65.94 172 ALA A O 1
ATOM 1422 N N . ALA A 1 173 ? -9.599 14.804 22.939 1.00 61.22 173 ALA A N 1
ATOM 1423 C CA . ALA A 1 173 ? -10.861 14.112 23.179 1.00 61.22 173 ALA A CA 1
ATOM 1424 C C . ALA A 1 173 ? -10.623 12.764 23.894 1.00 61.22 173 ALA A C 1
ATOM 1426 O O . ALA A 1 173 ? -10.963 11.720 23.339 1.00 61.22 173 ALA A O 1
ATOM 1427 N N . LYS A 1 174 ? -10.033 12.830 25.105 1.00 57.09 174 LYS A N 1
ATOM 1428 C CA . LYS A 1 174 ? -9.438 11.794 25.999 1.00 57.09 174 LYS A CA 1
ATOM 1429 C C . LYS A 1 174 ? -10.022 10.359 26.043 1.00 57.09 174 LYS A C 1
ATOM 1431 O O . LYS A 1 174 ? -9.453 9.523 26.734 1.00 57.09 174 LYS A O 1
ATOM 1436 N N . CYS A 1 175 ? -11.111 10.034 25.352 1.00 58.78 175 CYS A N 1
ATOM 1437 C CA . CYS A 1 175 ? -11.787 8.736 25.425 1.00 58.78 175 CYS A CA 1
ATOM 1438 C C . CYS A 1 175 ? -11.903 7.977 24.091 1.00 58.78 175 CYS A C 1
ATOM 1440 O O . CYS A 1 175 ? -12.375 6.845 24.110 1.00 58.78 175 CYS A O 1
ATOM 1442 N N . SER A 1 176 ? -11.512 8.550 22.945 1.00 80.19 176 SER A N 1
ATOM 1443 C CA . SER A 1 176 ? -11.822 7.925 21.642 1.00 80.19 176 SER A CA 1
ATOM 1444 C C . SER A 1 176 ? -10.616 7.591 20.766 1.00 80.19 176 SER A C 1
ATOM 1446 O O . SER A 1 176 ? -10.740 6.702 19.919 1.00 80.19 176 SER A O 1
ATOM 1448 N N . ALA A 1 177 ? -9.470 8.252 20.955 1.00 90.75 177 ALA A N 1
ATOM 1449 C CA . ALA A 1 177 ? -8.275 8.003 20.155 1.00 90.75 177 ALA A CA 1
ATOM 1450 C C . ALA A 1 177 ? -6.963 8.277 20.907 1.00 90.75 177 ALA A C 1
ATOM 1452 O O . ALA A 1 177 ? -6.905 9.158 21.760 1.00 90.75 177 ALA A O 1
ATOM 1453 N N . GLU A 1 178 ? -5.919 7.547 20.526 1.00 92.56 178 GLU A N 1
ATOM 1454 C CA . GLU A 1 178 ? -4.532 7.715 20.943 1.00 92.56 178 GLU A CA 1
ATOM 1455 C C . GLU A 1 178 ? -3.649 7.905 19.703 1.00 92.56 178 GLU A C 1
ATOM 1457 O O . GLU A 1 178 ? -3.524 7.024 18.851 1.00 92.56 178 GLU A O 1
ATOM 1462 N N . ILE A 1 179 ? -3.064 9.094 19.587 1.00 92.38 179 ILE A N 1
ATOM 1463 C CA . ILE A 1 179 ? -2.309 9.574 18.432 1.00 92.38 179 ILE A CA 1
ATOM 1464 C C . ILE A 1 179 ? -0.886 9.893 18.890 1.00 92.38 179 ILE A C 1
ATOM 1466 O O . ILE A 1 179 ? -0.641 10.881 19.582 1.00 92.38 179 ILE A O 1
ATOM 1470 N N . ILE A 1 180 ? 0.072 9.064 18.494 1.00 90.06 180 ILE A N 1
ATOM 1471 C CA . ILE A 1 180 ? 1.473 9.189 18.896 1.00 90.06 180 I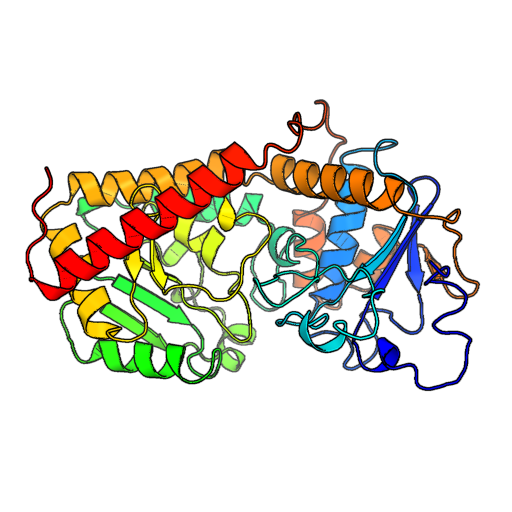LE A CA 1
ATOM 1472 C C . ILE A 1 180 ? 2.283 9.798 17.750 1.00 90.06 180 ILE A C 1
ATOM 1474 O O . ILE A 1 180 ? 2.355 9.239 16.653 1.00 90.06 180 ILE A O 1
ATOM 1478 N N . HIS A 1 181 ? 2.928 10.938 18.014 1.00 88.88 181 HIS A N 1
ATOM 1479 C CA . HIS A 1 181 ? 3.908 11.504 17.092 1.00 88.88 181 HIS A CA 1
ATOM 1480 C C . HIS A 1 181 ? 5.184 10.660 17.098 1.00 88.88 181 HIS A C 1
ATOM 1482 O O . HIS A 1 181 ? 5.783 10.433 18.146 1.00 88.88 181 HIS A O 1
ATOM 1488 N N . GLN A 1 182 ? 5.624 10.257 15.912 1.00 82.94 182 GLN A N 1
ATOM 1489 C CA . GLN A 1 182 ? 6.847 9.495 15.703 1.00 82.94 182 GLN A CA 1
ATOM 1490 C C . GLN A 1 182 ? 7.867 10.346 14.940 1.00 82.94 182 GLN A C 1
ATOM 1492 O O . GLN A 1 182 ? 7.606 10.801 13.823 1.00 82.94 182 GLN A O 1
ATOM 1497 N N . ASN A 1 183 ? 9.042 10.547 15.537 1.00 79.81 183 ASN A N 1
ATOM 1498 C CA . ASN A 1 183 ? 10.152 11.236 14.891 1.00 79.81 183 ASN A CA 1
ATOM 1499 C C . ASN A 1 183 ? 11.010 10.223 14.120 1.00 79.81 183 ASN A C 1
ATOM 1501 O O . ASN A 1 183 ? 11.749 9.452 14.728 1.00 79.81 183 ASN A O 1
ATOM 1505 N N . TRP A 1 184 ? 10.940 10.253 12.786 1.00 71.12 184 TRP A N 1
ATOM 1506 C CA . TRP A 1 184 ? 11.680 9.321 11.924 1.00 71.12 184 TRP A CA 1
ATOM 1507 C C . TRP A 1 184 ? 13.195 9.346 12.155 1.00 71.12 184 TRP A C 1
ATOM 1509 O O . TRP A 1 184 ? 13.809 8.290 12.107 1.00 71.12 184 TRP A O 1
ATOM 1519 N N . ASN A 1 185 ? 13.796 10.501 12.473 1.00 70.50 185 ASN A N 1
ATOM 1520 C CA . ASN A 1 185 ? 15.238 10.569 12.741 1.00 70.50 185 ASN A CA 1
ATOM 1521 C C . ASN A 1 185 ? 15.623 9.760 13.982 1.00 70.50 185 ASN A C 1
ATOM 1523 O O . ASN A 1 185 ? 16.717 9.209 14.041 1.00 70.50 185 ASN A O 1
ATOM 1527 N N . ASN A 1 186 ? 14.732 9.680 14.971 1.00 66.00 186 ASN A N 1
ATOM 1528 C CA . ASN A 1 186 ? 14.973 8.866 16.153 1.00 66.00 186 ASN A CA 1
ATOM 1529 C C . ASN A 1 186 ? 14.758 7.392 15.834 1.00 66.00 186 ASN A C 1
ATOM 1531 O O . ASN A 1 186 ? 15.563 6.584 16.251 1.00 66.00 186 ASN A O 1
ATOM 1535 N N . GLU A 1 187 ? 13.735 7.040 15.062 1.00 67.75 187 GLU A N 1
ATOM 1536 C CA . GLU A 1 187 ? 13.404 5.642 14.743 1.00 67.75 187 GLU A CA 1
ATOM 1537 C C . GLU A 1 187 ? 14.453 4.956 13.871 1.00 67.75 187 GLU A C 1
ATOM 1539 O O . GLU A 1 187 ? 14.798 3.807 14.120 1.00 67.75 187 GLU A O 1
ATOM 1544 N N . THR A 1 188 ? 15.031 5.676 12.905 1.00 60.31 188 THR A N 1
ATOM 1545 C CA . THR A 1 188 ? 16.166 5.165 12.121 1.00 60.31 188 THR A CA 1
ATOM 1546 C C . THR A 1 188 ? 17.377 4.859 13.016 1.00 60.31 188 THR A C 1
ATOM 1548 O O . THR A 1 188 ? 18.178 3.985 12.702 1.00 60.31 188 THR A O 1
ATOM 1551 N N . ASN A 1 189 ? 17.514 5.564 14.147 1.00 58.69 189 ASN A N 1
ATOM 1552 C CA . ASN A 1 189 ? 18.661 5.461 15.053 1.00 58.69 189 ASN A CA 1
ATOM 1553 C C . ASN A 1 189 ? 18.385 4.630 16.324 1.00 58.69 189 ASN A C 1
ATOM 1555 O O . ASN A 1 189 ? 19.321 4.157 16.967 1.00 58.69 189 ASN A O 1
ATOM 1559 N N . MET A 1 190 ? 17.122 4.457 16.717 1.00 54.94 190 MET A N 1
ATOM 1560 C CA . MET A 1 190 ? 16.689 3.865 17.981 1.00 54.94 190 MET A CA 1
ATOM 1561 C C . MET A 1 190 ? 15.649 2.778 17.719 1.00 54.94 190 MET A C 1
ATOM 1563 O O . MET A 1 190 ? 14.526 3.042 17.297 1.00 54.94 190 MET A O 1
ATOM 1567 N N . ARG A 1 191 ? 16.025 1.537 18.036 1.00 62.78 191 ARG A N 1
ATOM 1568 C CA . ARG A 1 191 ? 15.171 0.348 17.939 1.00 62.78 191 ARG A CA 1
ATOM 1569 C C . ARG A 1 191 ? 14.188 0.293 19.106 1.00 62.78 191 ARG A C 1
ATOM 1571 O O . ARG A 1 191 ? 14.437 -0.400 20.091 1.00 62.78 191 ARG A O 1
ATOM 1578 N N . SER A 1 192 ? 13.084 1.027 19.020 1.00 65.44 192 SER A N 1
ATOM 1579 C CA . SER A 1 192 ? 12.036 0.924 20.035 1.00 65.44 192 SER A CA 1
ATOM 1580 C C . SER A 1 192 ? 11.191 -0.332 19.814 1.00 65.44 192 SER A C 1
ATOM 1582 O O . SER A 1 192 ? 10.606 -0.524 18.751 1.00 65.44 192 SER A O 1
ATOM 1584 N N . GLU A 1 193 ? 11.060 -1.180 20.838 1.00 68.25 193 GLU A N 1
ATOM 1585 C CA . GLU A 1 193 ? 10.098 -2.296 20.820 1.00 68.25 193 GLU A CA 1
ATOM 1586 C C . GLU A 1 193 ? 8.664 -1.808 20.557 1.00 68.25 193 GLU A C 1
ATOM 1588 O O . GLU A 1 193 ? 7.857 -2.519 19.963 1.00 68.25 193 GLU A O 1
ATOM 1593 N N . GLU A 1 194 ? 8.351 -0.568 20.938 1.00 69.75 194 GLU A N 1
ATOM 1594 C CA . GLU A 1 194 ? 7.031 0.020 20.730 1.00 69.75 194 GLU A CA 1
ATOM 1595 C C . GLU A 1 194 ? 6.752 0.439 19.280 1.00 69.75 194 GLU A C 1
ATOM 1597 O O . GLU A 1 194 ? 5.590 0.648 18.923 1.00 69.75 194 GLU A O 1
ATOM 1602 N N . SER A 1 195 ? 7.781 0.613 18.442 1.00 75.56 195 SER A N 1
ATOM 1603 C CA . SER A 1 195 ? 7.593 0.984 17.035 1.00 75.56 195 SER A CA 1
ATOM 1604 C C . SER A 1 195 ? 7.440 -0.223 16.111 1.00 75.56 195 SER A C 1
ATOM 1606 O O . SER A 1 195 ? 6.906 -0.065 15.010 1.00 75.56 195 SER A O 1
ATOM 1608 N N . LYS A 1 196 ? 7.772 -1.437 16.577 1.00 83.81 196 LYS A N 1
ATOM 1609 C CA . LYS A 1 196 ? 7.539 -2.686 15.836 1.00 83.81 196 LYS A CA 1
ATOM 1610 C C . LYS A 1 196 ? 6.071 -2.837 15.462 1.00 83.81 196 LYS A C 1
ATOM 1612 O O . LYS A 1 196 ? 5.203 -2.802 16.331 1.00 83.81 196 LYS A O 1
ATOM 1617 N N . LEU A 1 197 ? 5.793 -3.066 14.180 1.00 86.19 197 LEU A N 1
ATOM 1618 C CA . LEU A 1 197 ? 4.429 -3.141 13.647 1.00 86.19 197 LEU A CA 1
ATOM 1619 C C . LEU A 1 197 ? 3.594 -4.217 14.354 1.00 86.19 197 LEU A C 1
ATOM 1621 O O . LEU A 1 197 ? 2.464 -3.936 14.759 1.00 86.19 197 LEU A O 1
ATOM 1625 N N . ALA A 1 198 ? 4.180 -5.395 14.598 1.00 84.56 198 ALA A N 1
ATOM 1626 C CA . ALA A 1 198 ? 3.538 -6.494 15.322 1.00 84.56 198 ALA A CA 1
ATOM 1627 C C . ALA A 1 198 ? 3.046 -6.095 16.728 1.00 84.56 198 ALA A C 1
ATOM 1629 O O . ALA A 1 198 ? 1.979 -6.524 17.159 1.00 84.56 198 ALA A O 1
ATOM 1630 N N . GLN A 1 199 ? 3.759 -5.201 17.421 1.00 84.38 199 GLN A N 1
ATOM 1631 C CA . GLN A 1 199 ? 3.414 -4.767 18.779 1.00 84.38 199 GLN A CA 1
ATOM 1632 C C . GLN A 1 199 ? 2.293 -3.717 18.829 1.00 84.38 199 GLN A C 1
ATOM 1634 O O . GLN A 1 199 ? 1.815 -3.373 19.913 1.00 84.38 199 GLN A O 1
ATOM 1639 N N . GLN A 1 200 ? 1.828 -3.220 17.678 1.00 85.62 200 GLN A N 1
ATOM 1640 C CA . GLN A 1 200 ? 0.831 -2.150 17.608 1.00 85.62 200 GLN A CA 1
ATOM 1641 C C . GLN A 1 200 ? -0.624 -2.649 17.492 1.00 85.62 200 GLN A C 1
ATOM 1643 O O . GLN A 1 200 ? -1.526 -1.825 17.311 1.00 85.62 200 GLN A O 1
ATOM 1648 N N . CYS A 1 201 ? -0.891 -3.956 17.594 1.00 91.44 201 CYS A N 1
ATOM 1649 C CA . CYS A 1 201 ? -2.245 -4.535 17.503 1.00 91.44 201 CYS A CA 1
ATOM 1650 C C . CYS A 1 201 ? -3.005 -4.579 18.854 1.00 91.44 201 CYS A C 1
ATOM 1652 O O . CYS A 1 201 ? -3.952 -5.344 19.023 1.00 91.44 201 CYS A O 1
ATOM 1654 N N . LYS A 1 202 ? -2.612 -3.748 19.832 1.00 92.38 202 LYS A N 1
ATOM 1655 C CA . LYS A 1 202 ? -3.157 -3.734 21.212 1.00 92.38 202 LYS A CA 1
ATOM 1656 C C . LYS A 1 202 ? -4.430 -2.891 21.390 1.00 92.38 202 LYS A C 1
ATOM 1658 O O . LYS A 1 202 ? -5.050 -2.915 22.453 1.00 92.38 202 LYS A O 1
ATOM 1663 N N . HIS A 1 203 ? -4.829 -2.165 20.350 1.00 93.88 203 HIS A N 1
ATOM 1664 C CA . HIS A 1 203 ? -6.000 -1.287 20.334 1.00 93.88 203 HIS A CA 1
ATOM 1665 C C . HIS A 1 203 ? -7.107 -1.880 19.472 1.00 93.88 203 HIS A C 1
ATOM 1667 O O . HIS A 1 203 ? -6.825 -2.513 18.451 1.00 93.88 203 HIS A O 1
ATOM 1673 N N . ARG A 1 204 ? -8.368 -1.653 19.853 1.00 95.25 204 ARG A N 1
ATOM 1674 C CA . ARG A 1 204 ? -9.526 -2.155 19.102 1.00 95.25 204 ARG A CA 1
ATOM 1675 C C . ARG A 1 204 ? -9.587 -1.594 17.691 1.00 95.25 204 ARG A C 1
ATOM 1677 O O . ARG A 1 204 ? -9.959 -2.338 16.797 1.00 95.25 204 ARG A O 1
ATOM 1684 N N . TYR A 1 205 ? -9.175 -0.345 17.474 1.00 97.12 205 TYR A N 1
ATOM 1685 C CA . TYR A 1 205 ? -9.237 0.291 16.155 1.00 97.12 205 TYR A CA 1
ATOM 1686 C C . TYR A 1 205 ? -7.878 0.846 15.737 1.00 97.12 205 TYR A C 1
ATOM 1688 O O . TYR A 1 205 ? -7.106 1.343 16.560 1.00 97.12 205 TYR A O 1
ATOM 1696 N N . LYS A 1 206 ? -7.586 0.791 14.439 1.00 97.62 206 LYS A N 1
ATOM 1697 C CA . LYS A 1 206 ? -6.380 1.375 13.835 1.00 97.62 206 LYS A CA 1
ATOM 1698 C C . LYS A 1 206 ? -6.785 2.506 12.913 1.00 97.62 206 LYS A C 1
ATOM 1700 O O . LYS A 1 206 ? -7.785 2.392 12.226 1.00 97.62 206 LYS A O 1
ATOM 1705 N N . ILE A 1 207 ? -6.012 3.578 12.848 1.00 97.62 207 ILE A N 1
ATOM 1706 C CA . ILE A 1 207 ? -6.321 4.702 11.959 1.00 97.62 207 ILE A CA 1
ATOM 1707 C C . ILE A 1 207 ? -5.391 4.659 10.747 1.00 97.62 207 ILE A C 1
ATOM 1709 O O . ILE A 1 207 ? -4.175 4.530 10.887 1.00 97.62 207 ILE A O 1
ATOM 1713 N N . TYR A 1 208 ? -5.959 4.802 9.553 1.00 97.62 208 TYR A N 1
ATOM 1714 C CA . TYR A 1 208 ? -5.206 5.042 8.329 1.00 97.62 208 TYR A CA 1
ATOM 1715 C C . TYR A 1 208 ? -5.294 6.512 7.928 1.00 97.62 208 TYR A C 1
ATOM 1717 O O . TYR A 1 208 ? -6.389 7.047 7.766 1.00 97.62 208 TYR A O 1
ATOM 1725 N N . VAL A 1 209 ? -4.141 7.143 7.706 1.00 96.31 209 VAL A N 1
ATOM 1726 C CA . VAL A 1 209 ? -4.039 8.506 7.175 1.00 96.31 209 VAL A CA 1
ATOM 1727 C C . VAL A 1 209 ? -2.870 8.613 6.200 1.00 96.31 209 VAL A C 1
ATOM 1729 O O . VAL A 1 209 ? -1.761 8.135 6.461 1.00 96.31 209 VAL A O 1
ATOM 1732 N N . GLU A 1 210 ? -3.120 9.272 5.074 1.00 95.38 210 GLU A N 1
ATOM 1733 C CA . GLU A 1 210 ? -2.139 9.528 4.020 1.00 95.38 210 GLU A CA 1
ATOM 1734 C C . GLU A 1 210 ? -0.940 10.349 4.517 1.00 95.38 210 GLU A C 1
ATOM 1736 O O . GLU A 1 210 ? -1.023 11.094 5.498 1.00 95.38 210 GLU A O 1
ATOM 1741 N N . GLY A 1 211 ? 0.207 10.145 3.868 1.00 92.56 211 GLY A N 1
ATOM 1742 C CA . GLY A 1 211 ? 1.426 10.928 4.062 1.00 92.56 211 GLY A CA 1
ATOM 1743 C C . GLY A 1 211 ? 1.548 11.974 2.958 1.00 92.56 211 GLY A C 1
ATOM 1744 O O . GLY A 1 211 ? 0.565 12.613 2.596 1.00 92.56 211 GLY A O 1
ATOM 1745 N N . TRP A 1 212 ? 2.747 12.147 2.396 1.00 90.38 212 TRP A N 1
ATOM 1746 C CA . TRP A 1 212 ? 2.914 12.957 1.179 1.00 90.38 212 TRP A CA 1
ATOM 1747 C C . TRP A 1 212 ? 2.101 12.412 -0.004 1.00 90.38 212 TRP A C 1
ATOM 1749 O O . TRP A 1 212 ? 1.592 13.195 -0.799 1.00 90.38 212 TRP A O 1
ATOM 1759 N N . GLY A 1 213 ? 1.951 11.088 -0.075 1.00 92.94 213 GLY A N 1
ATOM 1760 C CA . GLY A 1 213 ? 1.029 10.378 -0.954 1.00 92.94 213 GLY A CA 1
ATOM 1761 C C . GLY A 1 213 ? 0.260 9.308 -0.180 1.00 92.94 213 GLY A C 1
ATOM 1762 O O . GLY A 1 213 ? -0.178 9.543 0.950 1.00 92.94 213 GLY A O 1
ATOM 1763 N N . TRP A 1 214 ? 0.146 8.105 -0.747 1.00 94.25 214 TRP A N 1
ATOM 1764 C CA . TRP A 1 214 ? -0.358 6.952 0.006 1.00 94.25 214 TRP A CA 1
ATOM 1765 C C . TRP A 1 214 ? 0.571 6.646 1.197 1.00 94.25 214 TRP A C 1
ATOM 1767 O O . TRP A 1 214 ? 1.753 6.994 1.205 1.00 94.25 214 TRP A O 1
ATOM 1777 N N . SER A 1 215 ? 0.030 6.024 2.243 1.00 94.56 215 SER A N 1
ATOM 1778 C CA . SER A 1 215 ? 0.832 5.511 3.359 1.00 94.56 215 SER A CA 1
ATOM 1779 C C . SER A 1 215 ? 1.002 4.001 3.228 1.00 94.56 215 SER A C 1
ATOM 1781 O O . SER A 1 215 ? 0.009 3.281 3.125 1.00 94.56 215 SER A O 1
ATOM 1783 N N . VAL A 1 216 ? 2.242 3.512 3.335 1.00 94.06 216 VAL A N 1
ATOM 1784 C CA . VAL A 1 216 ? 2.558 2.069 3.324 1.00 94.06 216 VAL A CA 1
ATOM 1785 C C . VAL A 1 216 ? 1.915 1.300 4.486 1.00 94.06 216 VAL A C 1
ATOM 1787 O O . VAL A 1 216 ? 1.835 0.074 4.459 1.00 94.06 216 VAL A O 1
ATOM 1790 N N . SER A 1 217 ? 1.457 2.016 5.521 1.00 95.12 217 SER A N 1
ATOM 1791 C CA . SER A 1 217 ? 0.951 1.443 6.770 1.00 95.12 217 SER A CA 1
ATOM 1792 C C . SER A 1 217 ? -0.319 0.604 6.609 1.00 95.12 217 SER A C 1
ATOM 1794 O O . SER A 1 217 ? -0.598 -0.205 7.489 1.00 95.12 217 SER A O 1
ATOM 1796 N N . LEU A 1 218 ? -1.089 0.786 5.524 1.00 97.38 218 LEU A N 1
ATOM 1797 C CA . LEU A 1 218 ? -2.426 0.196 5.371 1.00 97.38 218 LEU A CA 1
ATOM 1798 C C . LEU A 1 218 ? -2.423 -1.331 5.492 1.00 97.38 218 LEU A C 1
ATOM 1800 O O . LEU A 1 218 ? -3.193 -1.877 6.279 1.00 97.38 218 LEU A O 1
ATOM 1804 N N . LYS A 1 219 ? -1.539 -2.013 4.752 1.00 96.88 219 LYS A N 1
ATOM 1805 C CA . LYS A 1 219 ? -1.473 -3.483 4.752 1.00 96.88 219 LYS A CA 1
ATOM 1806 C C . LYS A 1 219 ? -1.128 -4.055 6.129 1.00 96.88 219 LYS A C 1
ATOM 1808 O O . LYS A 1 219 ? -1.725 -5.038 6.552 1.00 96.88 219 LYS A O 1
ATOM 1813 N N . TYR A 1 220 ? -0.236 -3.387 6.861 1.00 96.88 220 TYR A N 1
ATOM 1814 C CA . TYR A 1 220 ? 0.190 -3.818 8.192 1.00 96.88 220 TYR A CA 1
ATOM 1815 C C . TYR A 1 220 ? -0.920 -3.648 9.232 1.00 96.88 220 TYR A C 1
ATOM 1817 O O . TYR A 1 220 ? -1.150 -4.543 10.037 1.00 96.88 220 TYR A O 1
ATOM 1825 N N . ILE A 1 221 ? -1.645 -2.524 9.211 1.00 97.06 221 ILE A N 1
ATOM 1826 C CA . ILE A 1 221 ? -2.716 -2.295 10.194 1.00 97.06 221 ILE A CA 1
ATOM 1827 C C . ILE A 1 221 ? -3.973 -3.123 9.910 1.00 97.06 221 ILE A C 1
ATOM 1829 O O . ILE A 1 221 ? -4.677 -3.470 10.853 1.00 97.06 221 ILE A O 1
ATOM 1833 N N . LEU A 1 222 ? -4.243 -3.470 8.646 1.00 97.50 222 LEU A N 1
ATOM 1834 C CA . LEU A 1 222 ? -5.329 -4.387 8.287 1.00 97.50 222 LEU A CA 1
ATOM 1835 C C . LEU A 1 222 ? -5.073 -5.815 8.803 1.00 97.50 222 LEU A C 1
ATOM 1837 O O . LEU A 1 222 ? -6.023 -6.523 9.114 1.00 97.50 222 LEU A O 1
ATOM 1841 N N . ALA A 1 223 ? -3.810 -6.222 8.968 1.00 96.50 223 ALA A N 1
ATOM 1842 C CA . ALA A 1 223 ? -3.446 -7.536 9.507 1.00 96.50 223 ALA A CA 1
ATOM 1843 C C . ALA A 1 223 ? -3.675 -7.689 11.030 1.00 96.50 223 ALA A C 1
ATOM 1845 O O . ALA A 1 223 ? -3.526 -8.786 11.566 1.00 96.50 223 ALA A O 1
ATOM 1846 N N . CYS A 1 224 ? -4.048 -6.618 11.740 1.00 95.06 224 CYS A N 1
ATOM 1847 C CA . CYS A 1 224 ? -4.198 -6.620 13.199 1.00 95.06 224 CYS A CA 1
ATOM 1848 C C . CYS A 1 224 ? -5.542 -7.166 13.723 1.00 95.06 224 CYS A C 1
ATOM 1850 O O . CYS A 1 224 ? -5.769 -7.040 14.917 1.00 95.06 224 CYS A O 1
ATOM 1852 N N . ASP A 1 225 ? -6.491 -7.659 12.915 1.00 94.94 225 ASP A N 1
ATOM 1853 C CA . ASP A 1 225 ? -7.886 -7.949 13.355 1.00 94.94 225 ASP A CA 1
ATOM 1854 C C . ASP A 1 225 ? -8.608 -6.769 14.048 1.00 94.94 225 ASP A C 1
ATOM 1856 O O . ASP A 1 225 ? -9.639 -6.926 14.704 1.00 94.94 225 ASP A O 1
ATOM 1860 N N . SER A 1 226 ? -8.075 -5.560 13.913 1.00 96.00 226 SER A N 1
ATOM 1861 C CA . SER A 1 226 ? -8.646 -4.331 14.450 1.00 96.00 226 SER A CA 1
ATOM 1862 C C . SER A 1 226 ? -9.266 -3.563 13.289 1.00 96.00 226 SER A C 1
ATOM 1864 O O . SER A 1 226 ? -8.551 -3.313 12.314 1.00 96.00 226 SER A O 1
ATOM 1866 N N . PRO A 1 227 ? -10.551 -3.159 13.351 1.00 97.31 227 PRO A N 1
ATOM 1867 C CA . PRO A 1 227 ? -11.135 -2.333 12.306 1.00 97.31 227 PRO A CA 1
ATOM 1868 C C . PRO A 1 227 ? -10.275 -1.119 12.000 1.00 97.31 227 PRO A C 1
ATOM 1870 O O . PRO A 1 227 ? -9.810 -0.409 12.899 1.00 97.31 227 PRO A O 1
ATOM 1873 N N . VAL A 1 228 ? -10.082 -0.884 10.708 1.00 98.38 228 VAL A N 1
ATOM 1874 C CA . VAL A 1 228 ? -9.339 0.273 10.233 1.00 98.38 228 VAL A CA 1
ATOM 1875 C C . VAL A 1 228 ? -10.305 1.431 10.039 1.00 98.38 228 VAL A C 1
ATOM 1877 O O . VAL A 1 228 ? -11.260 1.347 9.276 1.00 98.38 228 VAL A O 1
ATOM 1880 N N . PHE A 1 229 ? -10.043 2.532 10.722 1.00 98.19 229 PHE A N 1
ATOM 1881 C CA . PHE A 1 229 ? -10.661 3.829 10.515 1.00 98.19 229 PHE A CA 1
ATOM 1882 C C . PHE A 1 229 ? -9.908 4.525 9.388 1.00 98.19 229 PHE A C 1
ATOM 1884 O O . PHE A 1 229 ? -8.815 5.064 9.575 1.00 98.19 229 PHE A O 1
ATOM 1891 N N . LEU A 1 230 ? -10.470 4.440 8.188 1.00 97.94 230 LEU A N 1
ATOM 1892 C CA . LEU A 1 230 ? -9.829 4.865 6.957 1.00 97.94 230 LEU A CA 1
ATOM 1893 C C . LEU A 1 230 ? -10.290 6.278 6.604 1.00 97.94 230 LEU A C 1
ATOM 1895 O O . LEU A 1 230 ? -11.414 6.484 6.140 1.00 97.94 230 LEU A O 1
ATOM 1899 N N . LEU A 1 231 ? -9.425 7.264 6.850 1.00 95.75 231 LEU A N 1
ATOM 1900 C CA . LEU A 1 231 ? -9.678 8.648 6.454 1.00 95.75 231 LEU A CA 1
ATOM 1901 C C . LEU A 1 231 ? -9.723 8.712 4.932 1.00 95.75 231 LEU A C 1
ATOM 1903 O O . LEU A 1 231 ? -8.786 8.243 4.291 1.00 95.75 231 LEU A O 1
ATOM 1907 N N . SER A 1 232 ? -10.801 9.283 4.381 1.00 90.44 232 SER A N 1
ATOM 1908 C CA . SER A 1 232 ? -11.070 9.361 2.937 1.00 90.44 232 SER A CA 1
ATOM 1909 C C . SER A 1 232 ? -9.803 9.648 2.112 1.00 90.44 232 SER A C 1
ATOM 1911 O O . SER A 1 232 ? -9.350 10.796 2.104 1.00 90.44 232 SER A O 1
ATOM 1913 N N . PRO A 1 233 ? -9.229 8.632 1.438 1.00 91.88 233 PRO A N 1
ATOM 1914 C CA . PRO A 1 233 ? -7.935 8.749 0.790 1.00 91.88 233 PRO A CA 1
ATOM 1915 C C . PRO A 1 233 ? -8.090 9.447 -0.559 1.00 91.88 233 PRO A C 1
ATOM 1917 O O . PRO A 1 233 ? -9.073 9.234 -1.275 1.00 91.88 233 PRO A O 1
ATOM 1920 N N . ASN A 1 234 ? -7.112 10.275 -0.911 1.00 93.00 234 ASN A N 1
ATOM 1921 C CA . ASN A 1 234 ? -7.009 10.877 -2.236 1.00 93.00 234 ASN A CA 1
ATOM 1922 C C . ASN A 1 234 ? -6.292 9.947 -3.215 1.00 93.00 234 ASN A C 1
ATOM 1924 O O . ASN A 1 234 ? -6.521 10.026 -4.423 1.00 93.00 234 ASN A O 1
ATOM 1928 N N . PHE A 1 235 ? -5.412 9.095 -2.697 1.00 96.06 235 PHE A N 1
ATOM 1929 C CA . PHE A 1 235 ? -4.588 8.172 -3.448 1.00 96.06 235 PHE A CA 1
ATOM 1930 C C . PHE A 1 235 ? -5.095 6.741 -3.289 1.00 96.06 235 PHE A C 1
ATOM 1932 O O . PHE A 1 235 ? -5.613 6.341 -2.248 1.00 96.06 235 PHE A O 1
ATOM 1939 N N . TYR A 1 236 ? -4.903 5.947 -4.333 1.00 96.06 236 TYR A N 1
ATOM 1940 C CA . TYR A 1 236 ? -5.040 4.501 -4.269 1.00 96.06 236 TYR A CA 1
ATOM 1941 C C . TYR A 1 236 ? -3.729 3.847 -4.700 1.00 96.06 236 TYR A C 1
ATOM 1943 O O . TYR A 1 236 ? -3.078 4.299 -5.645 1.00 96.06 236 TYR A O 1
ATOM 1951 N N . ASP A 1 237 ? -3.348 2.796 -3.984 1.00 96.12 237 ASP A N 1
ATOM 1952 C CA . ASP A 1 237 ? -2.306 1.866 -4.401 1.00 96.12 237 ASP A CA 1
ATOM 1953 C C . ASP A 1 237 ? -2.945 0.748 -5.247 1.00 96.12 237 ASP A C 1
ATOM 1955 O O . ASP A 1 237 ? -4.099 0.847 -5.689 1.00 96.12 237 ASP A O 1
ATOM 1959 N N . PHE A 1 238 ? -2.185 -0.306 -5.525 1.00 96.62 238 PHE A N 1
ATOM 1960 C CA . PHE A 1 238 ? -2.648 -1.382 -6.394 1.00 96.62 238 PHE A CA 1
ATOM 1961 C C . PHE A 1 238 ? -3.758 -2.258 -5.784 1.00 96.62 238 PHE A C 1
ATOM 1963 O O . PHE A 1 238 ? -4.495 -2.882 -6.546 1.00 96.62 238 PHE A O 1
ATOM 1970 N N . PHE A 1 239 ? -3.931 -2.283 -4.454 1.00 96.75 239 PHE A N 1
ATOM 1971 C CA . PHE A 1 239 ? -4.884 -3.186 -3.788 1.00 96.75 239 PHE A CA 1
ATOM 1972 C C . PHE A 1 239 ? -6.034 -2.466 -3.075 1.00 96.75 239 PHE A C 1
ATOM 1974 O O . PHE A 1 239 ? -7.107 -3.045 -2.902 1.00 96.75 239 PHE A O 1
ATOM 1981 N N . SER A 1 240 ? -5.863 -1.205 -2.667 1.00 96.06 240 SER A N 1
ATOM 1982 C CA . SER A 1 240 ? -6.803 -0.524 -1.768 1.00 96.06 240 SER A CA 1
ATOM 1983 C C . SER A 1 240 ? -8.196 -0.316 -2.365 1.00 96.06 240 SER A C 1
ATOM 1985 O O . SER A 1 240 ? -9.177 -0.231 -1.626 1.00 96.06 240 SER A O 1
ATOM 1987 N N . ARG A 1 241 ? -8.323 -0.314 -3.699 1.00 93.06 241 ARG A N 1
ATOM 1988 C CA . ARG A 1 241 ? -9.627 -0.282 -4.390 1.00 93.06 241 ARG A CA 1
ATOM 1989 C C . ARG A 1 241 ? -10.440 -1.570 -4.229 1.00 93.06 241 ARG A C 1
ATOM 1991 O O . ARG A 1 241 ? -11.652 -1.523 -4.408 1.00 93.06 241 ARG A O 1
ATOM 1998 N N . GLY A 1 242 ? -9.805 -2.682 -3.854 1.00 94.12 242 GLY A N 1
ATOM 1999 C CA . GLY A 1 242 ? -10.481 -3.930 -3.485 1.00 94.12 242 GLY A CA 1
ATOM 2000 C C . GLY A 1 242 ? -11.116 -3.899 -2.089 1.00 94.12 242 GLY A C 1
ATOM 2001 O O . GLY A 1 242 ? -11.830 -4.829 -1.716 1.00 94.12 242 GLY A O 1
ATOM 2002 N N . LEU A 1 243 ? -10.884 -2.840 -1.302 1.00 96.81 243 LEU A N 1
ATOM 2003 C CA . LEU A 1 243 ? -11.457 -2.707 0.032 1.00 96.81 243 LEU A CA 1
ATOM 2004 C C . LEU A 1 243 ? -12.874 -2.115 -0.011 1.00 96.81 243 LEU A C 1
ATOM 2006 O O . LEU A 1 243 ? -13.092 -1.029 -0.551 1.00 96.81 243 LEU A O 1
ATOM 2010 N N . THR A 1 244 ? -13.821 -2.775 0.657 1.00 96.81 244 THR A N 1
ATOM 2011 C CA . THR A 1 244 ? -15.218 -2.335 0.752 1.00 96.81 244 THR A CA 1
ATOM 2012 C C . THR A 1 244 ? -15.481 -1.662 2.107 1.00 96.81 244 THR A C 1
ATOM 2014 O O . THR A 1 244 ? -15.186 -2.265 3.147 1.00 96.81 244 THR A O 1
ATOM 2017 N N . PRO A 1 245 ? -16.033 -0.431 2.136 1.00 97.19 245 PRO A N 1
ATOM 2018 C CA . PRO A 1 245 ? -16.403 0.240 3.382 1.00 97.19 245 PRO A CA 1
ATOM 2019 C C . PRO A 1 245 ? -17.465 -0.569 4.138 1.00 97.19 245 PRO A C 1
ATOM 2021 O O . PRO A 1 245 ? -18.280 -1.249 3.523 1.00 97.19 245 PRO A O 1
ATOM 2024 N N . MET A 1 246 ? -17.441 -0.517 5.469 1.00 96.44 246 MET A N 1
ATOM 2025 C CA . MET A 1 246 ? -18.259 -1.310 6.406 1.00 96.44 246 MET A CA 1
ATOM 2026 C C . MET A 1 246 ? -18.056 -2.826 6.372 1.00 96.44 246 MET A C 1
ATOM 2028 O O . MET A 1 246 ? -18.503 -3.508 7.287 1.00 96.44 246 MET A O 1
ATOM 2032 N N . LYS A 1 247 ? -17.338 -3.355 5.378 1.00 97.44 247 LYS A N 1
ATOM 2033 C CA . LYS A 1 247 ? -16.884 -4.746 5.363 1.00 97.44 247 LYS A CA 1
ATOM 2034 C C . LYS A 1 247 ? -15.450 -4.867 5.867 1.00 97.44 247 LYS A C 1
ATOM 2036 O O . LYS A 1 247 ? -15.202 -5.613 6.799 1.00 97.44 247 LYS A O 1
ATOM 2041 N N . HIS A 1 248 ? -14.513 -4.137 5.262 1.00 98.19 248 HIS A N 1
ATOM 2042 C CA . HIS A 1 248 ? -13.084 -4.233 5.594 1.00 98.19 248 HIS A CA 1
ATOM 2043 C C . HIS A 1 248 ? -12.586 -3.059 6.454 1.00 98.19 248 HIS A C 1
ATOM 2045 O O . HIS A 1 248 ? -11.534 -3.156 7.080 1.00 98.19 248 HIS A O 1
ATOM 2051 N N . TYR A 1 249 ? -13.301 -1.929 6.460 1.00 98.44 249 TYR A N 1
ATOM 2052 C CA . TYR A 1 249 ? -12.894 -0.712 7.169 1.00 98.44 249 TYR A CA 1
ATOM 2053 C C . TYR A 1 249 ? -14.082 0.216 7.455 1.00 98.44 249 TYR A C 1
ATOM 2055 O O . TYR A 1 249 ? -15.092 0.178 6.751 1.00 98.44 249 TYR A O 1
ATOM 2063 N N . TRP A 1 250 ? -13.927 1.115 8.426 1.00 98.12 250 TRP A N 1
ATOM 2064 C CA . TRP A 1 250 ? -14.858 2.208 8.706 1.00 98.12 250 TRP A CA 1
ATOM 2065 C C . TRP A 1 250 ? -14.377 3.507 8.032 1.00 98.12 250 TRP A C 1
ATOM 2067 O O . TRP A 1 250 ? -13.257 3.947 8.308 1.00 98.12 250 TRP A O 1
ATOM 2077 N N . PRO A 1 251 ? -15.156 4.147 7.143 1.00 97.38 251 PRO A N 1
ATOM 2078 C CA . PRO A 1 251 ? -14.754 5.401 6.506 1.00 97.38 251 PRO A CA 1
ATOM 2079 C C . PRO A 1 251 ? -14.832 6.590 7.477 1.00 97.38 251 PRO A C 1
ATOM 2081 O O . PRO A 1 251 ? -15.839 6.778 8.150 1.00 97.38 251 PRO A O 1
ATOM 2084 N N . ILE A 1 252 ? -13.795 7.432 7.502 1.00 96.75 252 ILE A N 1
ATOM 2085 C CA . ILE A 1 252 ? -13.730 8.633 8.350 1.00 96.75 252 ILE A CA 1
ATOM 2086 C C . ILE A 1 252 ? -13.755 9.907 7.508 1.00 96.75 252 ILE A C 1
ATOM 2088 O O . ILE A 1 252 ? -12.995 10.066 6.546 1.00 96.75 252 ILE A O 1
ATOM 2092 N N . ARG A 1 253 ? -14.587 10.866 7.925 1.00 94.06 253 ARG A N 1
ATOM 2093 C CA . ARG A 1 253 ? -14.692 12.188 7.296 1.00 94.06 253 ARG A CA 1
ATOM 2094 C C . ARG A 1 253 ? -13.571 13.111 7.749 1.00 94.06 253 ARG A C 1
ATOM 2096 O O . ARG A 1 253 ? -13.481 13.480 8.916 1.00 94.06 253 ARG A O 1
ATOM 2103 N N . THR A 1 254 ? -12.778 13.595 6.802 1.00 92.69 254 THR A N 1
ATOM 2104 C CA . THR A 1 254 ? -11.667 14.518 7.081 1.00 92.69 254 THR A CA 1
ATOM 2105 C C . THR A 1 254 ? -12.133 15.923 7.482 1.00 92.69 254 THR A C 1
ATOM 2107 O O . THR A 1 254 ? -11.459 16.583 8.266 1.00 92.69 254 THR A O 1
ATOM 2110 N N . ASN A 1 255 ? -13.311 16.375 7.032 1.00 92.00 255 ASN A N 1
ATOM 2111 C CA . ASN A 1 255 ? -13.865 17.690 7.388 1.00 92.00 255 ASN A CA 1
ATOM 2112 C C . ASN A 1 255 ? -14.498 17.756 8.794 1.00 92.00 255 ASN A C 1
ATOM 2114 O O . ASN A 1 255 ? -14.770 18.846 9.288 1.00 92.00 255 ASN A O 1
ATOM 2118 N N . LYS A 1 256 ? -14.737 16.607 9.438 1.00 90.88 256 LYS A N 1
ATOM 2119 C CA . LYS A 1 256 ? -15.228 16.487 10.824 1.00 90.88 256 LYS A CA 1
ATOM 2120 C C . LYS A 1 256 ? -14.383 15.476 11.608 1.00 90.88 256 LYS A C 1
ATOM 2122 O O . LYS A 1 256 ? -14.920 14.687 12.379 1.00 90.88 256 LYS A O 1
ATOM 2127 N N . LEU A 1 257 ? -13.064 15.505 11.400 1.00 92.56 257 LEU A N 1
ATOM 2128 C CA . LEU A 1 257 ? -12.129 14.430 11.746 1.00 92.56 257 LEU A CA 1
ATOM 2129 C C . LEU A 1 257 ? -12.315 13.835 13.149 1.00 92.56 257 LEU A C 1
ATOM 2131 O O . LEU A 1 257 ? -12.699 12.674 13.272 1.00 92.56 257 LEU A O 1
ATOM 2135 N N . CYS A 1 258 ? -12.086 14.616 14.209 1.00 92.19 258 CYS A N 1
ATOM 2136 C CA . CYS A 1 258 ? -12.146 14.079 15.572 1.00 92.19 258 CYS A CA 1
ATOM 2137 C C . CYS A 1 258 ? -13.564 13.638 15.970 1.00 92.19 258 CYS A C 1
ATOM 2139 O O . CYS A 1 258 ? -13.716 12.668 16.707 1.00 92.19 258 CYS A O 1
ATOM 2141 N N . ARG A 1 259 ? -14.606 14.306 15.451 1.00 91.81 259 ARG A N 1
ATOM 2142 C CA . ARG A 1 259 ? -16.007 13.912 15.674 1.00 91.81 259 ARG A CA 1
ATOM 2143 C C . ARG A 1 259 ? -16.329 12.581 14.988 1.00 91.81 259 ARG A C 1
ATOM 2145 O O . ARG A 1 259 ? -16.966 11.745 15.612 1.00 91.81 259 ARG A O 1
ATOM 2152 N N . SER A 1 260 ? -15.885 12.385 13.747 1.00 94.44 260 SER A N 1
ATOM 2153 C CA . SER A 1 260 ? -16.100 11.148 12.980 1.00 94.44 260 SER A CA 1
ATOM 2154 C C . SER A 1 260 ? -15.332 9.975 13.604 1.00 94.44 260 SER A C 1
ATOM 2156 O O . SER A 1 260 ? -15.915 8.918 13.823 1.00 94.44 260 SER A O 1
ATOM 2158 N N . ILE A 1 261 ? -14.078 10.183 14.038 1.00 95.19 261 ILE A N 1
ATOM 2159 C CA . ILE A 1 261 ? -13.321 9.172 14.807 1.00 95.19 261 ILE A CA 1
ATOM 2160 C C . ILE A 1 261 ? -14.049 8.815 16.103 1.00 95.19 261 ILE A C 1
ATOM 2162 O O . ILE A 1 261 ? -14.204 7.638 16.415 1.00 95.19 261 ILE A O 1
ATOM 2166 N N . LYS A 1 262 ? -14.519 9.819 16.853 1.00 93.06 262 LYS A N 1
ATOM 2167 C CA . LYS A 1 262 ? -15.279 9.582 18.081 1.00 93.06 262 LYS A CA 1
ATOM 2168 C C . LYS A 1 262 ? -16.546 8.773 17.817 1.00 93.06 262 LYS A C 1
ATOM 2170 O O . LYS A 1 262 ? -16.776 7.793 18.512 1.00 93.06 262 LYS A O 1
ATOM 2175 N N . PHE A 1 263 ? -17.324 9.152 16.809 1.00 93.44 263 PHE A N 1
ATOM 2176 C CA . PHE A 1 263 ? -18.544 8.443 16.436 1.00 93.44 263 PHE A CA 1
ATOM 2177 C C . PHE A 1 263 ? -18.269 6.973 16.093 1.00 93.44 263 PHE A C 1
ATOM 2179 O O . PHE A 1 263 ? -18.945 6.090 16.611 1.00 93.44 263 PHE A O 1
ATOM 2186 N N . ALA A 1 264 ? -17.238 6.708 15.285 1.00 95.56 264 ALA A N 1
ATOM 2187 C CA . ALA A 1 264 ? -16.827 5.355 14.922 1.00 95.56 264 ALA A CA 1
ATOM 2188 C C . ALA A 1 264 ? -16.374 4.533 16.144 1.00 95.56 264 ALA A C 1
ATOM 2190 O O . ALA A 1 264 ? -16.786 3.384 16.300 1.00 95.56 264 ALA A O 1
ATOM 2191 N N . SER A 1 265 ? -15.566 5.125 17.035 1.00 94.75 265 SER A N 1
ATOM 2192 C CA . SER A 1 265 ? -15.123 4.479 18.281 1.00 94.75 265 SER A CA 1
ATOM 2193 C C . SER A 1 265 ? -16.296 4.166 19.212 1.00 94.75 265 SER A C 1
ATOM 2195 O O . SER A 1 265 ? -16.374 3.061 19.748 1.00 94.75 265 SER A O 1
ATOM 2197 N N . ASP A 1 266 ? -17.209 5.121 19.410 1.00 93.50 266 ASP A N 1
ATOM 2198 C CA . ASP A 1 266 ? -18.383 4.956 20.272 1.00 93.50 266 ASP A CA 1
ATOM 2199 C C . ASP A 1 266 ? -19.316 3.870 19.709 1.00 93.50 266 ASP A C 1
ATOM 2201 O O . ASP A 1 266 ? -19.758 2.992 20.449 1.00 93.50 266 ASP A O 1
ATOM 2205 N N . TRP A 1 267 ? -19.556 3.873 18.391 1.00 94.75 267 TRP A N 1
ATOM 2206 C CA . TRP A 1 267 ? -20.322 2.823 17.722 1.00 94.75 267 TRP A CA 1
ATOM 2207 C C . TRP A 1 267 ? -19.662 1.455 17.901 1.00 94.75 267 TRP A C 1
ATOM 2209 O O . TRP A 1 267 ? -20.31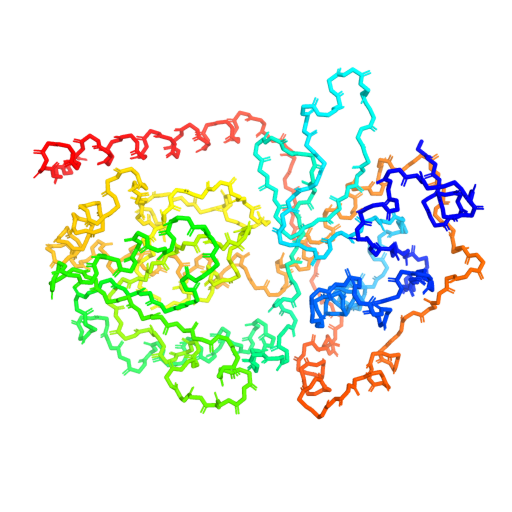9 0.527 18.365 1.00 94.75 267 TRP A O 1
ATOM 2219 N N . GLY A 1 268 ? -18.367 1.323 17.603 1.00 95.50 268 GLY A N 1
ATOM 2220 C CA . GLY A 1 268 ? -17.681 0.031 17.667 1.00 95.50 268 GLY A CA 1
ATOM 2221 C C . GLY A 1 268 ? -17.621 -0.539 19.084 1.00 95.50 268 GLY A C 1
ATOM 2222 O O . GLY A 1 268 ? -17.725 -1.748 19.278 1.00 95.50 268 GLY A O 1
ATOM 2223 N N . ASN A 1 269 ? -17.506 0.327 20.096 1.00 94.62 269 ASN A N 1
ATOM 2224 C CA . ASN A 1 269 ? -17.485 -0.097 21.494 1.00 94.62 269 ASN A CA 1
ATOM 2225 C C . ASN A 1 269 ? -18.864 -0.548 21.996 1.00 94.62 269 ASN A C 1
ATOM 2227 O O . ASN A 1 269 ? -18.916 -1.360 22.917 1.00 94.62 269 ASN A O 1
ATOM 2231 N N . ASN A 1 270 ? -19.944 -0.067 21.374 1.00 94.81 270 ASN A N 1
ATOM 2232 C CA . ASN A 1 270 ? -21.315 -0.506 21.640 1.00 94.81 270 ASN A CA 1
ATOM 2233 C C . ASN A 1 270 ? -21.762 -1.682 20.748 1.00 94.81 270 ASN A C 1
ATOM 2235 O O . ASN A 1 270 ? -22.767 -2.313 21.051 1.00 94.81 270 ASN A O 1
ATOM 2239 N N . ASN A 1 271 ? -21.024 -1.983 19.674 1.00 96.12 271 ASN A N 1
ATOM 2240 C CA . ASN A 1 271 ? -21.324 -3.019 18.675 1.00 96.12 271 ASN A CA 1
ATOM 2241 C C . ASN A 1 271 ? -20.079 -3.893 18.459 1.00 96.12 271 ASN A C 1
ATOM 2243 O O . ASN A 1 271 ? -19.464 -3.921 17.390 1.00 96.12 271 ASN A O 1
ATOM 2247 N N . THR A 1 272 ? -19.623 -4.533 19.537 1.00 96.12 272 THR A N 1
ATOM 2248 C CA . THR A 1 272 ? -18.322 -5.216 19.575 1.00 96.12 272 THR A CA 1
ATOM 2249 C C . THR A 1 272 ? -18.241 -6.412 18.632 1.00 96.12 272 THR A C 1
ATOM 2251 O O . THR A 1 272 ? -17.166 -6.677 18.096 1.00 96.12 272 THR A O 1
ATOM 2254 N N . VAL A 1 273 ? -19.355 -7.112 18.399 1.00 96.69 273 VAL A N 1
ATOM 2255 C CA . VAL A 1 273 ? -19.422 -8.264 17.487 1.00 96.69 273 VAL A CA 1
ATOM 2256 C C . VAL A 1 273 ? -19.201 -7.806 16.046 1.00 96.69 273 VAL A C 1
ATOM 2258 O O . VAL A 1 273 ? -18.341 -8.342 15.347 1.00 96.69 273 VAL A O 1
ATOM 2261 N N . GLU A 1 274 ? -19.919 -6.771 15.621 1.00 97.38 274 GLU A N 1
ATOM 2262 C CA . GLU A 1 274 ? -19.839 -6.180 14.288 1.00 97.38 274 GLU A CA 1
ATOM 2263 C C . GLU A 1 274 ? -18.473 -5.529 14.057 1.00 97.38 274 GLU A C 1
ATOM 2265 O O . GLU A 1 274 ? -17.856 -5.716 13.005 1.00 97.38 274 GLU A O 1
ATOM 2270 N N . ALA A 1 275 ? -17.962 -4.806 15.057 1.00 97.38 275 ALA A N 1
ATOM 2271 C CA . ALA A 1 275 ? -16.626 -4.235 15.011 1.00 97.38 275 ALA A CA 1
ATOM 2272 C C . ALA A 1 275 ? -15.565 -5.334 14.851 1.00 97.38 275 ALA A C 1
ATOM 2274 O O . ALA A 1 275 ? -14.754 -5.274 13.932 1.00 97.38 275 ALA A O 1
ATOM 2275 N N . GLN A 1 276 ? -15.578 -6.382 15.674 1.00 97.38 276 GLN A N 1
ATOM 2276 C CA . GLN A 1 276 ? -14.610 -7.470 15.538 1.00 97.38 276 GLN A CA 1
ATOM 2277 C C . GLN A 1 276 ? -14.731 -8.176 14.176 1.00 97.38 276 GLN A C 1
ATOM 2279 O O . GLN A 1 276 ? -13.712 -8.492 13.560 1.00 97.38 276 GLN A O 1
ATOM 2284 N N . ALA A 1 277 ? -15.953 -8.397 13.682 1.00 98.31 277 ALA A N 1
ATOM 2285 C CA . ALA A 1 277 ? -16.188 -8.998 12.371 1.00 98.31 277 ALA A CA 1
ATOM 2286 C C . ALA A 1 277 ? -15.572 -8.163 11.235 1.00 98.31 277 ALA A C 1
ATOM 2288 O O . ALA A 1 277 ? -14.918 -8.722 10.355 1.00 98.31 277 ALA A O 1
ATOM 2289 N N . MET A 1 278 ? -15.692 -6.832 11.290 1.00 98.56 278 MET A N 1
ATOM 2290 C CA . MET A 1 278 ? -15.057 -5.928 10.324 1.00 98.56 278 MET A CA 1
ATOM 2291 C C . MET A 1 278 ? -13.525 -6.027 10.361 1.00 98.56 278 MET A C 1
ATOM 2293 O O . MET A 1 278 ? -12.877 -6.085 9.315 1.00 98.56 278 MET A O 1
ATOM 2297 N N . GLY A 1 279 ? -12.934 -6.082 11.560 1.00 97.81 279 GLY A N 1
ATOM 2298 C CA . GLY A 1 279 ? -11.489 -6.252 11.732 1.00 97.81 279 GLY A CA 1
ATOM 2299 C C . GLY A 1 279 ? -10.990 -7.574 11.146 1.00 97.81 279 GLY A C 1
ATOM 2300 O O . GLY A 1 279 ? -10.025 -7.585 10.380 1.00 97.81 279 GLY A O 1
ATOM 2301 N N . LYS A 1 280 ? -11.701 -8.673 11.431 1.00 97.75 280 LYS A N 1
ATOM 2302 C CA . LYS A 1 280 ? -11.418 -10.006 10.875 1.00 97.75 280 LYS A CA 1
ATOM 2303 C C . LYS A 1 280 ? -11.540 -10.033 9.355 1.00 97.75 280 LYS A C 1
ATOM 2305 O O . LYS A 1 280 ? -10.674 -10.596 8.696 1.00 97.75 280 LYS A O 1
ATOM 2310 N N . ALA A 1 281 ? -12.564 -9.398 8.788 1.00 98.50 281 ALA A N 1
ATOM 2311 C CA . ALA A 1 281 ? -12.747 -9.326 7.341 1.00 98.50 281 ALA A CA 1
ATOM 2312 C C . ALA A 1 281 ? -11.621 -8.532 6.649 1.00 98.50 281 ALA A C 1
ATOM 2314 O O . ALA A 1 281 ? -11.175 -8.912 5.567 1.00 98.50 281 ALA A O 1
ATOM 2315 N N . GLY A 1 282 ? -11.121 -7.460 7.276 1.00 98.12 282 GLY A N 1
ATOM 2316 C CA . GLY A 1 282 ? -9.936 -6.735 6.804 1.00 98.12 282 GLY A CA 1
ATOM 2317 C C . GLY A 1 282 ? -8.664 -7.594 6.814 1.00 98.12 282 GLY A C 1
ATOM 2318 O O . GLY A 1 282 ? -7.936 -7.625 5.822 1.00 98.12 282 GLY A O 1
ATOM 2319 N N . ASN A 1 283 ? -8.424 -8.344 7.893 1.00 97.31 283 ASN A N 1
ATOM 2320 C CA . ASN A 1 283 ? -7.292 -9.271 7.983 1.00 97.31 283 ASN A CA 1
ATOM 2321 C C . ASN A 1 283 ? -7.416 -10.425 6.977 1.00 97.31 283 ASN A C 1
ATOM 2323 O O . ASN A 1 283 ? -6.462 -10.775 6.286 1.00 97.31 283 ASN A O 1
ATOM 2327 N N . GLU A 1 284 ? -8.612 -10.995 6.841 1.00 98.00 284 GLU A N 1
ATOM 2328 C CA . GLU A 1 284 ? -8.895 -12.057 5.882 1.00 98.00 284 GLU A CA 1
ATOM 2329 C C . GLU A 1 284 ? -8.613 -11.610 4.444 1.00 98.00 284 GLU A C 1
ATOM 2331 O O . GLU A 1 284 ? -7.964 -12.354 3.709 1.00 98.00 284 GLU A O 1
ATOM 2336 N N . PHE A 1 285 ? -9.010 -10.387 4.073 1.00 98.06 285 PHE A N 1
ATOM 2337 C CA . PHE A 1 285 ? -8.655 -9.794 2.782 1.00 98.06 285 PHE A CA 1
ATOM 2338 C C . PHE A 1 285 ? -7.136 -9.774 2.585 1.00 98.06 285 PHE A C 1
ATOM 2340 O O . PHE A 1 285 ? -6.637 -10.263 1.579 1.00 98.06 285 PHE A O 1
ATOM 2347 N N . ILE A 1 286 ? -6.375 -9.276 3.560 1.00 96.81 286 ILE A N 1
ATOM 2348 C CA . ILE A 1 286 ? -4.913 -9.206 3.454 1.00 96.81 286 ILE A CA 1
ATOM 2349 C C . ILE A 1 286 ? -4.274 -10.597 3.344 1.00 96.81 286 ILE A C 1
ATOM 2351 O O . ILE A 1 286 ? -3.379 -10.806 2.527 1.00 96.81 286 ILE A O 1
ATOM 2355 N N . ARG A 1 287 ? -4.752 -11.573 4.119 1.00 96.19 287 ARG A N 1
ATOM 2356 C CA . ARG A 1 287 ? -4.225 -12.945 4.101 1.00 96.19 287 ARG A CA 1
ATOM 2357 C C . ARG A 1 287 ? -4.537 -13.693 2.809 1.00 96.19 287 ARG A C 1
ATOM 2359 O O . ARG A 1 287 ? -3.718 -14.499 2.377 1.00 96.19 287 ARG A O 1
ATOM 2366 N N . LYS A 1 288 ? -5.722 -13.479 2.234 1.00 96.00 288 LYS A N 1
ATOM 2367 C CA . LYS A 1 288 ? -6.191 -14.218 1.053 1.00 96.00 288 LYS A CA 1
ATOM 2368 C C . LYS A 1 288 ? -5.831 -13.527 -0.256 1.00 96.00 288 LYS A C 1
ATOM 2370 O O . LYS A 1 288 ? -5.372 -14.196 -1.171 1.00 96.00 288 LYS A O 1
ATOM 2375 N N . GLU A 1 289 ? -5.980 -12.208 -0.314 1.00 95.62 289 GLU A N 1
ATOM 2376 C CA . GLU A 1 289 ? -5.880 -11.419 -1.548 1.00 95.62 289 GLU A CA 1
ATOM 2377 C C . GLU A 1 289 ? -4.535 -10.689 -1.690 1.00 95.62 289 GLU A C 1
ATOM 2379 O O . GLU A 1 289 ? -4.214 -10.205 -2.772 1.00 95.62 289 GLU A O 1
ATOM 2384 N N . LEU A 1 290 ? -3.728 -10.597 -0.622 1.00 97.12 290 LEU A N 1
ATOM 2385 C CA . LEU A 1 290 ? -2.469 -9.839 -0.624 1.00 97.12 290 LEU A CA 1
ATOM 2386 C C . LEU A 1 290 ? -1.235 -10.673 -0.240 1.00 97.12 290 LEU A C 1
ATOM 2388 O O . LEU A 1 290 ? -0.245 -10.128 0.223 1.00 97.12 290 LEU A O 1
ATOM 2392 N N . SER A 1 291 ? -1.241 -11.993 -0.433 1.00 96.12 291 SER A N 1
ATOM 2393 C CA . SER A 1 291 ? -0.014 -12.817 -0.330 1.00 96.12 291 SER A CA 1
ATOM 2394 C C . SER A 1 291 ? 1.041 -12.405 -1.372 1.00 96.12 291 SER A C 1
ATOM 2396 O O . SER A 1 291 ? 0.647 -11.948 -2.447 1.00 96.12 291 SER A O 1
ATOM 2398 N N . MET A 1 292 ? 2.337 -12.688 -1.165 1.00 97.00 292 MET A N 1
ATOM 2399 C CA . MET A 1 292 ? 3.357 -12.410 -2.197 1.00 97.00 292 MET A CA 1
ATOM 2400 C C . MET A 1 292 ? 3.066 -13.061 -3.558 1.00 97.00 292 MET A C 1
ATOM 2402 O O . MET A 1 292 ? 3.349 -12.454 -4.588 1.00 97.00 292 MET A O 1
ATOM 2406 N N . LYS A 1 293 ? 2.408 -14.230 -3.601 1.00 96.19 293 LYS A N 1
ATOM 2407 C CA . LYS A 1 293 ? 1.938 -14.813 -4.871 1.00 96.19 293 LYS A CA 1
ATOM 2408 C C . LYS A 1 293 ? 0.989 -13.863 -5.615 1.00 96.19 293 LYS A C 1
ATOM 2410 O O . LYS A 1 293 ? 1.197 -13.599 -6.790 1.00 96.19 293 LYS A O 1
ATOM 2415 N N . HIS A 1 294 ? -0.030 -13.337 -4.938 1.00 96.94 294 HIS A N 1
ATOM 2416 C CA . HIS A 1 294 ? -0.988 -12.393 -5.525 1.00 96.94 294 HIS A CA 1
ATOM 2417 C C . HIS A 1 294 ? -0.342 -11.051 -5.903 1.00 96.94 294 HIS A C 1
ATOM 2419 O O . HIS A 1 294 ? -0.741 -10.440 -6.893 1.00 96.94 294 HIS A O 1
ATOM 2425 N N . VAL A 1 295 ? 0.689 -10.614 -5.169 1.00 98.12 295 VAL A N 1
ATOM 2426 C CA . VAL A 1 295 ? 1.505 -9.449 -5.550 1.00 98.12 295 VAL A CA 1
ATOM 2427 C C . VAL A 1 295 ? 2.207 -9.709 -6.887 1.00 98.12 295 VAL A C 1
ATOM 2429 O O . VAL A 1 295 ? 2.074 -8.899 -7.804 1.00 98.12 295 VAL A O 1
ATOM 2432 N N . TYR A 1 296 ? 2.873 -10.858 -7.042 1.00 98.38 296 TYR A N 1
ATOM 2433 C CA . TYR A 1 296 ? 3.499 -11.243 -8.311 1.00 98.38 296 TYR A CA 1
ATOM 2434 C C . TYR A 1 296 ? 2.484 -11.480 -9.432 1.00 98.38 296 TYR A C 1
ATOM 2436 O O . TYR A 1 296 ? 2.748 -11.092 -10.566 1.00 98.38 296 TYR A O 1
ATOM 2444 N N . ASP A 1 297 ? 1.313 -12.048 -9.134 1.00 97.81 297 ASP A N 1
ATOM 2445 C CA . ASP A 1 297 ? 0.229 -12.203 -10.109 1.00 97.81 297 ASP A CA 1
ATOM 2446 C C . ASP A 1 297 ? -0.228 -10.837 -10.641 1.00 97.81 297 ASP A C 1
ATOM 2448 O O . ASP A 1 297 ? -0.327 -10.654 -11.853 1.00 97.81 297 ASP A O 1
ATOM 2452 N N . TYR A 1 298 ? -0.453 -9.854 -9.758 1.00 97.94 298 TYR A N 1
ATOM 2453 C CA . TYR A 1 298 ? -0.799 -8.489 -10.163 1.00 97.94 298 TYR A CA 1
ATOM 2454 C C . TYR A 1 298 ? 0.292 -7.870 -11.039 1.00 97.94 298 TYR A C 1
ATOM 2456 O O . TYR A 1 298 ? -0.015 -7.308 -12.090 1.00 97.94 298 TYR A O 1
ATOM 2464 N N . MET A 1 299 ? 1.559 -7.978 -10.620 1.00 98.19 299 MET A N 1
ATOM 2465 C CA . MET A 1 299 ? 2.680 -7.445 -11.393 1.00 98.19 299 MET A CA 1
ATOM 2466 C C . MET A 1 299 ? 2.732 -8.087 -12.780 1.00 98.19 299 MET A C 1
ATOM 2468 O O . MET A 1 299 ? 2.765 -7.364 -13.769 1.00 98.19 299 MET A O 1
ATOM 2472 N N . LEU A 1 300 ? 2.674 -9.419 -12.873 1.00 97.94 300 LEU A N 1
ATOM 2473 C CA . LEU A 1 300 ? 2.728 -10.137 -14.144 1.00 97.94 300 LEU A CA 1
ATOM 2474 C C . LEU A 1 300 ? 1.597 -9.712 -15.084 1.00 97.94 300 LEU A C 1
ATOM 2476 O O . LEU A 1 300 ? 1.860 -9.342 -16.225 1.00 97.94 300 LEU A O 1
ATOM 2480 N N . HIS A 1 301 ? 0.353 -9.720 -14.602 1.00 97.56 301 HIS A N 1
ATOM 2481 C CA . HIS A 1 301 ? -0.803 -9.300 -15.397 1.00 97.56 301 HIS A CA 1
ATOM 2482 C C . HIS A 1 301 ? -0.674 -7.864 -15.892 1.00 97.56 301 HIS A C 1
ATOM 2484 O O . HIS A 1 301 ? -0.938 -7.577 -17.058 1.00 97.56 301 HIS A O 1
ATOM 2490 N N . LEU A 1 302 ? -0.222 -6.961 -15.022 1.00 97.31 302 LEU A N 1
ATOM 2491 C CA . LEU A 1 302 ? -0.001 -5.570 -15.381 1.00 97.31 302 LEU A CA 1
ATOM 2492 C C . LEU A 1 302 ? 1.072 -5.427 -16.470 1.00 97.31 302 LEU A C 1
ATOM 2494 O O . LEU A 1 302 ? 0.875 -4.670 -17.420 1.00 97.31 302 LEU A O 1
ATOM 2498 N N . LEU A 1 303 ? 2.186 -6.155 -16.355 1.00 96.81 303 LEU A N 1
ATOM 2499 C CA . LEU A 1 303 ? 3.263 -6.114 -17.345 1.00 96.81 303 LEU A CA 1
ATOM 2500 C C . LEU A 1 303 ? 2.850 -6.760 -18.677 1.00 96.81 303 LEU A C 1
ATOM 2502 O O . LEU A 1 303 ? 3.212 -6.238 -19.727 1.00 96.81 303 LEU A O 1
ATOM 2506 N N . LEU A 1 304 ? 2.048 -7.830 -18.657 1.00 96.25 304 LEU A N 1
ATOM 2507 C CA . LEU A 1 304 ? 1.485 -8.456 -19.861 1.00 96.25 304 LEU A CA 1
ATOM 2508 C C . LEU A 1 304 ? 0.566 -7.503 -20.631 1.00 96.25 304 LEU A C 1
ATOM 2510 O O . LEU A 1 304 ? 0.695 -7.379 -21.847 1.00 96.25 304 LEU A O 1
ATOM 2514 N N . GLU A 1 305 ? -0.339 -6.801 -19.945 1.00 95.50 305 GLU A N 1
ATOM 2515 C CA . GLU A 1 305 ? -1.194 -5.799 -20.594 1.00 95.50 305 GLU A CA 1
ATOM 2516 C C . GLU A 1 305 ? -0.394 -4.581 -21.070 1.00 95.50 305 GLU A C 1
ATOM 2518 O O . GLU A 1 305 ? -0.657 -4.048 -22.147 1.00 95.50 305 GLU A O 1
ATOM 2523 N N . TYR A 1 306 ? 0.622 -4.163 -20.310 1.00 95.38 306 TYR A N 1
ATOM 2524 C CA . TYR A 1 306 ? 1.521 -3.088 -20.721 1.00 95.38 306 TYR A CA 1
ATOM 2525 C C . TYR A 1 306 ? 2.307 -3.440 -21.992 1.00 95.38 306 TYR A C 1
ATOM 2527 O O . TYR A 1 306 ? 2.348 -2.634 -22.922 1.00 95.38 306 TYR A O 1
ATOM 2535 N N . ALA A 1 307 ? 2.860 -4.653 -22.074 1.00 95.00 307 ALA A N 1
ATOM 2536 C CA . ALA A 1 307 ? 3.631 -5.124 -23.222 1.00 95.00 307 ALA A CA 1
ATOM 2537 C C . ALA A 1 307 ? 2.825 -5.089 -24.530 1.00 95.00 307 ALA A C 1
ATOM 2539 O O . ALA A 1 307 ? 3.342 -4.664 -25.559 1.00 95.00 307 ALA A O 1
ATOM 2540 N N . LYS A 1 308 ? 1.531 -5.443 -24.488 1.00 94.69 308 LYS A N 1
ATOM 2541 C CA . LYS A 1 308 ? 0.624 -5.384 -25.655 1.00 94.69 308 LYS A CA 1
ATOM 2542 C C . LYS A 1 308 ? 0.462 -3.975 -26.234 1.00 94.69 308 LYS A C 1
ATOM 2544 O O . LYS A 1 308 ? 0.062 -3.833 -27.386 1.00 94.69 308 LYS A O 1
ATOM 2549 N N . MET A 1 309 ? 0.716 -2.939 -25.435 1.00 93.69 309 MET A N 1
ATOM 2550 C CA . MET A 1 309 ? 0.606 -1.540 -25.856 1.00 93.69 309 MET A CA 1
ATOM 2551 C C . MET A 1 309 ? 1.916 -0.979 -26.423 1.00 93.69 309 MET A C 1
ATOM 2553 O O . MET A 1 309 ? 1.912 0.130 -26.970 1.00 93.69 309 MET A O 1
ATOM 2557 N N . LEU A 1 310 ? 3.031 -1.706 -26.301 1.00 91.00 310 LEU A N 1
ATOM 2558 C CA . LEU A 1 310 ? 4.303 -1.294 -26.883 1.00 91.00 310 LEU A CA 1
ATOM 2559 C C . LEU A 1 310 ? 4.226 -1.379 -28.411 1.00 91.00 310 LEU A C 1
ATOM 2561 O O . LEU A 1 310 ? 3.742 -2.345 -28.9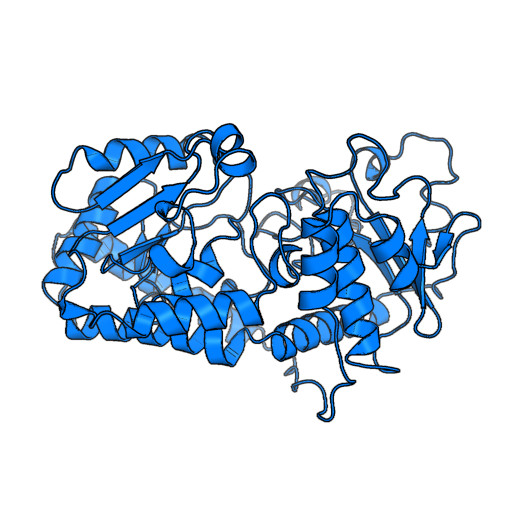89 1.00 91.00 310 LEU A O 1
ATOM 2565 N N . GLN A 1 311 ? 4.705 -0.327 -29.070 1.00 90.12 311 GLN A N 1
ATOM 2566 C CA . GLN A 1 311 ? 4.733 -0.208 -30.536 1.00 90.12 311 GLN A CA 1
ATOM 2567 C C . GLN A 1 311 ? 6.144 -0.415 -31.102 1.00 90.12 311 GLN A C 1
ATOM 2569 O O . GLN A 1 311 ? 6.429 -0.018 -32.229 1.00 90.12 311 GLN A O 1
ATOM 2574 N N . PHE A 1 312 ? 7.044 -0.950 -30.284 1.00 88.12 312 PHE A N 1
ATOM 2575 C CA . PHE A 1 312 ? 8.448 -1.166 -30.589 1.00 88.12 312 PHE A CA 1
ATOM 2576 C C . PHE A 1 312 ? 8.928 -2.417 -29.855 1.00 88.12 312 PHE A C 1
ATOM 2578 O O . PHE A 1 312 ? 8.346 -2.799 -28.839 1.00 88.12 312 PHE A O 1
ATOM 2585 N N . GLU A 1 313 ? 9.995 -3.024 -30.364 1.00 88.44 313 GLU A N 1
ATOM 2586 C CA . GLU A 1 313 ? 10.695 -4.107 -29.681 1.00 88.44 313 GLU A CA 1
ATOM 2587 C C . GLU A 1 313 ? 11.673 -3.511 -28.653 1.00 88.44 313 GLU A C 1
ATOM 2589 O O . GLU A 1 313 ? 12.534 -2.706 -29.026 1.00 88.44 313 GLU A O 1
ATOM 2594 N N . PRO A 1 314 ? 11.539 -3.833 -27.356 1.00 89.69 314 PRO A N 1
ATOM 2595 C CA . PRO A 1 314 ? 12.420 -3.291 -26.329 1.00 89.69 314 PRO A CA 1
ATOM 2596 C C . PRO A 1 314 ? 13.857 -3.812 -26.478 1.00 89.69 314 PRO A C 1
ATOM 2598 O O . PRO A 1 314 ? 14.093 -5.017 -26.489 1.00 89.69 314 PRO A O 1
ATOM 2601 N N . MET A 1 315 ? 14.837 -2.905 -26.536 1.00 85.88 315 MET A N 1
ATOM 2602 C CA . MET A 1 315 ? 16.262 -3.256 -26.595 1.00 85.88 315 MET A CA 1
ATOM 2603 C C . MET A 1 315 ? 17.069 -2.539 -25.501 1.00 85.88 315 MET A C 1
ATOM 2605 O O . MET A 1 315 ? 16.767 -1.380 -25.181 1.00 85.88 315 MET A O 1
ATOM 2609 N N . PRO A 1 316 ? 18.109 -3.176 -24.925 1.00 83.00 316 PRO A N 1
ATOM 2610 C CA . PRO A 1 316 ? 18.975 -2.522 -23.953 1.00 83.00 316 PRO A CA 1
ATOM 2611 C C . PRO A 1 316 ? 19.692 -1.341 -24.597 1.00 83.00 316 PRO A C 1
ATOM 2613 O O . PRO A 1 316 ? 20.281 -1.459 -25.673 1.00 83.00 316 PRO A O 1
ATOM 2616 N N . GLY A 1 317 ? 19.644 -0.183 -23.939 1.00 77.44 317 GLY A N 1
ATOM 2617 C CA . GLY A 1 317 ? 20.442 0.962 -24.354 1.00 77.44 317 GLY A CA 1
ATOM 2618 C C . GLY A 1 317 ? 21.937 0.701 -24.145 1.00 77.44 317 GLY A C 1
ATOM 2619 O O . GLY A 1 317 ? 22.336 -0.133 -23.335 1.00 77.44 317 GLY A O 1
ATOM 2620 N N . LYS A 1 318 ? 22.787 1.472 -24.832 1.00 79.50 318 LYS A N 1
ATOM 2621 C CA . LYS A 1 318 ? 24.259 1.361 -24.755 1.00 79.50 318 LYS A CA 1
ATOM 2622 C C . LYS A 1 318 ? 24.822 1.418 -23.322 1.00 79.50 318 LYS A C 1
ATOM 2624 O O . LYS A 1 318 ? 25.874 0.845 -23.065 1.00 79.50 318 LYS A O 1
ATOM 2629 N N . PHE A 1 319 ? 24.134 2.118 -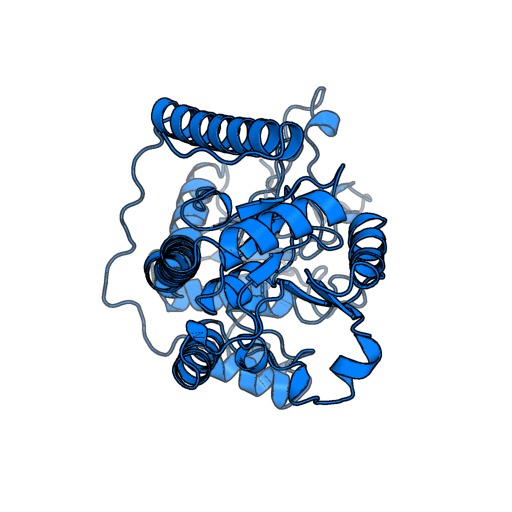22.419 1.00 77.81 319 PHE A N 1
ATOM 2630 C CA . PHE A 1 319 ? 24.527 2.336 -21.019 1.00 77.81 319 PHE A CA 1
ATOM 2631 C C . PHE A 1 319 ? 23.644 1.565 -20.025 1.00 77.81 319 PHE A C 1
ATOM 2633 O O . PHE A 1 319 ? 23.538 1.930 -18.854 1.00 77.81 319 PHE A O 1
ATOM 2640 N N . ALA A 1 320 ? 22.938 0.539 -20.496 1.00 81.81 320 ALA A N 1
ATOM 2641 C CA . ALA A 1 320 ? 22.143 -0.313 -19.632 1.00 81.81 320 ALA A CA 1
ATOM 2642 C C . ALA A 1 320 ? 23.052 -1.316 -18.901 1.00 81.81 320 ALA A C 1
ATOM 2644 O O . ALA A 1 320 ? 23.920 -1.946 -19.506 1.00 81.81 320 ALA A O 1
ATOM 2645 N N . LYS A 1 321 ? 22.848 -1.473 -17.592 1.00 85.19 321 LYS A N 1
ATOM 2646 C CA . LYS A 1 321 ? 23.544 -2.442 -16.740 1.00 85.19 321 LYS A CA 1
ATOM 2647 C C . LYS A 1 321 ? 22.621 -3.602 -16.422 1.00 85.19 321 LYS A C 1
ATOM 2649 O O . LYS A 1 321 ? 21.507 -3.373 -15.960 1.00 85.19 321 LYS A O 1
ATOM 2654 N N . GLU A 1 322 ? 23.094 -4.822 -16.656 1.00 89.75 322 GLU A N 1
ATOM 2655 C CA . GLU A 1 322 ? 22.395 -6.035 -16.224 1.00 89.75 322 GLU A CA 1
ATOM 2656 C C . GLU A 1 322 ? 22.339 -6.079 -14.693 1.00 89.75 322 GLU A C 1
ATOM 2658 O O . GLU A 1 322 ? 23.338 -5.816 -14.019 1.00 89.75 322 GLU A O 1
ATOM 2663 N N . MET A 1 323 ? 21.165 -6.398 -14.158 1.00 89.06 323 MET A N 1
ATOM 2664 C CA . MET A 1 323 ? 20.911 -6.556 -12.733 1.00 89.06 323 MET A CA 1
ATOM 2665 C C . MET A 1 323 ? 20.679 -8.031 -12.425 1.00 89.06 323 MET A C 1
ATOM 2667 O O . MET A 1 323 ? 19.792 -8.662 -12.998 1.00 89.06 323 MET A O 1
ATOM 2671 N N . CYS A 1 324 ? 21.455 -8.562 -11.484 1.00 91.12 324 CYS A N 1
ATOM 2672 C CA . CYS A 1 324 ? 21.304 -9.909 -10.944 1.00 91.12 324 CYS A CA 1
ATOM 2673 C C . CYS A 1 324 ? 21.354 -9.882 -9.411 1.00 91.12 324 CYS A C 1
ATOM 2675 O O . CYS A 1 324 ? 21.590 -8.833 -8.803 1.00 91.12 324 CYS A O 1
ATOM 2677 N N . HIS A 1 325 ? 21.140 -11.033 -8.768 1.00 92.06 325 HIS A N 1
ATOM 2678 C CA . HIS A 1 325 ? 21.179 -11.142 -7.308 1.00 92.06 325 HIS A CA 1
ATOM 2679 C C . HIS A 1 325 ? 22.495 -10.602 -6.728 1.00 92.06 325 HIS A C 1
ATOM 2681 O O . HIS A 1 325 ? 22.489 -9.827 -5.772 1.00 92.06 325 HIS A O 1
ATOM 2687 N N . GLU A 1 326 ? 23.621 -10.957 -7.344 1.00 91.06 326 GLU A N 1
ATOM 2688 C CA . GLU A 1 326 ? 24.957 -10.520 -6.952 1.00 91.06 326 GLU A CA 1
ATOM 2689 C C . GLU A 1 326 ? 25.118 -9.001 -7.054 1.00 91.06 326 GLU A C 1
ATOM 2691 O O . GLU A 1 326 ? 25.760 -8.414 -6.185 1.00 91.06 326 GLU A O 1
ATOM 2696 N N . SER A 1 327 ? 24.505 -8.347 -8.052 1.00 89.31 327 SER A N 1
ATOM 2697 C CA . SER A 1 327 ? 24.537 -6.884 -8.186 1.00 89.31 327 SER A CA 1
ATOM 2698 C C . SER A 1 327 ? 24.010 -6.211 -6.917 1.00 89.31 327 SER A C 1
ATOM 2700 O O . SER A 1 327 ? 24.722 -5.417 -6.306 1.00 89.31 327 SER A O 1
ATOM 2702 N N . PHE A 1 328 ? 22.813 -6.598 -6.461 1.00 89.38 328 PHE A N 1
ATOM 2703 C CA . PHE A 1 328 ? 22.197 -6.037 -5.252 1.00 89.38 328 PHE A CA 1
ATOM 2704 C C . PHE A 1 328 ? 22.983 -6.378 -3.987 1.00 89.38 328 PHE A C 1
ATOM 2706 O O . PHE A 1 328 ? 23.219 -5.515 -3.143 1.00 89.38 328 PHE A O 1
ATOM 2713 N N . MET A 1 329 ? 23.432 -7.628 -3.862 1.00 88.62 329 MET A N 1
ATOM 2714 C CA . MET A 1 329 ? 24.143 -8.095 -2.671 1.00 88.62 329 MET A CA 1
ATOM 2715 C C . MET A 1 329 ? 25.512 -7.429 -2.502 1.00 88.62 329 MET A C 1
ATOM 2717 O O . MET A 1 329 ? 25.917 -7.159 -1.372 1.00 88.62 329 MET A O 1
ATOM 2721 N N . CYS A 1 330 ? 26.215 -7.144 -3.601 1.00 86.06 330 CYS A N 1
ATOM 2722 C CA . CYS A 1 330 ? 27.480 -6.407 -3.590 1.00 86.06 330 CYS A CA 1
ATOM 2723 C C . CYS A 1 330 ? 27.295 -4.911 -3.305 1.00 86.06 330 CYS A C 1
ATOM 2725 O O . CYS A 1 330 ? 28.219 -4.270 -2.809 1.00 86.06 330 CYS A O 1
ATOM 2727 N N . GLN A 1 331 ? 26.129 -4.352 -3.632 1.00 83.56 331 GLN A N 1
ATOM 2728 C CA . GLN A 1 331 ? 25.827 -2.931 -3.444 1.00 83.56 331 GLN A CA 1
ATOM 2729 C C . GLN A 1 331 ? 25.188 -2.617 -2.088 1.00 83.56 331 GLN A C 1
ATOM 2731 O O . GLN A 1 331 ? 25.146 -1.451 -1.698 1.00 83.56 331 GLN A O 1
ATOM 2736 N N . ALA A 1 332 ? 24.718 -3.636 -1.364 1.00 87.75 332 ALA A N 1
ATOM 2737 C CA . ALA A 1 332 ? 24.168 -3.471 -0.029 1.00 87.75 332 ALA A CA 1
ATOM 2738 C C . ALA A 1 332 ? 25.172 -2.762 0.895 1.00 87.75 332 ALA A C 1
ATOM 2740 O O . ALA A 1 332 ? 26.305 -3.204 1.092 1.00 87.75 332 ALA A O 1
ATOM 2741 N N . THR A 1 333 ? 24.730 -1.666 1.503 1.00 87.38 333 THR A N 1
ATOM 2742 C CA . THR A 1 333 ? 25.576 -0.776 2.315 1.00 87.38 333 THR A CA 1
ATOM 2743 C C . THR A 1 333 ? 25.683 -1.216 3.776 1.00 87.38 333 THR A C 1
ATOM 2745 O O . THR A 1 333 ? 26.483 -0.682 4.544 1.00 87.38 333 THR A O 1
ATOM 2748 N N . SER A 1 334 ? 24.873 -2.196 4.186 1.00 89.56 334 SER A N 1
ATOM 2749 C CA . SER A 1 334 ? 24.835 -2.706 5.555 1.00 89.56 334 SER A CA 1
ATOM 2750 C C . SER A 1 334 ? 24.428 -4.179 5.623 1.00 89.56 334 SER A C 1
ATOM 2752 O O . SER A 1 334 ? 23.755 -4.709 4.738 1.00 89.56 334 SER A O 1
ATOM 2754 N N . HIS A 1 335 ? 24.766 -4.839 6.736 1.00 91.12 335 HIS A N 1
ATOM 2755 C CA . HIS A 1 335 ? 24.300 -6.201 7.024 1.00 91.12 335 HIS A CA 1
ATOM 2756 C C . HIS A 1 335 ? 22.771 -6.306 7.113 1.00 91.12 335 HIS A C 1
ATOM 2758 O O . HIS A 1 335 ? 22.213 -7.347 6.781 1.00 91.12 335 HIS A O 1
ATOM 2764 N N . ILE A 1 336 ? 22.097 -5.238 7.552 1.00 91.50 336 ILE A N 1
ATOM 2765 C CA . ILE A 1 336 ? 20.633 -5.194 7.634 1.00 91.50 336 ILE A CA 1
ATOM 2766 C C . ILE A 1 336 ? 20.048 -5.215 6.226 1.00 91.50 336 ILE A C 1
ATOM 2768 O O . ILE A 1 336 ? 19.205 -6.053 5.940 1.00 91.50 336 ILE A O 1
ATOM 2772 N N . GLU A 1 337 ? 20.531 -4.344 5.338 1.00 92.31 337 GLU A N 1
ATOM 2773 C CA . GLU A 1 337 ? 20.086 -4.304 3.943 1.00 92.31 337 GLU A CA 1
ATOM 2774 C C . GLU A 1 337 ? 20.287 -5.661 3.254 1.00 92.31 337 GLU A C 1
ATOM 2776 O O . GLU A 1 337 ? 19.348 -6.199 2.668 1.00 92.31 337 GLU A O 1
ATOM 2781 N N . LYS A 1 338 ? 21.467 -6.269 3.428 1.00 93.62 338 LYS A N 1
ATOM 2782 C CA . LYS A 1 338 ? 21.769 -7.607 2.907 1.00 93.62 338 LYS A CA 1
ATOM 2783 C C . LYS A 1 338 ? 20.796 -8.673 3.426 1.00 93.62 338 LYS A C 1
ATOM 2785 O O . LYS A 1 338 ? 20.270 -9.456 2.641 1.00 93.62 338 LYS A O 1
ATOM 2790 N N . SER A 1 339 ? 20.512 -8.672 4.729 1.00 94.00 339 SER A N 1
ATOM 2791 C CA . SER A 1 339 ? 19.554 -9.604 5.333 1.00 94.00 339 SER A CA 1
ATOM 2792 C C . SER A 1 339 ? 18.137 -9.421 4.780 1.00 94.00 339 SER A C 1
ATOM 2794 O O . SER A 1 339 ? 17.439 -10.411 4.590 1.00 94.00 339 SER A O 1
ATOM 2796 N N . VAL A 1 340 ? 17.703 -8.191 4.485 1.00 94.88 340 VAL A N 1
ATOM 2797 C CA . VAL A 1 340 ? 16.369 -7.941 3.909 1.00 94.88 340 VAL A CA 1
ATOM 2798 C C . VAL A 1 340 ? 16.277 -8.447 2.458 1.00 94.88 340 VAL A C 1
ATOM 2800 O O . VAL A 1 340 ? 15.244 -9.006 2.076 1.00 94.88 340 VAL A O 1
ATOM 2803 N N . TYR A 1 341 ? 17.346 -8.341 1.658 1.00 95.44 341 TYR A N 1
ATOM 2804 C CA . TYR A 1 341 ? 17.396 -9.002 0.344 1.00 95.44 341 TYR A CA 1
ATOM 2805 C C . TYR A 1 341 ? 17.309 -10.526 0.479 1.00 95.44 341 TYR A C 1
ATOM 2807 O O . TYR A 1 341 ? 16.465 -11.155 -0.153 1.00 95.44 341 TYR A O 1
ATOM 2815 N N . GLU A 1 342 ? 18.124 -11.136 1.344 1.00 94.69 342 GLU A N 1
ATOM 2816 C CA . GLU A 1 342 ? 18.123 -12.592 1.562 1.00 94.69 342 GLU A CA 1
ATOM 2817 C C . GLU A 1 342 ? 16.752 -13.122 2.007 1.00 94.69 342 GLU A C 1
ATOM 2819 O O . GLU A 1 342 ? 16.331 -14.206 1.576 1.00 94.69 342 GLU A O 1
ATOM 2824 N N . ASP A 1 343 ? 16.067 -12.336 2.839 1.00 93.75 343 ASP A N 1
ATOM 2825 C CA . ASP A 1 343 ? 14.749 -12.607 3.398 1.00 93.75 343 ASP A CA 1
ATOM 2826 C C . ASP A 1 343 ? 13.626 -12.580 2.362 1.00 93.75 343 ASP A C 1
ATOM 2828 O O . ASP A 1 343 ? 12.687 -13.368 2.475 1.00 93.75 343 ASP A O 1
ATOM 2832 N N . SER A 1 344 ? 13.722 -11.688 1.375 1.00 96.06 344 SER A N 1
ATOM 2833 C CA . SER A 1 344 ? 12.711 -11.484 0.329 1.00 96.06 344 SER A CA 1
ATOM 2834 C C . SER A 1 344 ? 13.012 -12.209 -0.982 1.00 96.06 344 SER A C 1
ATOM 2836 O O . SER A 1 344 ? 12.226 -12.126 -1.926 1.00 96.06 344 SER A O 1
ATOM 2838 N N . MET A 1 345 ? 14.137 -12.920 -1.041 1.00 96.62 345 MET A N 1
ATOM 2839 C CA . MET A 1 345 ? 14.581 -13.661 -2.213 1.00 96.62 345 MET A CA 1
ATOM 2840 C C . MET A 1 345 ? 13.689 -14.877 -2.484 1.00 96.62 345 MET A C 1
ATOM 2842 O O . MET A 1 345 ? 13.523 -15.751 -1.626 1.00 96.62 345 MET A O 1
ATOM 2846 N N . VAL A 1 346 ? 13.179 -14.971 -3.707 1.00 95.81 346 VAL A N 1
ATOM 2847 C CA . VAL A 1 346 ? 12.456 -16.122 -4.238 1.00 95.81 346 VAL A CA 1
ATOM 2848 C C . VAL A 1 346 ? 13.387 -17.329 -4.232 1.00 95.81 346 VAL A C 1
ATOM 2850 O O . VAL A 1 346 ? 14.433 -17.346 -4.870 1.00 95.81 346 VAL A O 1
ATOM 2853 N N . LYS A 1 347 ? 13.011 -18.355 -3.465 1.00 92.38 347 LYS A N 1
ATOM 2854 C CA . LYS A 1 347 ? 13.810 -19.584 -3.309 1.00 92.38 347 LYS A CA 1
ATOM 2855 C C . LYS A 1 347 ? 13.482 -20.654 -4.350 1.00 92.38 347 LYS A C 1
ATOM 2857 O O . LYS A 1 347 ? 14.230 -21.614 -4.495 1.00 92.38 347 LYS A O 1
ATOM 2862 N N . SER A 1 348 ? 12.347 -20.525 -5.032 1.00 91.81 348 SER A N 1
ATOM 2863 C CA . SER A 1 348 ? 11.900 -21.460 -6.063 1.00 91.81 348 SER A CA 1
ATOM 2864 C C . SER A 1 348 ? 10.866 -20.811 -6.974 1.00 91.81 348 SER A C 1
ATOM 2866 O O . SER A 1 348 ? 10.011 -20.070 -6.484 1.00 91.81 348 SER A O 1
ATOM 2868 N N . HIS A 1 349 ? 10.880 -21.183 -8.252 1.00 94.56 349 HIS A N 1
ATOM 2869 C CA . HIS A 1 349 ? 9.849 -20.813 -9.219 1.00 94.56 349 HIS A CA 1
ATOM 2870 C C . HIS A 1 349 ? 8.446 -21.237 -8.756 1.00 94.56 349 HIS A C 1
ATOM 2872 O O . HIS A 1 349 ? 8.274 -22.243 -8.053 1.00 94.56 349 HIS A O 1
ATOM 2878 N N . SER A 1 350 ? 7.426 -20.498 -9.190 1.00 93.81 350 SER A N 1
ATOM 2879 C CA . SER A 1 350 ? 6.036 -20.863 -8.946 1.00 93.81 350 SER A CA 1
ATOM 2880 C C . SER A 1 350 ? 5.713 -22.206 -9.600 1.00 93.81 350 SER A C 1
ATOM 2882 O O . SER A 1 350 ? 5.895 -22.400 -10.799 1.00 93.81 350 SER A O 1
ATOM 2884 N N . LYS A 1 351 ? 5.167 -23.134 -8.810 1.00 91.25 351 LYS A N 1
ATOM 2885 C CA . LYS A 1 351 ? 4.645 -24.422 -9.306 1.00 91.25 351 LYS A CA 1
ATOM 2886 C C . LYS A 1 351 ? 3.225 -24.313 -9.864 1.00 91.25 351 LYS A C 1
ATOM 2888 O O . LYS A 1 351 ? 2.708 -25.270 -10.429 1.00 91.25 351 LYS A O 1
ATOM 2893 N N . SER A 1 352 ? 2.576 -23.176 -9.642 1.00 92.44 352 SER A N 1
ATOM 2894 C CA . SER A 1 352 ? 1.195 -22.910 -10.033 1.00 92.44 352 SER A CA 1
ATOM 2895 C C . SER A 1 352 ? 1.150 -21.820 -11.089 1.00 92.44 352 SER A C 1
ATOM 2897 O O . SER A 1 352 ? 1.933 -20.870 -11.029 1.00 92.44 352 SER A O 1
ATOM 2899 N N . SER A 1 353 ? 0.194 -21.911 -12.006 1.00 91.62 353 SER A N 1
ATOM 2900 C CA . SER A 1 353 ? -0.070 -20.825 -12.943 1.00 91.62 353 SER A CA 1
ATOM 2901 C C . SER A 1 353 ? -0.451 -19.527 -12.203 1.00 91.62 353 SER A C 1
ATOM 2903 O O . SER A 1 353 ? -0.979 -19.579 -11.079 1.00 91.62 353 SER A O 1
ATOM 2905 N N . PRO A 1 354 ? -0.200 -18.357 -12.817 1.00 94.06 354 PRO A N 1
ATOM 2906 C CA . PRO A 1 354 ? -0.737 -17.089 -12.334 1.00 94.06 354 PRO A CA 1
ATOM 2907 C C . PRO A 1 354 ? -2.254 -17.166 -12.152 1.00 94.06 354 PRO A C 1
ATOM 2909 O O . PRO A 1 354 ? -2.924 -17.955 -12.825 1.00 94.06 354 PRO A O 1
ATOM 2912 N N . CYS A 1 355 ? -2.809 -16.364 -11.240 1.00 94.19 355 CYS A N 1
ATOM 2913 C CA . CYS A 1 355 ? -4.261 -16.298 -11.089 1.00 94.19 355 CYS A CA 1
ATOM 2914 C C . CYS A 1 355 ? -4.940 -15.877 -12.405 1.00 94.19 355 CYS A C 1
ATOM 2916 O O . CYS A 1 355 ? -4.324 -15.265 -13.279 1.00 94.19 355 CYS A O 1
ATOM 2918 N N . PHE A 1 356 ? -6.223 -16.192 -12.559 1.00 93.38 356 PHE A N 1
ATOM 2919 C CA . PHE A 1 356 ? -6.988 -15.728 -13.712 1.00 93.38 356 PHE A CA 1
ATOM 2920 C C . PHE A 1 356 ? -7.356 -14.248 -13.543 1.00 93.38 356 PHE A C 1
ATOM 2922 O O . PHE A 1 356 ? -8.044 -13.894 -12.584 1.00 93.38 356 PHE A O 1
ATOM 2929 N N . LEU A 1 357 ? -6.941 -13.398 -14.487 1.00 89.62 357 LEU A N 1
ATOM 2930 C CA . LEU A 1 357 ? -7.435 -12.026 -14.588 1.00 89.62 357 LEU A CA 1
ATOM 2931 C C . LEU A 1 357 ? -8.706 -12.022 -15.454 1.00 89.62 357 LEU A C 1
ATOM 2933 O O . LEU A 1 357 ? -8.615 -12.279 -16.657 1.00 89.62 357 LEU A O 1
ATOM 2937 N N . PRO A 1 358 ? -9.894 -11.745 -14.884 1.00 88.31 358 PRO A N 1
ATOM 2938 C CA . PRO A 1 358 ? -11.114 -11.657 -15.674 1.00 88.31 358 PRO A CA 1
ATOM 2939 C C . PRO A 1 358 ? -11.051 -10.507 -16.681 1.00 88.31 358 PRO A C 1
ATOM 2941 O O . PRO A 1 358 ? -10.400 -9.486 -16.454 1.00 88.31 358 PRO A O 1
ATOM 2944 N N . THR A 1 359 ? -11.800 -10.650 -17.776 1.00 88.44 359 THR A N 1
ATOM 2945 C CA . THR A 1 359 ? -12.018 -9.559 -18.729 1.00 88.44 359 THR A CA 1
ATOM 2946 C C . THR A 1 359 ? -12.600 -8.342 -18.019 1.00 88.44 359 THR A C 1
ATOM 2948 O O . THR A 1 359 ? -13.448 -8.476 -17.132 1.00 88.44 359 THR A O 1
ATOM 2951 N N . ARG A 1 360 ? -12.165 -7.148 -18.428 1.00 88.00 360 ARG A N 1
ATOM 2952 C CA . ARG A 1 360 ? -12.664 -5.892 -17.869 1.00 88.00 360 ARG A CA 1
ATOM 2953 C C . ARG A 1 360 ? -14.181 -5.791 -18.047 1.00 88.00 360 ARG A C 1
ATOM 2955 O O . ARG A 1 360 ? -14.679 -5.836 -19.165 1.00 88.00 360 ARG A O 1
ATOM 2962 N N . ASP A 1 361 ? -14.876 -5.590 -16.934 1.00 92.00 361 ASP A N 1
ATOM 2963 C CA . ASP A 1 361 ? -16.318 -5.358 -16.870 1.00 92.00 361 ASP A CA 1
ATOM 2964 C C . ASP A 1 361 ? -16.562 -3.962 -16.285 1.00 92.00 361 ASP A C 1
ATOM 2966 O O . ASP A 1 361 ? -16.408 -3.739 -15.080 1.00 92.00 361 ASP A O 1
ATOM 2970 N N . GLU A 1 362 ? -16.870 -2.998 -17.156 1.00 92.44 362 GLU A N 1
ATOM 2971 C CA . GLU A 1 362 ? -17.083 -1.602 -16.759 1.00 92.44 362 GLU A CA 1
ATOM 2972 C C . GLU A 1 362 ? -18.301 -1.449 -15.846 1.00 92.44 362 GLU A C 1
ATOM 2974 O O . GLU A 1 362 ? -18.197 -0.785 -14.817 1.00 92.44 362 GLU A O 1
ATOM 2979 N N . ASN A 1 363 ? -19.397 -2.157 -16.133 1.00 94.12 363 ASN A N 1
ATOM 2980 C CA . ASN A 1 363 ? -20.618 -2.105 -15.328 1.00 94.12 363 ASN A CA 1
ATOM 2981 C C . ASN A 1 363 ? -20.367 -2.591 -13.899 1.00 94.12 363 ASN A C 1
ATOM 2983 O O . ASN A 1 363 ? -20.825 -1.974 -12.935 1.00 94.12 363 ASN A O 1
ATOM 2987 N N . ARG A 1 364 ? -19.611 -3.683 -13.738 1.00 91.88 364 ARG A N 1
ATOM 2988 C CA . ARG A 1 364 ? -19.248 -4.201 -12.412 1.00 91.88 364 ARG A CA 1
ATOM 2989 C C . ARG A 1 364 ? -18.363 -3.221 -11.642 1.00 91.88 364 ARG A C 1
ATOM 2991 O O . ARG A 1 364 ? -18.562 -3.046 -10.438 1.00 91.88 364 ARG A O 1
ATOM 2998 N N . ILE A 1 365 ? -17.396 -2.592 -12.312 1.00 90.44 365 ILE A N 1
ATOM 2999 C CA . ILE A 1 365 ? -16.512 -1.591 -11.696 1.00 90.44 365 ILE A CA 1
ATOM 3000 C C . ILE A 1 365 ? -17.327 -0.375 -11.245 1.00 90.44 365 ILE A C 1
ATOM 3002 O O . ILE A 1 365 ? -17.220 0.031 -10.088 1.00 90.44 365 ILE A O 1
ATOM 3006 N N . GLU A 1 366 ? -18.170 0.173 -12.120 1.00 93.19 366 GLU A N 1
ATOM 3007 C CA . GLU A 1 366 ? -19.011 1.334 -11.819 1.00 93.19 366 GLU A CA 1
ATOM 3008 C C . GLU A 1 366 ? -20.003 1.042 -10.693 1.00 93.19 366 GLU A C 1
ATOM 3010 O O . GLU A 1 366 ? -20.102 1.820 -9.746 1.00 93.19 366 GLU A O 1
ATOM 3015 N N . THR A 1 367 ? -20.658 -0.121 -10.729 1.00 94.81 367 THR A N 1
ATOM 3016 C CA . THR A 1 367 ? -21.586 -0.561 -9.677 1.00 94.81 367 THR A CA 1
ATOM 3017 C C . THR A 1 367 ? -20.880 -0.662 -8.325 1.00 94.81 367 THR A C 1
ATOM 3019 O O . THR A 1 367 ? -21.377 -0.146 -7.324 1.00 94.81 367 THR A O 1
ATOM 3022 N N . SER A 1 368 ? -19.691 -1.271 -8.280 1.00 93.19 368 SER A N 1
ATOM 3023 C CA . SER A 1 368 ? -18.897 -1.369 -7.049 1.00 93.19 368 SER A CA 1
ATOM 3024 C C . SER A 1 368 ? -18.468 0.009 -6.531 1.00 93.19 368 SER A C 1
ATOM 3026 O O . SER A 1 368 ? -18.571 0.282 -5.332 1.00 93.19 368 SER A O 1
ATOM 3028 N N . MET A 1 369 ? -18.036 0.908 -7.421 1.00 92.44 369 MET A N 1
ATOM 3029 C CA . MET A 1 369 ? -17.684 2.282 -7.058 1.00 92.44 369 MET A CA 1
ATOM 3030 C C . MET A 1 369 ? -18.888 3.049 -6.504 1.00 92.44 369 MET A C 1
ATOM 3032 O O . MET A 1 369 ? -18.757 3.721 -5.479 1.00 92.44 369 MET A O 1
ATOM 3036 N N . GLN A 1 370 ? -20.055 2.921 -7.137 1.00 95.50 370 GLN A N 1
ATOM 3037 C CA . GLN A 1 370 ? -21.282 3.573 -6.693 1.00 95.50 370 GLN A CA 1
ATOM 3038 C C . GLN A 1 370 ? -21.724 3.045 -5.324 1.00 95.50 370 GLN A C 1
ATOM 3040 O O . GLN A 1 370 ? -21.947 3.836 -4.410 1.00 95.50 370 GLN A O 1
ATOM 3045 N N . GLN A 1 371 ? -21.708 1.724 -5.124 1.00 95.44 371 GLN A N 1
ATOM 3046 C CA . GLN A 1 371 ? -22.002 1.103 -3.832 1.00 95.44 371 GLN A CA 1
ATOM 3047 C C . GLN A 1 371 ? -21.078 1.626 -2.719 1.00 95.44 371 GLN A C 1
ATOM 3049 O O . GLN A 1 371 ? -21.527 1.923 -1.611 1.00 95.44 371 GLN A O 1
ATOM 3054 N N . HIS A 1 372 ? -19.781 1.787 -3.003 1.00 95.12 372 HIS A N 1
ATOM 3055 C CA . HIS A 1 372 ? -18.838 2.361 -2.042 1.00 95.12 372 HIS A CA 1
ATOM 3056 C C . HIS A 1 372 ? -19.184 3.815 -1.681 1.00 95.12 372 HIS A C 1
ATOM 3058 O O . HIS A 1 372 ? -19.014 4.213 -0.525 1.00 95.12 372 HIS A O 1
ATOM 3064 N N . LEU A 1 373 ? -19.642 4.619 -2.646 1.00 94.88 373 LEU A N 1
ATOM 3065 C CA . LEU A 1 373 ? -20.067 6.001 -2.410 1.00 94.88 373 LEU A CA 1
ATOM 3066 C C . LEU A 1 373 ? -21.360 6.070 -1.595 1.00 94.88 373 LEU A C 1
ATOM 3068 O O . LEU A 1 373 ? -21.454 6.900 -0.688 1.00 94.88 373 LEU A O 1
ATOM 3072 N N . ASP A 1 374 ? -22.317 5.190 -1.876 1.00 96.56 374 ASP A N 1
ATOM 3073 C CA . ASP A 1 374 ? -23.608 5.157 -1.190 1.00 96.56 374 ASP A CA 1
ATOM 3074 C C . ASP A 1 374 ? -23.444 4.770 0.285 1.00 96.56 374 ASP A C 1
ATOM 3076 O O . ASP A 1 374 ? -23.939 5.481 1.159 1.00 96.56 374 ASP A O 1
ATOM 3080 N N . ILE A 1 375 ? -22.634 3.747 0.591 1.00 95.56 375 ILE A N 1
ATOM 3081 C CA . ILE A 1 375 ? -22.303 3.369 1.979 1.00 95.56 375 ILE A CA 1
ATOM 3082 C C . ILE A 1 375 ? -21.655 4.543 2.726 1.00 95.56 375 ILE A C 1
ATOM 3084 O O . ILE A 1 375 ? -22.040 4.869 3.851 1.00 95.56 375 ILE A O 1
ATOM 3088 N N . LYS A 1 376 ? -20.681 5.222 2.102 1.00 95.00 376 LYS A N 1
ATOM 3089 C CA . LYS A 1 376 ? -20.019 6.391 2.707 1.00 95.00 376 LYS A CA 1
ATOM 3090 C C . LYS A 1 376 ? -21.006 7.531 2.974 1.00 95.00 376 LYS A C 1
ATOM 3092 O O . LYS A 1 376 ? -20.880 8.207 3.994 1.00 95.00 376 LYS A O 1
ATOM 3097 N N . ARG A 1 377 ? -21.984 7.739 2.085 1.00 95.38 377 ARG A N 1
ATOM 3098 C CA . ARG A 1 377 ? -23.044 8.742 2.256 1.00 95.38 377 ARG A CA 1
ATOM 3099 C C . ARG A 1 377 ? -23.965 8.390 3.422 1.00 95.38 377 ARG A C 1
ATOM 3101 O O . ARG A 1 377 ? -24.179 9.242 4.276 1.00 95.38 377 ARG A O 1
ATOM 3108 N N . MET A 1 378 ? -24.418 7.138 3.510 1.00 95.06 378 MET A N 1
ATOM 3109 C CA . MET A 1 378 ? -25.257 6.662 4.617 1.00 95.06 378 MET A CA 1
ATOM 3110 C C . MET A 1 378 ? -24.586 6.874 5.980 1.00 95.06 378 MET A C 1
ATOM 3112 O O . MET A 1 378 ? -25.216 7.370 6.911 1.00 95.06 378 MET A O 1
ATOM 3116 N N . ILE A 1 379 ? -23.290 6.568 6.095 1.00 94.00 379 ILE A N 1
ATOM 3117 C CA . ILE A 1 379 ? -22.531 6.780 7.338 1.00 94.00 379 ILE A CA 1
ATOM 3118 C C . ILE A 1 379 ? -22.418 8.268 7.664 1.00 94.00 379 ILE A C 1
ATOM 3120 O O . ILE A 1 379 ? -22.614 8.660 8.811 1.00 94.00 379 ILE A O 1
ATOM 3124 N N . ALA A 1 380 ? -22.144 9.111 6.665 1.00 93.50 380 ALA A N 1
ATOM 3125 C CA . ALA A 1 380 ? -22.072 10.553 6.870 1.00 93.50 380 ALA A CA 1
ATOM 3126 C C . ALA A 1 380 ? -23.409 11.135 7.367 1.00 93.50 380 ALA A C 1
ATOM 3128 O O . ALA A 1 380 ? -23.406 11.988 8.255 1.00 93.50 380 ALA A O 1
ATOM 3129 N N . GLU A 1 381 ? -24.537 10.653 6.840 1.00 94.44 381 GLU A N 1
ATOM 3130 C CA . GLU A 1 381 ? -25.876 11.036 7.301 1.00 94.44 381 GLU A CA 1
ATOM 3131 C C . GLU A 1 381 ? -26.154 10.557 8.733 1.00 94.44 381 GLU A C 1
ATOM 3133 O O . GLU A 1 381 ? -26.675 11.323 9.547 1.00 94.44 381 GLU A O 1
ATOM 3138 N N . ALA A 1 382 ? -25.764 9.325 9.068 1.00 92.19 382 ALA A N 1
ATOM 3139 C CA . ALA A 1 382 ? -25.892 8.771 10.414 1.00 92.19 382 ALA A CA 1
ATOM 3140 C C . ALA A 1 382 ? -25.069 9.565 11.449 1.00 92.19 382 ALA A C 1
ATOM 3142 O O . ALA A 1 382 ? -25.572 9.924 12.517 1.00 92.19 382 ALA A O 1
ATOM 3143 N N . GLU A 1 383 ? -23.827 9.925 11.107 1.00 92.56 383 GLU A N 1
ATOM 3144 C CA . GLU A 1 383 ? -22.961 10.788 11.922 1.00 92.56 383 GLU A CA 1
ATOM 3145 C C . GLU A 1 383 ? -23.563 12.184 12.157 1.00 92.56 383 GLU A C 1
ATOM 3147 O O . GLU A 1 383 ? -23.416 12.770 13.239 1.00 92.56 383 GLU A O 1
ATOM 3152 N N . ASP A 1 384 ? -24.219 12.744 11.136 1.00 92.44 384 ASP A N 1
ATOM 3153 C CA . ASP A 1 384 ? -24.842 14.064 11.211 1.00 92.44 384 ASP A CA 1
ATOM 3154 C C . ASP A 1 384 ? -26.102 14.043 12.091 1.00 92.44 384 ASP A C 1
ATOM 3156 O O . ASP A 1 384 ? -26.314 14.993 12.848 1.00 92.44 384 ASP A O 1
ATOM 3160 N N . ARG A 1 385 ? -26.865 12.939 12.078 1.00 90.44 385 ARG A N 1
ATOM 3161 C CA . ARG A 1 385 ? -28.044 12.714 12.939 1.00 90.44 385 ARG A CA 1
ATOM 3162 C C . ARG A 1 385 ? -27.706 12.237 14.355 1.00 90.44 385 ARG A C 1
ATOM 3164 O O . ARG A 1 385 ? -28.565 12.303 15.227 1.00 90.44 385 ARG A O 1
ATOM 3171 N N . GLY A 1 386 ? -26.486 11.748 14.592 1.00 82.06 386 GLY A N 1
ATOM 3172 C CA . GLY A 1 386 ? -26.090 11.150 15.873 1.00 82.06 386 GLY A CA 1
ATOM 3173 C C . GLY A 1 386 ? -26.765 9.802 16.161 1.00 82.06 386 GLY A C 1
ATOM 3174 O O . GLY A 1 386 ? -26.802 9.375 17.310 1.00 82.06 386 GLY A O 1
ATOM 3175 N N . LEU A 1 387 ? -27.303 9.143 15.133 1.00 71.62 387 LEU A N 1
ATOM 3176 C CA . LEU A 1 387 ? -28.039 7.885 15.229 1.00 71.62 387 LEU A CA 1
ATOM 3177 C C . LEU A 1 387 ? -27.535 6.939 14.143 1.00 71.62 387 LEU A C 1
ATOM 3179 O O . LEU A 1 387 ? -27.557 7.286 12.965 1.00 71.62 387 LEU A O 1
ATOM 3183 N N . PHE A 1 388 ? -27.126 5.737 14.539 1.00 58.62 388 PHE A N 1
ATOM 3184 C CA . PHE A 1 388 ? -26.849 4.641 13.616 1.00 58.62 388 PHE A CA 1
ATOM 3185 C C . PHE A 1 388 ? -27.925 3.572 13.828 1.00 58.62 388 PHE A C 1
ATOM 3187 O O . PHE A 1 388 ? -27.745 2.663 14.632 1.00 58.62 388 PHE A O 1
ATOM 3194 N N . SER A 1 389 ? -29.085 3.712 13.179 1.00 47.66 389 SER A N 1
ATOM 3195 C CA . SER A 1 389 ? -30.05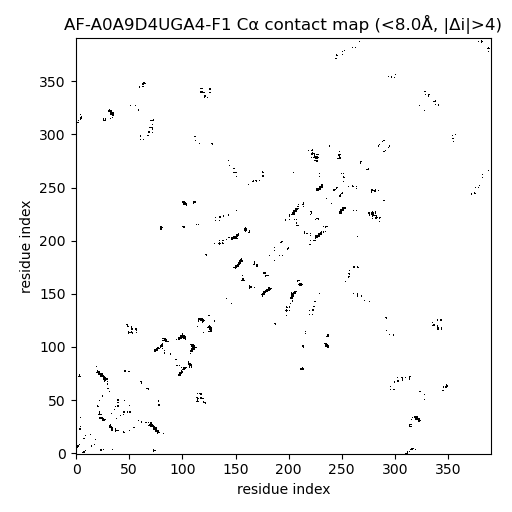9 2.616 13.114 1.00 47.66 389 SER A CA 1
ATOM 3196 C C . SER A 1 389 ? -29.681 1.716 11.943 1.00 47.66 389 SER A C 1
ATOM 3198 O O . SER A 1 389 ? -29.748 2.153 10.793 1.00 47.66 389 SER A O 1
ATOM 3200 N N . GLN A 1 390 ? -29.257 0.486 12.224 1.00 49.00 390 GLN A N 1
ATOM 3201 C CA . GLN A 1 390 ? -29.214 -0.544 11.192 1.00 49.00 390 GLN A CA 1
ATOM 3202 C C . GLN A 1 390 ? -30.665 -0.914 10.866 1.00 49.00 390 GLN A C 1
ATOM 3204 O O . GLN A 1 390 ? -31.404 -1.293 11.773 1.00 49.00 390 GLN A O 1
ATOM 3209 N N . ASN A 1 391 ? -31.073 -0.736 9.611 1.00 33.34 391 ASN A N 1
ATOM 3210 C CA . ASN A 1 391 ? -32.202 -1.485 9.062 1.00 33.34 391 ASN A CA 1
ATOM 3211 C C . ASN A 1 391 ? -31.660 -2.768 8.451 1.00 33.34 391 ASN A C 1
ATOM 3213 O O . ASN A 1 391 ? -30.644 -2.654 7.722 1.00 33.34 391 ASN A O 1
#